Protein AF-A0A7W7M1C3-F1 (afdb_monomer_lite)

Foldseek 3Di:
DDDDDPDDDDDVVVVVVVVVVVVPQDFDLPQKFWLDDDDDDPDDDDCPPDQQPVSVVVVVVVVVVPDDPDPPDDDPPDQPDQLNDSQVVSWDWDDDPNPDIIIIGTVSVVLSNVQSSVVVVVVVVVVVVVVVVVVVPDDDDDDDDDDDDDPPPPPDDPDPPPPQAEDPLPQQPPFPVVQLPDPCSQVVQQSHQAQQPSPHGFRDFDAALQQRGTQGGHHPVVVVLLDFQDSGPFKGWLDPSCCCCCPVRVQSNLSRQCSHVVCLQLVHGQLSNLLSCCQVPVLVVLFDWDDDPVGTDTFAIWMWGWPDDSNCLQAIWIFIWHRPGPVRDTDGSDTHGSVRSSVVSLVVCCVPHVVSSVSRDHNCPPPRPPDDPNPPVCPDDDSPPRD

Structure (mmCIF, N/CA/C/O backbone):
data_AF-A0A7W7M1C3-F1
#
_entry.id   AF-A0A7W7M1C3-F1
#
loop_
_atom_site.group_PDB
_atom_site.id
_atom_site.type_symbol
_atom_site.label_atom_id
_atom_site.label_alt_id
_atom_site.label_comp_id
_atom_site.label_asym_id
_atom_site.label_entity_id
_atom_site.label_seq_id
_atom_site.pdbx_PDB_ins_code
_atom_site.Cartn_x
_atom_site.Cartn_y
_atom_site.Cartn_z
_atom_site.occupancy
_atom_site.B_iso_or_equiv
_atom_site.auth_seq_id
_atom_site.auth_comp_id
_atom_site.auth_asym_id
_atom_site.auth_atom_id
_atom_site.pdbx_PDB_model_num
ATOM 1 N N . MET A 1 1 ? 32.587 3.618 -15.561 1.00 42.72 1 MET A N 1
ATOM 2 C CA . MET A 1 1 ? 32.790 4.680 -16.557 1.00 42.72 1 MET A CA 1
ATOM 3 C C . MET A 1 1 ? 33.560 5.840 -15.931 1.00 42.72 1 MET A C 1
ATOM 5 O O . MET A 1 1 ? 33.068 6.447 -14.989 1.00 42.72 1 MET A O 1
ATOM 9 N N . ARG A 1 2 ? 34.802 6.051 -16.373 1.00 36.19 2 ARG A N 1
ATOM 10 C CA . ARG A 1 2 ? 35.629 7.256 -16.191 1.00 36.19 2 ARG A CA 1
ATOM 11 C C . ARG A 1 2 ? 36.661 7.204 -17.313 1.00 36.19 2 ARG A C 1
ATOM 13 O O . ARG A 1 2 ? 37.335 6.188 -17.442 1.00 36.19 2 ARG A O 1
ATOM 20 N N . THR A 1 3 ? 36.801 8.279 -18.069 1.00 39.28 3 THR A N 1
ATOM 21 C CA . THR A 1 3 ? 38.060 8.594 -18.740 1.00 39.28 3 THR A CA 1
ATOM 22 C C . THR A 1 3 ? 38.686 9.767 -18.005 1.00 39.28 3 THR A C 1
ATOM 24 O O . THR A 1 3 ? 38.004 10.679 -17.529 1.00 39.28 3 THR A O 1
ATOM 27 N N . SER A 1 4 ? 39.995 9.669 -17.823 1.00 44.72 4 SER A N 1
ATOM 28 C CA . SER A 1 4 ? 40.881 10.702 -17.302 1.00 44.72 4 SER A CA 1
ATOM 29 C C . SER A 1 4 ? 40.555 12.035 -17.989 1.00 44.72 4 SER A C 1
ATOM 31 O O . SER A 1 4 ? 40.725 12.145 -19.196 1.00 44.72 4 SER A O 1
ATOM 33 N N . GLY A 1 5 ? 39.997 13.004 -17.254 1.00 41.28 5 GLY A N 1
ATOM 34 C CA . GLY A 1 5 ? 39.569 14.293 -17.826 1.00 41.28 5 GLY A CA 1
ATOM 35 C C . GLY A 1 5 ? 38.251 14.874 -17.302 1.00 41.28 5 GLY A C 1
ATOM 36 O O . GLY A 1 5 ? 37.859 15.949 -17.729 1.00 41.28 5 GLY A O 1
ATOM 37 N N . GLY A 1 6 ? 37.542 14.207 -16.386 1.00 51.09 6 GLY A N 1
ATOM 38 C CA . GLY A 1 6 ? 36.402 14.810 -15.667 1.00 51.09 6 GLY A CA 1
ATOM 39 C C . GLY A 1 6 ? 35.113 15.008 -16.481 1.00 51.09 6 GLY A C 1
ATOM 40 O O . GLY A 1 6 ? 34.089 15.360 -15.900 1.00 51.09 6 GLY A O 1
ATOM 41 N N . GLN A 1 7 ? 35.122 14.727 -17.784 1.00 49.97 7 GLN A N 1
ATOM 42 C CA . GLN A 1 7 ? 33.939 14.795 -18.636 1.00 49.97 7 GLN A CA 1
ATOM 43 C C . GLN A 1 7 ? 33.266 13.419 -18.714 1.00 49.97 7 GLN A C 1
ATOM 45 O O . GLN A 1 7 ? 33.896 12.414 -19.050 1.00 49.97 7 GLN A O 1
ATOM 50 N N . TRP A 1 8 ? 31.983 13.361 -18.361 1.00 58.88 8 TRP A N 1
ATOM 51 C CA . TRP A 1 8 ? 31.173 12.156 -18.513 1.00 58.88 8 TRP A CA 1
ATOM 52 C C . TRP A 1 8 ? 30.886 11.942 -20.001 1.00 58.88 8 TRP A C 1
ATOM 54 O O . TRP A 1 8 ? 30.171 12.732 -20.609 1.00 58.88 8 TRP A O 1
ATOM 64 N N . SER A 1 9 ? 31.446 10.889 -20.588 1.00 69.44 9 SER A N 1
ATOM 65 C CA . SER A 1 9 ? 31.006 10.356 -21.879 1.00 69.44 9 SER A CA 1
ATOM 66 C C . SER A 1 9 ? 30.065 9.177 -21.630 1.00 69.44 9 SER A C 1
ATOM 68 O O . SER A 1 9 ? 30.178 8.527 -20.597 1.00 69.44 9 SER A O 1
ATOM 70 N N . VAL A 1 10 ? 29.125 8.920 -22.542 1.00 76.12 10 VAL A N 1
ATOM 71 C CA . VAL A 1 10 ? 28.305 7.694 -22.605 1.00 76.12 10 VAL A CA 1
ATOM 72 C C . VAL A 1 10 ? 28.541 7.109 -23.997 1.00 76.12 10 VAL A C 1
ATOM 74 O O . VAL A 1 10 ? 28.514 7.882 -24.957 1.00 76.12 10 VAL A O 1
ATOM 77 N N . PRO A 1 11 ? 28.829 5.805 -24.162 1.00 85.06 11 PRO A N 1
ATOM 78 C CA . PRO A 1 11 ? 29.095 5.245 -25.478 1.00 85.06 11 PRO A CA 1
ATOM 79 C C . PRO A 1 11 ? 27.813 5.295 -26.309 1.00 85.06 11 PRO A C 1
ATOM 81 O O . PRO A 1 11 ? 26.738 4.953 -25.819 1.00 85.06 11 PRO A O 1
ATOM 84 N N . GLU A 1 12 ? 27.919 5.670 -27.581 1.00 85.50 12 GLU A N 1
ATOM 85 C CA . GLU A 1 12 ? 26.755 5.804 -28.468 1.00 85.50 12 GLU A CA 1
ATOM 86 C C . GLU A 1 12 ? 25.931 4.505 -28.546 1.00 85.50 12 GLU A C 1
ATOM 88 O O . GLU A 1 12 ? 24.703 4.525 -28.519 1.00 85.50 12 GLU A O 1
ATOM 93 N N . ALA A 1 13 ? 26.608 3.353 -28.531 1.00 85.56 13 ALA A N 1
ATOM 94 C CA . ALA A 1 13 ? 25.969 2.040 -28.505 1.00 85.56 13 ALA A CA 1
ATOM 95 C C . ALA A 1 13 ? 25.066 1.816 -27.273 1.00 85.56 13 ALA A C 1
ATOM 97 O O . ALA A 1 13 ? 24.054 1.124 -27.378 1.00 85.56 13 ALA A O 1
ATOM 98 N N . GLU A 1 14 ? 25.400 2.394 -26.112 1.00 84.06 14 GLU A N 1
ATOM 99 C CA . GLU A 1 14 ? 24.550 2.317 -24.914 1.00 84.06 14 GLU A CA 1
ATOM 100 C C . GLU A 1 14 ? 23.310 3.206 -25.056 1.00 84.06 14 GLU A C 1
ATOM 102 O O . GLU A 1 14 ? 22.221 2.797 -24.657 1.00 84.06 14 GLU A O 1
ATOM 107 N N . VAL A 1 15 ? 23.448 4.377 -25.688 1.00 83.62 15 VAL A N 1
ATOM 108 C CA . VAL A 1 15 ? 22.319 5.275 -25.980 1.00 83.62 15 VAL A CA 1
ATOM 109 C C . VAL A 1 15 ? 21.341 4.617 -26.955 1.00 83.62 15 VAL A C 1
ATOM 111 O O . VAL A 1 15 ? 20.140 4.590 -26.689 1.00 83.62 15 VAL A O 1
ATOM 114 N N . HIS A 1 16 ? 21.840 4.020 -28.043 1.00 84.94 16 HIS A N 1
ATOM 115 C CA . HIS A 1 16 ? 21.006 3.294 -29.012 1.00 84.94 16 HIS A CA 1
ATOM 116 C C . HIS A 1 16 ? 20.295 2.097 -28.381 1.00 84.94 16 HIS A C 1
ATOM 118 O O . HIS A 1 16 ? 19.111 1.876 -28.635 1.00 84.94 16 HIS A O 1
ATOM 124 N N . ARG A 1 17 ? 20.986 1.348 -27.513 1.00 84.69 17 ARG A N 1
ATOM 125 C CA . ARG A 1 17 ? 20.370 0.247 -26.762 1.00 84.69 17 ARG A CA 1
ATOM 126 C C . ARG A 1 17 ? 19.245 0.751 -25.860 1.00 84.69 17 ARG A C 1
ATOM 128 O O . ARG A 1 17 ? 18.145 0.211 -25.923 1.00 84.69 17 ARG A O 1
ATOM 135 N N . ALA A 1 18 ? 19.491 1.799 -25.076 1.00 82.50 18 ALA A N 1
ATOM 136 C CA . ALA A 1 18 ? 18.482 2.381 -24.194 1.00 82.50 18 ALA A CA 1
ATOM 137 C C . ALA A 1 18 ? 17.268 2.911 -24.979 1.00 82.50 18 ALA A C 1
ATOM 139 O O . ALA A 1 18 ? 16.128 2.723 -24.558 1.00 82.50 18 ALA A O 1
ATOM 140 N N . ALA A 1 19 ? 17.491 3.520 -26.148 1.00 84.44 19 ALA A N 1
ATOM 141 C CA . ALA A 1 19 ? 16.414 3.960 -27.032 1.00 84.44 19 ALA A CA 1
ATOM 142 C C . ALA A 1 19 ? 15.586 2.779 -27.570 1.00 84.44 19 ALA A C 1
ATOM 144 O O . ALA A 1 19 ? 14.358 2.848 -27.599 1.00 84.44 19 ALA A O 1
ATOM 145 N N . ALA A 1 20 ? 16.233 1.675 -27.957 1.00 84.88 20 ALA A N 1
ATOM 146 C CA . ALA A 1 20 ? 15.543 0.460 -28.387 1.00 84.88 20 ALA A CA 1
ATOM 147 C C . ALA A 1 20 ? 14.717 -0.170 -27.250 1.00 84.88 20 ALA A C 1
ATOM 149 O O . ALA A 1 20 ? 13.566 -0.549 -27.466 1.00 84.88 20 ALA A O 1
ATOM 150 N N . GLU A 1 21 ? 15.267 -0.229 -26.034 1.00 83.75 21 GLU A N 1
ATOM 151 C CA . GLU A 1 21 ? 14.559 -0.711 -24.841 1.00 83.75 21 GLU A CA 1
ATOM 152 C C . GLU A 1 21 ? 13.348 0.168 -24.504 1.00 83.75 21 GLU A C 1
ATOM 154 O O . GLU A 1 21 ? 12.263 -0.353 -24.245 1.00 83.75 21 GLU A O 1
ATOM 159 N N . LEU A 1 22 ? 13.499 1.495 -24.584 1.00 83.06 22 LEU A N 1
ATOM 160 C CA . LEU A 1 22 ? 12.404 2.448 -24.397 1.00 83.06 22 LEU A CA 1
ATOM 161 C C . LEU A 1 22 ? 11.292 2.240 -25.438 1.00 83.06 22 LEU A C 1
ATOM 163 O O . LEU A 1 22 ? 10.117 2.187 -25.079 1.00 83.06 22 LEU A O 1
ATOM 167 N N . ASN A 1 23 ? 11.653 2.063 -26.711 1.00 84.38 23 ASN A N 1
ATOM 168 C CA . ASN A 1 23 ? 10.697 1.825 -27.797 1.00 84.38 23 ASN A CA 1
ATOM 169 C C . ASN A 1 23 ? 9.970 0.475 -27.681 1.00 84.38 23 ASN A C 1
ATOM 171 O O . ASN A 1 23 ? 8.862 0.324 -28.194 1.00 84.38 23 ASN A O 1
ATOM 175 N N . ALA A 1 24 ? 10.562 -0.505 -26.996 1.00 85.44 24 ALA A N 1
ATOM 176 C CA . ALA A 1 24 ? 9.938 -1.803 -26.754 1.00 85.44 24 ALA A CA 1
ATOM 177 C C . ALA A 1 24 ? 8.872 -1.770 -25.641 1.00 85.44 24 ALA A C 1
ATOM 179 O O . ALA A 1 24 ? 8.109 -2.733 -25.488 1.00 85.44 24 ALA A O 1
ATOM 180 N N . VAL A 1 25 ? 8.787 -0.685 -24.858 1.00 82.62 25 VAL A N 1
ATOM 181 C CA . VAL A 1 25 ? 7.816 -0.559 -23.765 1.00 82.62 25 VAL A CA 1
ATOM 182 C C . VAL A 1 25 ? 6.393 -0.526 -24.323 1.00 82.62 25 VAL A C 1
ATOM 184 O O . VAL A 1 25 ? 5.941 0.453 -24.915 1.00 82.62 25 VAL A O 1
ATOM 187 N N . ARG A 1 26 ? 5.635 -1.599 -24.074 1.00 85.25 26 ARG A N 1
ATOM 188 C CA . ARG A 1 26 ? 4.202 -1.638 -24.385 1.00 85.25 26 ARG A CA 1
ATOM 189 C C . ARG A 1 26 ? 3.418 -0.802 -23.380 1.00 85.25 26 ARG A C 1
ATOM 191 O O . ARG A 1 26 ? 3.545 -0.977 -22.169 1.00 85.25 26 ARG A O 1
ATOM 198 N N . MET A 1 27 ? 2.559 0.066 -23.901 1.00 87.62 27 MET A N 1
ATOM 199 C CA . MET A 1 27 ? 1.715 0.954 -23.113 1.00 87.62 27 MET A CA 1
ATOM 200 C C . MET A 1 27 ? 0.241 0.695 -23.423 1.00 87.62 27 MET A C 1
ATOM 202 O O . MET A 1 27 ? -0.211 0.918 -24.544 1.00 87.62 27 MET A O 1
ATOM 206 N N . ASP A 1 28 ? -0.517 0.290 -22.407 1.00 87.19 28 ASP A N 1
ATOM 207 C CA . ASP A 1 28 ? -1.975 0.363 -22.440 1.00 87.19 28 ASP A CA 1
ATOM 208 C C . ASP A 1 28 ? -2.410 1.794 -22.090 1.00 87.19 28 ASP A C 1
ATOM 210 O O . ASP A 1 28 ? -2.145 2.288 -20.992 1.00 87.19 28 ASP A O 1
ATOM 214 N N . ARG A 1 29 ? -3.067 2.476 -23.035 1.00 85.75 29 ARG A N 1
ATOM 215 C CA . ARG A 1 29 ? -3.553 3.853 -22.850 1.00 85.75 29 ARG A CA 1
ATOM 216 C C . ARG A 1 29 ? -4.731 3.947 -21.878 1.00 85.75 29 ARG A C 1
ATOM 218 O O . ARG A 1 29 ? -5.040 5.045 -21.424 1.00 85.75 29 ARG A O 1
ATOM 225 N N . GLN A 1 30 ? -5.396 2.833 -21.578 1.00 86.19 30 GLN A N 1
ATOM 226 C CA . GLN A 1 30 ? -6.556 2.792 -20.691 1.00 86.19 30 GLN A CA 1
ATOM 227 C C . GLN A 1 30 ? -6.180 2.491 -19.235 1.00 86.19 30 GLN A C 1
ATOM 229 O O . GLN A 1 30 ? -6.918 2.894 -18.331 1.00 86.19 30 GLN A O 1
ATOM 234 N N . ASP A 1 31 ? -5.022 1.867 -18.980 1.00 86.94 31 ASP A N 1
ATOM 235 C CA . ASP A 1 31 ? -4.481 1.668 -17.627 1.00 86.94 31 ASP A CA 1
ATOM 236 C C . ASP A 1 31 ? -3.894 2.976 -17.079 1.00 86.94 31 ASP A C 1
ATOM 238 O O . ASP A 1 31 ? -2.681 3.187 -17.001 1.00 86.94 31 ASP A O 1
ATOM 242 N N . LEU A 1 32 ? -4.793 3.894 -16.741 1.00 86.88 32 LEU A N 1
ATOM 243 C CA . LEU A 1 32 ? -4.472 5.233 -16.281 1.00 86.88 32 LEU A CA 1
ATOM 244 C C . LEU A 1 32 ? -4.264 5.276 -14.768 1.00 86.88 32 LEU A C 1
ATOM 246 O O . LEU A 1 32 ? -5.027 4.720 -13.975 1.00 86.88 32 LEU A O 1
ATOM 250 N N . VAL A 1 33 ? -3.255 6.038 -14.363 1.00 85.25 33 VAL A N 1
ATOM 251 C CA . VAL A 1 33 ? -2.926 6.328 -12.971 1.00 85.25 33 VAL A CA 1
ATOM 252 C C . VAL A 1 33 ? -3.037 7.824 -12.741 1.00 85.25 33 VAL A C 1
ATOM 254 O O . VAL A 1 33 ? -2.506 8.619 -13.516 1.00 85.25 33 VAL A O 1
ATOM 257 N N . ARG A 1 34 ? -3.723 8.221 -11.666 1.00 85.12 34 ARG A N 1
ATOM 258 C CA . ARG A 1 34 ? -3.844 9.632 -11.300 1.00 85.12 34 ARG A CA 1
ATOM 259 C C . ARG A 1 34 ? -2.493 10.150 -10.819 1.00 85.12 34 ARG A C 1
ATOM 261 O O . ARG A 1 34 ? -1.944 9.639 -9.846 1.00 85.12 34 ARG A O 1
ATOM 268 N N . ILE A 1 35 ? -2.010 11.203 -11.467 1.00 83.81 35 ILE A N 1
ATOM 269 C CA . ILE A 1 35 ? -0.753 11.890 -11.152 1.00 83.81 35 ILE A CA 1
ATOM 270 C C . ILE A 1 35 ? -0.969 13.318 -10.636 1.00 83.81 35 ILE A C 1
ATOM 272 O O . ILE A 1 35 ? -0.006 14.032 -10.391 1.00 83.81 35 ILE A O 1
ATOM 276 N N . GLY A 1 36 ? -2.222 13.753 -10.477 1.00 77.81 36 GLY A N 1
ATOM 277 C CA . GLY A 1 36 ? -2.548 14.981 -9.764 1.00 77.81 36 GLY A CA 1
ATOM 278 C C . GLY A 1 36 ? -3.984 15.480 -9.991 1.00 77.81 36 GLY A C 1
ATOM 279 O O . GLY A 1 36 ? -4.793 14.781 -10.609 1.00 77.81 36 GLY A O 1
ATOM 280 N N . PRO A 1 37 ? -4.337 16.653 -9.442 1.00 70.12 37 PRO A N 1
ATOM 281 C CA . PRO A 1 37 ? -3.584 17.357 -8.413 1.00 70.12 37 PRO A CA 1
ATOM 282 C C . PRO A 1 37 ? -3.527 16.502 -7.144 1.00 70.12 37 PRO A C 1
ATOM 284 O O . PRO A 1 37 ? -4.518 15.866 -6.768 1.00 70.12 37 PRO A O 1
ATOM 287 N N . PHE A 1 38 ? -2.352 16.468 -6.520 1.00 59.22 38 PHE A N 1
ATOM 288 C CA . PHE A 1 38 ? -2.211 16.113 -5.110 1.00 59.22 38 PHE A CA 1
ATOM 289 C C . PHE A 1 38 ? -2.537 17.374 -4.300 1.00 59.22 38 PHE A C 1
ATOM 291 O O . PHE A 1 38 ? -2.359 18.483 -4.810 1.00 59.22 38 PHE A O 1
ATOM 298 N N . ARG A 1 39 ? -3.097 17.235 -3.094 1.00 48.25 39 ARG A N 1
ATOM 299 C CA . ARG A 1 39 ? -3.557 18.387 -2.297 1.00 48.25 39 ARG A CA 1
ATOM 300 C C . ARG A 1 39 ? -2.420 19.419 -2.162 1.00 48.25 39 ARG A C 1
ATOM 302 O O . ARG A 1 39 ? -1.311 19.055 -1.790 1.00 48.25 39 ARG A O 1
ATOM 309 N N . ARG A 1 40 ? -2.686 20.688 -2.510 1.00 34.53 40 ARG A N 1
ATOM 310 C CA . ARG A 1 40 ? -1.775 21.818 -2.256 1.00 34.53 40 ARG A CA 1
ATOM 311 C C . ARG A 1 40 ? -1.848 22.151 -0.767 1.00 34.53 40 ARG A C 1
ATOM 313 O O . ARG A 1 40 ? -2.912 22.510 -0.280 1.00 34.53 40 ARG A O 1
ATOM 320 N N . GLY A 1 41 ? -0.714 22.074 -0.087 1.00 34.09 41 GLY A N 1
ATOM 321 C CA . GLY A 1 41 ? -0.499 22.657 1.230 1.00 34.09 41 GLY A CA 1
ATOM 322 C C . GLY A 1 41 ? 0.925 22.351 1.689 1.00 34.09 41 GLY A C 1
ATOM 323 O O . GLY A 1 41 ? 1.258 21.174 1.804 1.00 34.09 41 GLY A O 1
ATOM 324 N N . PRO A 1 42 ? 1.795 23.350 1.918 1.00 33.31 42 PRO A N 1
ATOM 325 C CA . PRO A 1 42 ? 3.071 23.112 2.572 1.00 33.31 42 PRO A CA 1
ATOM 326 C C . PRO A 1 42 ? 2.784 22.857 4.054 1.00 33.31 42 PRO A C 1
ATOM 328 O O . PRO A 1 42 ? 2.656 23.795 4.834 1.00 33.31 42 PRO A O 1
ATOM 331 N N . ARG A 1 43 ? 2.638 21.595 4.464 1.00 32.66 43 ARG A N 1
ATOM 332 C CA . ARG A 1 43 ? 2.630 21.267 5.893 1.00 32.66 43 ARG A CA 1
ATOM 333 C C . ARG A 1 43 ? 4.065 21.170 6.380 1.00 32.66 43 ARG A C 1
ATOM 335 O O . ARG A 1 43 ? 4.750 20.172 6.178 1.00 32.66 43 ARG A O 1
ATOM 342 N N . GLN A 1 44 ? 4.525 22.244 7.014 1.00 36.25 44 GLN A N 1
ATOM 343 C CA . GLN A 1 44 ? 5.663 22.181 7.921 1.00 36.25 44 GLN A CA 1
ATOM 344 C C . GLN A 1 44 ? 5.342 21.172 9.028 1.00 36.25 44 GLN A C 1
ATOM 346 O O . GLN A 1 44 ? 4.387 21.352 9.775 1.00 36.25 44 GLN A O 1
ATOM 351 N N . GLY A 1 45 ? 6.161 20.125 9.132 1.00 35.50 45 GLY A N 1
ATOM 352 C CA . GLY A 1 45 ? 6.210 19.285 10.327 1.00 35.50 45 GLY A CA 1
ATOM 353 C C . GLY A 1 45 ? 5.529 17.923 10.228 1.00 35.50 45 GLY A C 1
ATOM 354 O O . GLY A 1 45 ? 4.753 17.578 11.106 1.00 35.50 45 GLY A O 1
ATOM 355 N N . CYS A 1 46 ? 5.841 17.129 9.206 1.00 28.53 46 CYS A N 1
ATOM 356 C CA . CYS A 1 46 ? 5.975 15.664 9.260 1.00 28.53 46 CYS A CA 1
ATOM 357 C C . CYS A 1 46 ? 6.429 15.199 7.872 1.00 28.53 46 CYS A C 1
ATOM 359 O O . CYS A 1 46 ? 6.051 15.829 6.891 1.00 28.53 46 CYS A O 1
ATOM 361 N N . ASP A 1 47 ? 7.210 14.120 7.777 1.00 31.70 47 ASP A N 1
ATOM 362 C CA . ASP A 1 47 ? 7.562 13.457 6.510 1.00 31.70 47 ASP A CA 1
ATOM 363 C C . ASP A 1 47 ? 6.299 12.914 5.796 1.00 31.70 47 ASP A C 1
ATOM 365 O O . ASP A 1 47 ? 6.071 11.706 5.713 1.00 31.70 47 ASP A O 1
ATOM 369 N N . GLU A 1 48 ? 5.426 13.785 5.283 1.00 36.84 48 GLU A N 1
ATOM 370 C CA . GLU A 1 48 ? 4.676 13.454 4.079 1.00 36.84 48 GLU A CA 1
ATOM 371 C C . GLU A 1 48 ? 5.737 13.298 2.995 1.00 36.84 48 GLU A C 1
ATOM 373 O O . GLU A 1 48 ? 6.395 14.272 2.632 1.00 36.84 48 GLU A O 1
ATOM 378 N N . GLU A 1 49 ? 5.988 12.051 2.578 1.00 48.72 49 GLU A N 1
ATOM 379 C CA . GLU A 1 49 ? 7.026 11.727 1.601 1.00 48.72 49 GLU A CA 1
ATOM 380 C C . GLU A 1 49 ? 6.946 12.709 0.435 1.00 48.72 49 GLU A C 1
ATOM 382 O O . GLU A 1 49 ? 5.944 12.763 -0.285 1.00 48.72 49 GLU A O 1
ATOM 387 N N . THR A 1 50 ? 8.003 13.513 0.294 1.00 56.28 50 THR A N 1
ATOM 388 C CA . THR A 1 50 ? 8.130 14.522 -0.749 1.00 56.28 50 THR A CA 1
ATOM 389 C C . THR A 1 50 ? 7.709 13.895 -2.077 1.00 56.28 50 THR A C 1
ATOM 391 O O . THR A 1 50 ? 8.326 12.905 -2.487 1.00 56.28 50 THR A O 1
ATOM 394 N N . PRO A 1 51 ? 6.661 14.413 -2.750 1.00 62.12 51 PRO A N 1
ATOM 395 C CA . PRO A 1 51 ? 6.202 13.824 -3.996 1.00 62.12 51 PRO A CA 1
ATOM 396 C C . PRO A 1 51 ? 7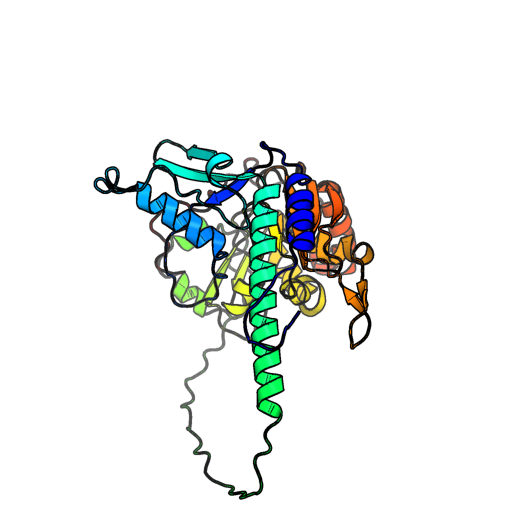.369 13.771 -4.978 1.00 62.12 51 PRO A C 1
ATOM 398 O O . PRO A 1 51 ? 8.162 14.715 -5.023 1.00 62.12 51 PRO A O 1
ATOM 401 N N . LEU A 1 52 ? 7.456 12.676 -5.743 1.00 77.25 52 LEU A N 1
ATOM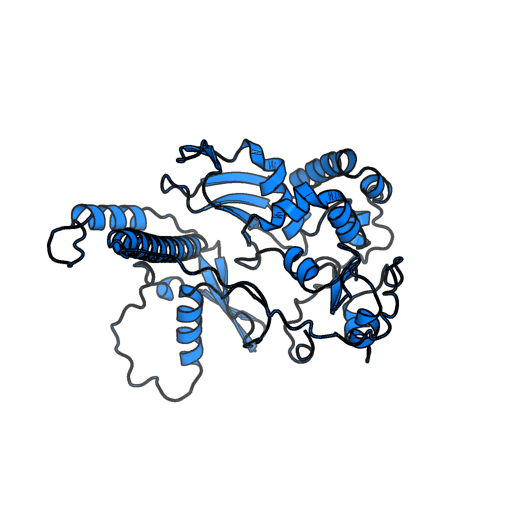 402 C CA . LEU A 1 52 ? 8.526 12.439 -6.717 1.00 77.25 52 LEU A CA 1
ATOM 403 C C . LEU A 1 52 ? 8.800 13.705 -7.541 1.00 77.25 52 LEU A C 1
ATOM 405 O O . LEU A 1 52 ? 7.868 14.394 -7.974 1.00 77.25 52 LEU A O 1
ATOM 409 N N . ARG A 1 53 ? 10.075 14.033 -7.744 1.00 84.75 53 ARG A N 1
ATOM 410 C CA . ARG A 1 53 ? 10.523 15.273 -8.398 1.00 84.75 53 ARG A CA 1
ATOM 411 C C . ARG A 1 53 ? 9.894 15.452 -9.772 1.00 84.75 53 ARG A C 1
ATOM 413 O O . ARG A 1 53 ? 9.492 16.564 -10.119 1.00 84.75 53 ARG A O 1
ATOM 420 N N . TRP A 1 54 ? 9.758 14.375 -10.546 1.00 87.62 54 TRP A N 1
ATOM 421 C CA . TRP A 1 54 ? 9.109 14.445 -11.856 1.00 87.62 54 TRP A CA 1
ATOM 422 C C . TRP A 1 54 ? 7.643 14.902 -11.751 1.00 87.62 54 TRP A C 1
ATOM 424 O O . TRP A 1 54 ? 7.176 15.673 -12.590 1.00 87.62 54 TRP A O 1
ATOM 434 N N . ARG A 1 55 ? 6.925 14.524 -10.684 1.00 85.25 55 ARG A N 1
ATOM 435 C CA . ARG A 1 55 ? 5.539 14.962 -10.441 1.00 85.25 55 ARG A CA 1
ATOM 436 C C . ARG A 1 55 ? 5.463 16.428 -10.074 1.00 85.25 55 ARG A C 1
ATOM 438 O O . ARG A 1 55 ? 4.538 17.106 -10.514 1.00 85.25 55 ARG A O 1
ATOM 445 N N . GLN A 1 56 ? 6.411 16.914 -9.273 1.00 82.81 56 GLN A N 1
ATOM 446 C CA . GLN A 1 56 ? 6.493 18.333 -8.925 1.00 82.81 56 GLN A CA 1
ATOM 447 C C . GLN A 1 56 ? 6.682 19.178 -10.186 1.00 82.81 56 GLN A C 1
ATOM 449 O O . GLN A 1 56 ? 5.973 20.164 -10.364 1.00 82.81 56 GLN A O 1
ATOM 454 N N . ARG A 1 57 ? 7.554 18.734 -11.102 1.00 84.81 57 ARG A N 1
ATOM 455 C CA . ARG A 1 57 ? 7.762 19.382 -12.406 1.00 84.81 57 ARG A CA 1
ATOM 456 C C . ARG A 1 57 ? 6.485 19.404 -13.246 1.00 84.81 57 ARG A C 1
ATOM 458 O O . ARG A 1 57 ? 6.067 20.478 -13.661 1.00 84.81 57 ARG A O 1
ATOM 465 N N . ILE A 1 58 ? 5.823 18.257 -13.438 1.00 86.50 58 ILE A N 1
ATOM 466 C CA . ILE A 1 58 ? 4.555 18.202 -14.192 1.00 86.50 58 ILE A CA 1
ATOM 467 C C . ILE A 1 58 ? 3.483 19.082 -13.535 1.00 86.50 58 ILE A C 1
ATOM 469 O O . ILE A 1 58 ? 2.779 19.819 -14.217 1.00 86.50 58 ILE A O 1
ATOM 473 N N . THR A 1 59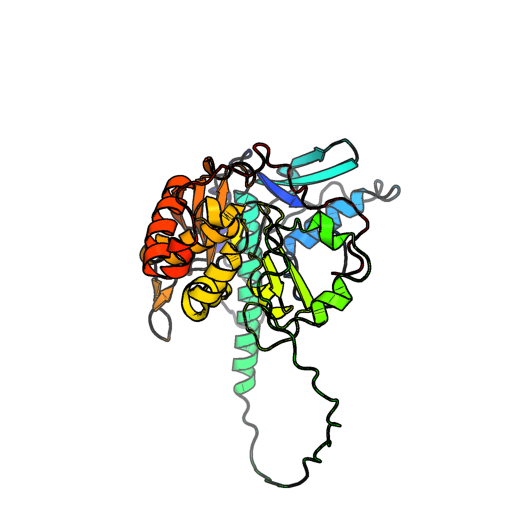 ? 3.365 19.033 -12.208 1.00 81.00 59 THR A N 1
ATOM 474 C CA . THR A 1 59 ? 2.376 19.818 -11.460 1.00 81.00 59 THR A CA 1
ATOM 475 C C . THR A 1 59 ? 2.627 21.318 -11.604 1.00 81.00 59 THR A C 1
ATOM 477 O O . THR A 1 59 ? 1.672 22.054 -11.840 1.00 81.00 59 THR A O 1
ATOM 480 N N . GLY A 1 60 ? 3.881 21.770 -11.498 1.00 78.56 60 GLY A N 1
ATOM 481 C CA . GLY A 1 60 ? 4.258 23.166 -11.732 1.00 78.56 60 GLY A CA 1
ATOM 482 C C . GLY A 1 60 ? 3.891 23.619 -13.146 1.00 78.56 60 GLY A C 1
ATOM 483 O O . GLY A 1 60 ? 3.159 24.591 -13.309 1.00 78.56 60 GLY A O 1
ATOM 484 N N . GLU A 1 61 ? 4.273 22.837 -14.157 1.00 82.19 61 GLU A N 1
ATOM 485 C CA . GLU A 1 61 ? 3.963 23.104 -15.571 1.00 82.19 61 GLU A CA 1
ATOM 486 C C . GLU A 1 61 ? 2.453 23.190 -15.860 1.00 82.19 61 GLU A C 1
ATOM 488 O O . GLU A 1 61 ? 2.008 24.024 -16.650 1.00 82.19 61 GLU A O 1
ATOM 493 N N . LEU A 1 62 ? 1.640 22.340 -15.224 1.00 79.69 62 LEU A N 1
ATOM 494 C CA . LEU A 1 62 ? 0.183 22.351 -15.390 1.00 79.69 62 LEU A CA 1
ATOM 495 C C . LEU A 1 62 ? -0.497 23.483 -14.605 1.00 79.69 62 LEU A C 1
ATOM 497 O O . LEU A 1 62 ? -1.528 23.987 -15.046 1.00 79.69 62 LEU A O 1
ATOM 501 N N . GLN A 1 63 ? 0.067 23.906 -13.470 1.00 72.50 63 GLN A N 1
ATOM 502 C CA . GLN A 1 63 ? -0.442 25.031 -12.675 1.00 72.50 63 GLN A CA 1
ATOM 503 C C . GLN A 1 63 ? -0.143 26.388 -13.324 1.00 72.50 63 GLN A C 1
ATOM 505 O O . GLN A 1 63 ? -0.975 27.290 -13.253 1.00 72.50 63 GLN A O 1
ATOM 510 N N . GLU A 1 64 ? 0.992 26.525 -14.010 1.00 66.75 64 GLU A N 1
ATOM 511 C CA . GLU A 1 64 ? 1.348 27.739 -14.758 1.00 66.75 64 GLU A CA 1
ATOM 512 C C . GLU A 1 64 ? 0.375 28.054 -15.912 1.00 66.75 64 GLU A C 1
ATOM 514 O O . GLU A 1 64 ? 0.271 29.205 -16.329 1.00 66.75 64 GLU A O 1
ATOM 519 N N . ARG A 1 65 ? -0.402 27.071 -16.391 1.00 62.22 65 ARG A N 1
ATOM 520 C CA . ARG A 1 65 ? -1.458 27.268 -17.403 1.00 62.22 65 ARG A CA 1
ATOM 521 C C . ARG A 1 65 ? -2.734 27.949 -16.881 1.00 62.22 65 ARG A C 1
ATOM 523 O O . ARG A 1 65 ? -3.599 28.274 -17.686 1.00 62.22 65 ARG A O 1
ATOM 530 N N . GLY A 1 66 ? -2.884 28.140 -15.567 1.00 52.03 66 GLY A N 1
ATOM 531 C CA . GLY A 1 66 ? -4.092 28.709 -14.950 1.00 52.03 66 GLY A CA 1
ATOM 532 C C . GLY A 1 66 ? -4.126 30.238 -14.799 1.00 52.03 66 GLY A C 1
ATOM 533 O O . GLY A 1 66 ? -5.079 30.741 -14.212 1.00 52.03 66 GLY A O 1
ATOM 534 N N . GLY A 1 67 ? -3.106 30.974 -15.265 1.00 40.41 67 GLY A N 1
ATOM 535 C CA . GLY A 1 67 ? -3.016 32.440 -15.148 1.00 40.41 67 GLY A CA 1
ATOM 536 C C . GLY A 1 67 ? -3.271 33.175 -16.479 1.00 40.41 67 GLY A C 1
ATOM 537 O O . GLY A 1 67 ? -2.838 32.662 -17.512 1.00 40.41 67 GLY A O 1
ATOM 538 N N . PRO A 1 68 ? -3.908 34.368 -16.500 1.00 39.31 68 PRO A N 1
ATOM 539 C CA . PRO A 1 68 ? -4.344 35.010 -17.750 1.00 39.31 68 PRO A CA 1
ATOM 540 C C . PRO A 1 68 ? -3.260 35.566 -18.695 1.00 39.31 68 PRO A C 1
ATOM 542 O O . PRO A 1 68 ? -3.617 36.016 -19.774 1.00 39.31 68 PRO A O 1
ATOM 545 N N . GLU A 1 69 ? -1.962 35.569 -18.371 1.00 42.12 69 GLU A N 1
ATOM 546 C CA . GLU A 1 69 ? -1.044 36.526 -19.033 1.00 42.12 69 GLU A CA 1
ATOM 547 C C . GLU A 1 69 ? 0.334 36.008 -19.476 1.00 42.12 69 GLU A C 1
ATOM 549 O O . GLU A 1 69 ? 1.296 36.767 -19.539 1.00 42.12 69 GLU A O 1
ATOM 554 N N . ARG A 1 70 ? 0.483 34.727 -19.848 1.00 46.91 70 ARG A N 1
ATOM 555 C CA . ARG A 1 70 ? 1.742 34.258 -20.487 1.00 46.91 70 ARG A CA 1
ATOM 556 C C . ARG A 1 70 ? 1.567 33.333 -21.691 1.00 46.91 70 ARG A C 1
ATOM 558 O O . ARG A 1 70 ? 2.483 32.597 -22.049 1.00 46.91 70 ARG A O 1
ATOM 565 N N . ALA A 1 71 ? 0.414 33.397 -22.355 1.00 40.25 71 ALA A N 1
ATOM 566 C CA . ALA A 1 71 ? 0.152 32.624 -23.572 1.00 40.25 71 ALA A CA 1
ATOM 567 C C . ALA A 1 71 ? 0.872 33.158 -24.832 1.00 40.25 71 ALA A C 1
ATOM 569 O O . ALA A 1 71 ? 0.873 32.475 -25.850 1.00 40.25 71 ALA A O 1
ATOM 570 N N . ALA A 1 72 ? 1.515 34.332 -24.781 1.00 40.50 72 ALA A N 1
ATOM 571 C CA . ALA A 1 72 ? 2.083 34.979 -25.970 1.00 40.50 72 ALA A CA 1
ATOM 572 C C . ALA A 1 72 ? 3.604 34.797 -26.172 1.00 40.50 72 ALA A C 1
ATOM 574 O O . ALA A 1 72 ? 4.146 35.344 -27.127 1.00 40.50 72 ALA A O 1
ATOM 575 N N . GLN A 1 73 ? 4.322 34.057 -25.311 1.00 46.03 73 GLN A N 1
ATOM 576 C CA . GLN A 1 73 ? 5.794 34.011 -25.407 1.00 46.03 73 GLN A CA 1
ATOM 577 C C . GLN A 1 73 ? 6.455 32.718 -24.897 1.00 46.03 73 GLN A C 1
ATOM 579 O O . GLN A 1 73 ? 7.520 32.754 -24.285 1.00 46.03 73 GLN A O 1
ATOM 584 N N . ARG A 1 74 ? 5.849 31.548 -25.129 1.00 49.75 74 ARG A N 1
ATOM 585 C CA . ARG A 1 74 ? 6.554 30.269 -24.928 1.00 49.75 74 ARG A CA 1
ATOM 586 C C . ARG A 1 74 ? 6.660 29.528 -26.250 1.00 49.75 74 ARG A C 1
ATOM 588 O O . ARG A 1 74 ? 5.650 29.134 -26.823 1.00 49.75 74 ARG A O 1
ATOM 595 N N . GLU A 1 75 ? 7.901 29.411 -26.712 1.00 44.41 75 GLU A N 1
ATOM 596 C CA . GLU A 1 75 ? 8.335 28.789 -27.959 1.00 44.41 75 GLU A CA 1
ATOM 597 C C . GLU A 1 75 ? 7.526 27.538 -28.315 1.00 44.41 75 GLU A C 1
ATOM 599 O O . GLU A 1 75 ? 7.521 26.528 -27.604 1.00 44.41 75 GLU A O 1
ATOM 604 N N . VAL A 1 76 ? 6.890 27.605 -29.481 1.00 45.22 76 VAL A N 1
ATOM 605 C CA . VAL A 1 76 ? 6.505 26.442 -30.272 1.00 45.22 76 VAL A CA 1
ATOM 606 C C . VAL A 1 76 ? 7.794 25.672 -30.570 1.00 45.22 76 VAL A C 1
ATOM 608 O O . VAL A 1 76 ? 8.520 26.032 -31.487 1.00 45.22 76 VAL A O 1
ATOM 611 N N . GLY A 1 77 ? 8.136 24.660 -29.766 1.00 50.81 77 GLY A N 1
ATOM 612 C CA . GLY A 1 77 ? 9.247 23.771 -30.122 1.00 50.81 77 GLY A CA 1
ATOM 613 C C . GLY A 1 77 ? 10.071 23.140 -29.009 1.00 50.81 77 GLY A C 1
ATOM 614 O O . GLY A 1 77 ? 10.907 22.306 -29.342 1.00 50.81 77 GLY A O 1
ATOM 615 N N . ARG A 1 78 ? 9.879 23.452 -27.716 1.00 53.09 78 ARG A N 1
ATOM 616 C CA . ARG A 1 78 ? 10.616 22.729 -26.662 1.00 53.09 78 ARG A CA 1
ATOM 617 C C . ARG A 1 78 ? 9.816 21.515 -26.182 1.00 53.09 78 ARG A C 1
ATOM 619 O O . ARG A 1 78 ? 8.838 21.691 -25.453 1.00 53.09 78 ARG A O 1
ATOM 626 N N . PRO A 1 79 ? 10.181 20.284 -26.573 1.00 59.78 79 PRO A N 1
ATOM 627 C CA . PRO A 1 79 ? 9.480 19.110 -26.092 1.00 59.78 79 PRO A CA 1
ATOM 628 C C . PRO A 1 79 ? 9.746 18.932 -24.594 1.00 59.78 79 PRO A C 1
ATOM 630 O O . PRO A 1 79 ? 10.883 19.018 -24.120 1.00 59.78 79 PRO A O 1
ATOM 633 N N . TYR A 1 80 ? 8.674 18.720 -23.835 1.00 69.06 80 TYR A N 1
ATOM 634 C CA . TYR A 1 80 ? 8.720 18.608 -22.380 1.00 69.06 80 TYR A CA 1
ATOM 635 C C . TYR A 1 80 ? 9.101 17.179 -22.014 1.00 69.06 80 TYR A C 1
ATOM 637 O O . TYR A 1 80 ? 8.283 16.409 -21.525 1.00 69.06 80 TYR A O 1
ATOM 645 N N . HIS A 1 81 ? 10.346 16.810 -22.299 1.00 84.19 81 HIS A N 1
ATOM 646 C CA . HIS A 1 81 ? 10.822 15.461 -22.047 1.00 84.19 81 HIS A CA 1
ATOM 647 C C . HIS A 1 81 ? 11.135 15.246 -20.567 1.00 84.19 81 HIS A C 1
ATOM 649 O O . HIS A 1 81 ? 11.881 16.007 -19.949 1.00 84.19 81 HIS A O 1
ATOM 655 N N . LEU A 1 82 ? 10.612 14.156 -20.015 1.00 86.62 82 LEU A N 1
ATOM 656 C CA . LEU A 1 82 ? 11.073 13.579 -18.756 1.00 86.62 82 LEU A CA 1
ATOM 657 C C . LEU A 1 82 ? 11.499 12.144 -19.043 1.00 86.62 82 LEU A C 1
ATOM 659 O O . LEU A 1 82 ? 10.729 11.387 -19.626 1.00 86.62 82 LEU A O 1
ATOM 663 N N . ALA A 1 83 ? 12.739 11.797 -18.687 1.00 84.62 83 ALA A N 1
ATOM 664 C CA . ALA A 1 83 ? 13.336 10.498 -19.010 1.00 84.62 83 ALA A CA 1
ATOM 665 C C . ALA A 1 83 ? 13.240 10.122 -20.507 1.00 84.62 83 ALA A C 1
ATOM 667 O O . ALA A 1 83 ? 12.995 8.972 -20.854 1.00 84.62 83 ALA A O 1
ATOM 668 N N . GLY A 1 84 ? 13.374 11.111 -21.401 1.00 82.62 84 GLY A N 1
ATOM 669 C CA . GLY A 1 84 ? 13.244 10.910 -22.851 1.00 82.62 84 GLY A CA 1
ATOM 670 C C . GLY A 1 84 ? 11.805 10.757 -23.361 1.00 82.62 84 GLY A C 1
ATOM 671 O O . GLY A 1 84 ? 11.614 10.580 -24.558 1.00 82.62 84 GLY A O 1
ATOM 672 N N . ILE A 1 85 ? 10.789 10.867 -22.498 1.00 85.50 85 ILE A N 1
ATOM 673 C CA . ILE A 1 85 ? 9.373 10.763 -22.877 1.00 85.50 85 ILE A CA 1
ATOM 674 C C . ILE A 1 85 ? 8.733 12.144 -22.949 1.00 85.50 85 ILE A C 1
ATOM 676 O O . ILE A 1 85 ? 8.748 12.891 -21.966 1.00 85.50 85 ILE A O 1
ATOM 680 N N . ASP A 1 86 ? 8.093 12.452 -24.078 1.00 87.75 86 ASP A N 1
ATOM 681 C CA . ASP A 1 86 ? 7.169 13.582 -24.184 1.00 87.75 86 ASP A CA 1
ATOM 682 C C . ASP A 1 86 ? 5.839 13.228 -23.499 1.00 87.75 86 ASP A C 1
ATOM 684 O O . ASP A 1 86 ? 4.870 12.767 -24.109 1.00 87.75 86 ASP A O 1
ATOM 688 N N . TRP A 1 87 ? 5.808 13.403 -22.177 1.00 87.75 87 TRP A N 1
ATOM 689 C CA . TRP A 1 87 ? 4.674 13.016 -21.332 1.00 87.75 87 TRP A CA 1
ATOM 690 C C . TRP A 1 87 ? 3.387 13.777 -21.671 1.00 87.75 87 TRP A C 1
ATOM 692 O O . TRP A 1 87 ? 2.299 13.312 -21.329 1.00 87.75 87 TRP A O 1
ATOM 702 N N . ARG A 1 88 ? 3.476 14.930 -22.348 1.00 86.06 88 ARG A N 1
ATOM 703 C CA . ARG A 1 88 ? 2.302 15.734 -22.711 1.00 86.06 88 ARG A CA 1
ATOM 704 C C . ARG A 1 88 ? 1.437 15.052 -23.761 1.00 86.06 88 ARG A C 1
ATOM 706 O O . ARG A 1 88 ? 0.221 15.196 -23.706 1.00 86.06 88 ARG A O 1
ATOM 713 N N . GLN A 1 89 ? 2.034 14.277 -24.665 1.00 86.25 89 GLN A N 1
ATOM 714 C CA . GLN A 1 89 ? 1.295 13.572 -25.722 1.00 86.25 89 GLN A CA 1
ATOM 715 C C . GLN A 1 89 ? 0.408 12.441 -25.189 1.00 86.25 89 GLN A C 1
ATOM 717 O O . GLN A 1 89 ? -0.498 11.974 -25.877 1.00 86.25 89 GLN A O 1
ATOM 722 N N . VAL A 1 90 ? 0.671 11.987 -23.965 1.00 89.44 90 VAL A N 1
ATOM 723 C CA . VAL A 1 90 ? -0.020 10.859 -23.327 1.00 89.44 90 VAL A CA 1
ATOM 724 C C . VAL A 1 90 ? -0.758 11.267 -22.049 1.00 89.44 90 VAL A C 1
ATOM 726 O O . VAL A 1 90 ? -1.320 10.413 -21.363 1.00 89.44 90 VAL A O 1
ATOM 729 N N . LEU A 1 91 ? -0.773 12.563 -21.724 1.00 90.50 91 LEU A N 1
ATOM 730 C CA . LEU A 1 91 ? -1.500 13.108 -20.585 1.00 90.50 91 LEU A CA 1
ATOM 731 C C . LEU A 1 91 ? -3.007 13.058 -20.839 1.00 90.50 91 LEU A C 1
ATOM 733 O O . LEU A 1 91 ? -3.499 13.559 -21.847 1.00 90.50 91 LEU A O 1
ATOM 737 N N . VAL A 1 92 ? -3.749 12.522 -19.874 1.00 89.00 92 VAL A N 1
ATOM 738 C CA . VAL A 1 92 ? -5.212 12.525 -19.884 1.00 89.00 92 VAL A CA 1
ATOM 739 C C . VAL A 1 92 ? -5.720 13.460 -18.790 1.00 89.00 92 VAL A C 1
ATOM 741 O O . VAL A 1 92 ? -5.486 13.240 -17.599 1.00 89.00 92 VAL A O 1
ATOM 744 N N . GLU A 1 93 ? -6.437 14.506 -19.190 1.00 87.88 93 GLU A N 1
ATOM 745 C CA . GLU A 1 93 ? -7.144 15.412 -18.284 1.00 87.88 93 GLU A CA 1
ATOM 746 C C . GLU A 1 93 ? -8.591 14.935 -18.105 1.00 87.88 93 GLU A C 1
ATOM 748 O O . GLU A 1 93 ? -9.282 14.614 -19.070 1.00 87.88 93 GLU A O 1
ATOM 753 N N . ARG A 1 94 ? -9.052 14.859 -16.854 1.00 84.50 94 ARG A N 1
ATOM 754 C CA . ARG A 1 94 ? -10.441 14.545 -16.507 1.00 84.50 94 ARG A CA 1
ATOM 755 C C . ARG A 1 94 ? -10.987 15.612 -15.578 1.00 84.50 94 ARG A C 1
ATOM 757 O O . ARG A 1 94 ? -10.433 15.823 -14.498 1.00 84.50 94 ARG A O 1
ATOM 764 N N . THR A 1 95 ? -12.096 16.222 -15.962 1.00 76.56 95 THR A N 1
ATOM 765 C CA . THR A 1 95 ? -12.795 17.219 -15.150 1.00 76.56 95 THR A CA 1
ATOM 766 C C . THR A 1 95 ? -13.963 16.544 -14.448 1.00 76.56 95 THR A C 1
ATOM 768 O O . THR A 1 95 ? -14.823 15.966 -15.109 1.00 76.56 95 THR A O 1
ATOM 771 N N . ARG A 1 96 ? -13.994 16.591 -13.115 1.00 60.09 96 ARG A N 1
ATOM 772 C CA . ARG A 1 96 ? -15.156 16.140 -12.340 1.00 60.09 96 ARG A CA 1
ATOM 773 C C . ARG A 1 96 ? -15.975 17.361 -11.930 1.00 60.09 96 ARG A C 1
ATOM 775 O O . ARG A 1 96 ? -15.409 18.317 -11.404 1.00 60.09 96 ARG A O 1
ATOM 782 N N . ASP A 1 97 ? -17.273 17.327 -12.228 1.00 56.16 97 ASP A N 1
ATOM 783 C CA . ASP A 1 97 ? -18.281 18.320 -11.825 1.00 56.16 97 ASP A CA 1
ATOM 784 C C . ASP A 1 97 ? -17.920 19.787 -12.165 1.00 56.16 97 ASP A C 1
ATOM 786 O O . ASP A 1 97 ? -18.311 20.721 -11.472 1.00 56.16 97 ASP A O 1
ATOM 790 N N . GLY A 1 98 ? -17.131 20.001 -13.227 1.00 56.56 98 GLY A N 1
ATOM 791 C CA . GLY A 1 98 ? -16.754 21.326 -13.744 1.00 56.56 98 GLY A CA 1
ATOM 792 C C . GLY A 1 98 ? -15.710 22.107 -12.932 1.00 56.56 98 GLY A C 1
ATOM 793 O O . GLY A 1 98 ? -15.167 23.082 -13.443 1.00 56.56 98 GLY A O 1
ATOM 794 N N . THR A 1 99 ? -15.373 21.679 -11.713 1.00 60.75 99 THR A N 1
ATOM 795 C CA . THR A 1 99 ? -14.555 22.477 -10.775 1.00 60.75 99 THR A CA 1
ATOM 796 C C . THR A 1 99 ? -13.167 21.899 -10.509 1.00 60.75 99 THR A C 1
ATOM 798 O O . THR A 1 99 ? -12.227 22.661 -10.279 1.00 60.75 99 THR A O 1
ATOM 801 N N . GLN A 1 100 ? -12.984 20.574 -10.593 1.00 68.19 100 GLN A N 1
ATOM 802 C CA . GLN A 1 100 ? -11.690 19.943 -10.318 1.00 68.19 100 GLN A CA 1
ATOM 803 C C . GLN A 1 100 ? -11.144 19.188 -11.533 1.00 68.19 100 GLN A C 1
ATOM 805 O O . GLN A 1 100 ? -11.648 18.133 -11.930 1.00 68.19 100 GLN A O 1
ATOM 810 N N . ARG A 1 101 ? -10.050 19.714 -12.092 1.00 77.88 101 ARG A N 1
ATOM 811 C CA . ARG A 1 101 ? -9.234 19.025 -13.097 1.00 77.88 101 ARG A CA 1
ATOM 812 C C . ARG A 1 101 ? -8.375 17.979 -12.403 1.00 77.88 101 ARG A C 1
ATOM 814 O O . ARG A 1 101 ? -7.737 18.274 -11.397 1.00 77.88 101 ARG A O 1
ATOM 821 N N . THR A 1 102 ? -8.356 16.765 -12.932 1.00 81.94 102 THR A N 1
ATOM 822 C CA . THR A 1 102 ? -7.471 15.679 -12.506 1.00 81.94 102 THR A CA 1
ATOM 823 C C . THR A 1 102 ? -6.627 15.219 -13.682 1.00 81.94 102 THR A C 1
ATOM 825 O O . THR A 1 102 ? -7.113 15.143 -14.809 1.00 81.94 102 THR A O 1
ATOM 828 N N . TRP A 1 103 ? -5.362 14.915 -13.419 1.00 87.06 103 TRP A N 1
ATOM 829 C CA . TRP A 1 103 ? -4.383 14.552 -14.438 1.00 87.06 103 TRP A CA 1
ATOM 830 C C . TRP A 1 103 ? -3.974 13.099 -14.277 1.00 87.06 103 TRP A C 1
ATOM 832 O O . TRP A 1 103 ? -3.742 12.625 -13.159 1.00 87.06 103 TRP A O 1
ATOM 842 N N . TRP A 1 104 ? -3.888 12.404 -15.401 1.00 89.56 104 TRP A N 1
ATOM 843 C CA . TRP A 1 104 ? -3.662 10.972 -15.466 1.00 89.56 104 TRP A CA 1
ATOM 844 C C . TRP A 1 104 ? -2.611 10.653 -16.524 1.00 89.56 104 TRP A C 1
ATOM 846 O O . TRP A 1 104 ? -2.561 11.297 -17.570 1.00 89.56 104 TRP A O 1
ATOM 856 N N . LEU A 1 105 ? -1.790 9.642 -16.253 1.00 90.62 105 LEU A N 1
ATOM 857 C CA . LEU A 1 105 ? -0.834 9.085 -17.209 1.00 90.62 105 LEU A CA 1
ATOM 858 C C . LEU A 1 105 ? -0.994 7.562 -17.282 1.00 90.62 105 LEU A C 1
ATOM 860 O O . LEU A 1 105 ? -1.364 6.947 -16.277 1.00 90.62 105 LEU A O 1
ATOM 864 N N . PRO A 1 106 ? -0.681 6.934 -18.428 1.00 91.00 106 PRO A N 1
ATOM 865 C CA . PRO A 1 106 ? -0.590 5.483 -18.528 1.00 91.00 106 PRO A CA 1
ATOM 866 C C . PRO A 1 106 ? 0.407 4.909 -17.515 1.00 91.00 106 PRO A C 1
ATOM 868 O O . PRO A 1 106 ? 1.515 5.429 -17.355 1.00 91.00 106 PRO A O 1
ATOM 871 N N . ARG A 1 107 ? 0.050 3.805 -16.849 1.00 87.31 107 ARG A N 1
ATOM 872 C CA . ARG A 1 107 ? 0.869 3.185 -15.792 1.00 87.31 107 ARG A CA 1
ATOM 873 C C . ARG A 1 107 ? 2.278 2.847 -16.266 1.00 87.31 107 ARG A C 1
ATOM 875 O O . ARG A 1 107 ? 3.221 2.995 -15.496 1.00 87.31 107 ARG A O 1
ATOM 882 N N . ALA A 1 108 ? 2.432 2.417 -17.517 1.00 87.38 108 ALA A N 1
ATOM 883 C CA . ALA A 1 108 ? 3.738 2.120 -18.103 1.00 87.38 108 ALA A CA 1
ATOM 884 C C . ALA A 1 108 ? 4.664 3.353 -18.111 1.00 87.38 108 ALA A C 1
ATOM 886 O O . ALA A 1 108 ? 5.802 3.260 -17.661 1.00 87.38 108 ALA A O 1
ATOM 887 N N . VAL A 1 109 ? 4.148 4.517 -18.525 1.00 88.81 109 VAL A N 1
ATOM 888 C CA . VAL A 1 109 ? 4.887 5.795 -18.528 1.00 88.81 109 VAL A CA 1
ATOM 889 C C . VAL A 1 109 ? 5.262 6.190 -17.107 1.00 88.81 109 VAL A C 1
ATOM 891 O O . VAL A 1 109 ? 6.405 6.528 -16.824 1.00 88.81 109 VAL A O 1
ATOM 894 N N . VAL A 1 110 ? 4.307 6.079 -16.189 1.00 87.75 110 VAL A N 1
ATOM 895 C CA . VAL A 1 110 ? 4.512 6.376 -14.772 1.00 87.75 110 VAL A CA 1
ATOM 896 C C . VAL A 1 110 ? 5.615 5.504 -14.158 1.00 87.75 110 VAL A C 1
ATOM 898 O O . VAL A 1 110 ? 6.494 6.025 -13.480 1.00 87.75 110 VAL A O 1
ATOM 901 N N . ARG A 1 111 ? 5.625 4.192 -14.434 1.00 85.69 111 ARG A N 1
ATOM 902 C CA . ARG A 1 111 ? 6.689 3.285 -13.965 1.00 85.69 111 ARG A CA 1
ATOM 903 C C . ARG A 1 111 ? 8.055 3.661 -14.523 1.00 85.69 111 ARG A C 1
ATOM 905 O O . ARG A 1 111 ? 9.045 3.523 -13.812 1.00 85.69 111 ARG A O 1
ATOM 912 N N . LEU A 1 112 ? 8.107 4.139 -15.763 1.00 87.38 112 LEU A N 1
ATOM 913 C CA . LEU A 1 112 ? 9.353 4.579 -16.371 1.00 87.38 112 LEU A CA 1
ATOM 914 C C . LEU A 1 112 ? 9.885 5.862 -15.725 1.00 87.38 112 LEU A C 1
ATOM 916 O O . LEU A 1 112 ? 11.070 5.937 -15.416 1.00 87.38 112 LEU A O 1
ATOM 920 N N . LEU A 1 113 ? 9.013 6.831 -15.445 1.00 88.81 113 LEU A N 1
ATOM 921 C CA . LEU A 1 113 ? 9.386 8.046 -14.714 1.00 88.81 113 LEU A CA 1
ATOM 922 C C . LEU A 1 113 ? 9.843 7.730 -13.279 1.00 88.81 113 LEU A C 1
ATOM 924 O O . LEU A 1 113 ? 10.843 8.282 -12.820 1.00 88.81 113 LEU A O 1
ATOM 928 N N . ASP A 1 114 ? 9.166 6.797 -12.600 1.00 86.44 114 ASP A N 1
ATOM 929 C CA . ASP A 1 114 ? 9.575 6.298 -11.280 1.00 86.44 114 ASP A CA 1
ATOM 930 C C . ASP A 1 114 ? 10.967 5.636 -11.335 1.00 86.44 114 ASP A C 1
ATOM 932 O O . ASP A 1 114 ? 11.802 5.876 -10.462 1.00 86.44 114 ASP A O 1
ATOM 936 N N . ALA A 1 115 ? 11.240 4.828 -12.367 1.00 84.25 115 ALA A N 1
ATOM 937 C CA . ALA A 1 115 ? 12.536 4.180 -12.581 1.00 84.25 115 ALA A CA 1
ATOM 938 C C . ALA A 1 115 ? 13.656 5.165 -12.916 1.00 84.25 115 ALA A C 1
ATOM 940 O O . ALA A 1 115 ? 14.750 5.039 -12.367 1.00 84.25 115 ALA A O 1
ATOM 941 N N . ALA A 1 116 ? 13.380 6.168 -13.747 1.00 86.06 116 ALA A N 1
ATOM 942 C CA . ALA A 1 116 ? 14.343 7.209 -14.074 1.00 86.06 116 ALA A CA 1
ATOM 943 C C . ALA A 1 116 ? 14.741 8.015 -12.831 1.00 86.06 116 ALA A C 1
ATOM 945 O O . ALA A 1 116 ? 15.927 8.156 -12.544 1.00 86.06 116 ALA A O 1
ATOM 946 N N . GLU A 1 117 ? 13.771 8.463 -12.029 1.00 86.69 117 GLU A N 1
ATOM 947 C CA . GLU A 1 117 ? 14.064 9.193 -10.789 1.00 86.69 117 GLU A CA 1
ATOM 948 C C . GLU A 1 117 ? 14.804 8.320 -9.762 1.00 86.69 117 GLU A C 1
ATOM 950 O O . GLU A 1 117 ? 15.701 8.796 -9.055 1.00 86.69 117 GLU A O 1
ATOM 955 N N . HIS A 1 118 ? 14.473 7.026 -9.690 1.00 82.62 118 HIS A N 1
ATOM 956 C CA . HIS A 1 118 ? 15.205 6.084 -8.849 1.00 82.62 118 HIS A CA 1
ATOM 957 C C . HIS A 1 118 ? 16.667 5.937 -9.293 1.00 82.62 118 HIS A C 1
ATOM 959 O O . HIS A 1 118 ? 17.566 6.021 -8.453 1.00 82.62 118 HIS A O 1
ATOM 965 N N . ALA A 1 119 ? 16.914 5.764 -10.594 1.00 82.31 119 ALA A N 1
ATOM 966 C CA . ALA A 1 119 ? 18.258 5.666 -11.158 1.00 82.31 119 ALA A CA 1
ATOM 967 C C . ALA A 1 119 ? 19.067 6.952 -10.920 1.00 82.31 119 ALA A C 1
ATOM 969 O O . ALA A 1 119 ? 20.193 6.882 -10.429 1.00 82.31 119 ALA A O 1
ATOM 970 N N . GLU A 1 120 ? 18.469 8.125 -11.155 1.00 83.38 120 GLU A N 1
ATOM 971 C CA . GLU A 1 120 ? 19.086 9.424 -10.858 1.00 83.38 120 GLU A CA 1
ATOM 972 C C . GLU A 1 120 ? 19.480 9.536 -9.377 1.00 83.38 120 GLU A C 1
ATOM 974 O O . GLU A 1 120 ? 20.596 9.943 -9.045 1.00 83.38 120 GLU A O 1
ATOM 979 N N . THR A 1 121 ? 18.586 9.128 -8.472 1.00 82.06 121 THR A N 1
ATOM 980 C CA . THR A 1 121 ? 18.843 9.149 -7.025 1.00 82.06 121 THR A CA 1
ATOM 981 C C . THR A 1 121 ? 20.000 8.224 -6.654 1.00 82.06 121 THR A C 1
ATOM 983 O O . THR A 1 121 ? 20.892 8.631 -5.905 1.00 82.06 121 THR A O 1
ATOM 986 N N . GLN A 1 122 ? 20.027 7.003 -7.197 1.00 78.56 122 GLN A N 1
ATOM 987 C CA . GLN A 1 122 ? 21.123 6.061 -6.970 1.00 78.56 122 GLN A CA 1
ATOM 988 C C . GLN A 1 1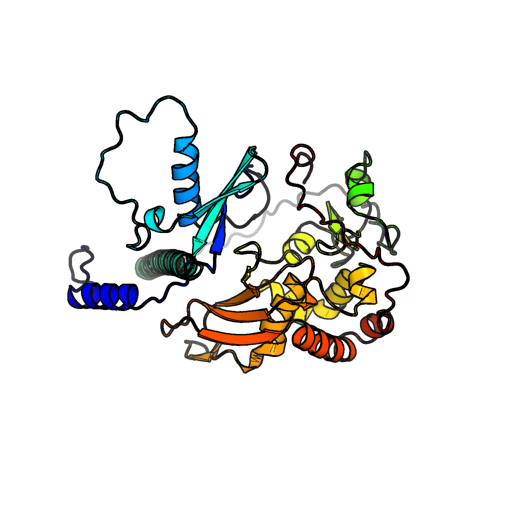22 ? 22.456 6.590 -7.505 1.00 78.56 122 GLN A C 1
ATOM 990 O O . GLN A 1 122 ? 23.477 6.449 -6.833 1.00 78.56 122 GLN A O 1
ATOM 995 N N . TRP A 1 123 ? 22.470 7.226 -8.678 1.00 79.81 123 TRP A N 1
ATOM 996 C CA . TRP A 1 123 ? 23.687 7.815 -9.239 1.00 79.81 123 TRP A CA 1
ATOM 997 C C . TRP A 1 123 ? 24.226 8.948 -8.374 1.00 79.81 123 TRP A C 1
ATOM 999 O O . TRP A 1 123 ? 25.423 8.973 -8.086 1.00 79.81 123 TRP A O 1
ATOM 1009 N N . VAL A 1 124 ? 23.354 9.838 -7.896 1.00 80.31 124 VAL A N 1
ATOM 1010 C CA . VAL A 1 124 ? 23.745 10.915 -6.975 1.00 80.31 124 VAL A CA 1
ATOM 1011 C C . VAL A 1 124 ? 24.309 10.341 -5.674 1.00 80.31 124 VAL A C 1
ATOM 1013 O O . VAL A 1 124 ? 25.340 10.813 -5.195 1.00 80.31 124 VAL A O 1
ATOM 1016 N N . GLN A 1 125 ? 23.681 9.306 -5.110 1.00 78.44 125 GLN A N 1
ATOM 1017 C CA . GLN A 1 125 ? 24.181 8.638 -3.905 1.00 78.44 125 GLN A CA 1
ATOM 1018 C C . GLN A 1 125 ? 25.536 7.963 -4.146 1.00 78.44 125 GLN A C 1
ATOM 1020 O O . GLN A 1 125 ? 26.470 8.184 -3.383 1.00 78.44 125 GLN A O 1
ATOM 1025 N N . ALA A 1 126 ? 25.679 7.201 -5.232 1.00 77.75 126 ALA A N 1
ATOM 1026 C CA . ALA A 1 126 ? 26.928 6.530 -5.576 1.00 77.75 126 ALA A CA 1
ATOM 1027 C C . ALA A 1 126 ? 28.071 7.526 -5.829 1.00 77.75 126 ALA A C 1
ATOM 1029 O O . ALA A 1 126 ? 29.209 7.265 -5.435 1.00 77.75 126 ALA A O 1
ATOM 1030 N N . ALA A 1 127 ? 27.784 8.671 -6.455 1.00 78.12 127 ALA A N 1
ATOM 1031 C CA . ALA A 1 127 ? 28.751 9.749 -6.632 1.00 78.12 127 ALA A CA 1
ATOM 1032 C C . ALA A 1 127 ? 29.206 10.328 -5.281 1.00 78.12 127 ALA A C 1
ATOM 1034 O O . ALA A 1 127 ? 30.410 10.456 -5.060 1.00 78.12 127 ALA A O 1
ATOM 1035 N N . ARG A 1 128 ? 28.270 10.585 -4.355 1.00 78.38 128 ARG A N 1
ATOM 1036 C CA . ARG A 1 128 ? 28.575 11.068 -2.995 1.00 78.38 128 ARG A CA 1
ATOM 1037 C C . ARG A 1 128 ? 29.413 10.072 -2.199 1.00 78.38 128 ARG A C 1
ATOM 1039 O O . ARG A 1 128 ? 30.466 10.442 -1.698 1.00 78.38 128 ARG A O 1
ATOM 1046 N N . THR A 1 129 ? 29.021 8.799 -2.160 1.00 75.19 129 THR A N 1
ATOM 1047 C CA . THR A 1 129 ? 29.773 7.761 -1.435 1.00 75.19 129 THR A CA 1
ATOM 1048 C C . THR A 1 129 ? 31.185 7.577 -1.994 1.00 75.19 129 THR A C 1
ATOM 1050 O O . THR A 1 129 ? 32.124 7.354 -1.233 1.00 75.19 129 THR A O 1
ATOM 1053 N N . ARG A 1 130 ? 31.377 7.696 -3.317 1.00 71.94 130 ARG A N 1
ATOM 1054 C CA . ARG A 1 130 ? 32.717 7.667 -3.932 1.00 71.94 130 ARG A CA 1
ATOM 1055 C C . ARG A 1 130 ? 33.548 8.896 -3.577 1.00 71.94 130 ARG A C 1
ATOM 1057 O O . ARG A 1 130 ? 34.747 8.751 -3.382 1.00 71.94 130 ARG A O 1
ATOM 1064 N N . GLN A 1 131 ? 32.932 10.072 -3.489 1.00 68.88 131 GLN A N 1
ATOM 1065 C CA . GLN A 1 131 ? 33.610 11.300 -3.076 1.00 68.88 131 GLN A CA 1
ATOM 1066 C C . GLN A 1 131 ? 34.032 11.236 -1.601 1.00 68.88 131 GLN A C 1
ATOM 1068 O O . GLN A 1 131 ? 35.169 11.562 -1.287 1.00 68.88 131 GLN A O 1
ATOM 1073 N N . GLU A 1 132 ? 33.166 10.735 -0.720 1.00 68.06 132 GLU A N 1
ATOM 1074 C CA . GLU A 1 132 ? 33.486 10.482 0.692 1.00 68.06 132 GLU A CA 1
ATOM 1075 C C . GLU A 1 132 ? 34.587 9.422 0.839 1.00 68.06 132 GLU A C 1
ATOM 1077 O O . GLU A 1 132 ? 35.539 9.622 1.583 1.00 68.06 132 GLU A O 1
ATOM 1082 N N . SER A 1 133 ? 34.523 8.330 0.068 1.00 57.62 133 SER A N 1
ATOM 1083 C CA . SER A 1 133 ? 35.561 7.286 0.083 1.00 57.62 133 SER A CA 1
ATOM 1084 C C . SER A 1 133 ? 36.903 7.771 -0.480 1.00 57.62 133 SER A C 1
ATOM 1086 O O . SER A 1 133 ? 37.943 7.293 -0.044 1.00 57.62 133 SER A O 1
ATOM 1088 N N . ALA A 1 134 ? 36.896 8.716 -1.428 1.00 58.06 134 ALA A N 1
ATOM 1089 C CA . ALA A 1 134 ? 38.107 9.348 -1.954 1.00 58.06 134 ALA A CA 1
ATOM 1090 C C . ALA A 1 134 ? 38.689 10.395 -0.986 1.00 58.06 134 ALA A C 1
ATOM 1092 O O . ALA A 1 134 ? 39.908 10.535 -0.909 1.00 58.06 134 ALA A O 1
ATOM 1093 N N . ALA A 1 135 ? 37.842 11.087 -0.217 1.00 54.00 135 ALA A N 1
ATOM 1094 C CA . ALA A 1 135 ? 38.260 12.040 0.814 1.00 54.00 135 ALA A CA 1
ATOM 1095 C C . ALA A 1 135 ? 38.842 11.362 2.072 1.00 54.00 135 ALA A C 1
ATOM 1097 O O . ALA A 1 135 ? 39.611 11.979 2.798 1.00 54.00 135 ALA A O 1
ATOM 1098 N N . VAL A 1 136 ? 38.529 10.084 2.316 1.00 51.84 136 VAL A N 1
ATOM 1099 C CA . VAL A 1 136 ? 39.095 9.277 3.420 1.00 51.84 136 VAL A CA 1
ATOM 1100 C C . VAL A 1 136 ? 40.543 8.817 3.141 1.00 51.84 136 VAL A C 1
ATOM 1102 O O . VAL A 1 136 ? 41.182 8.228 4.009 1.00 51.84 136 VAL A O 1
ATOM 1105 N N . THR A 1 137 ? 41.099 9.118 1.962 1.00 42.31 137 THR A N 1
ATOM 1106 C CA . THR A 1 137 ? 42.482 8.752 1.594 1.00 42.31 137 THR A CA 1
ATOM 1107 C C . THR A 1 137 ? 43.555 9.770 2.005 1.00 42.31 137 THR A C 1
ATOM 1109 O O . THR A 1 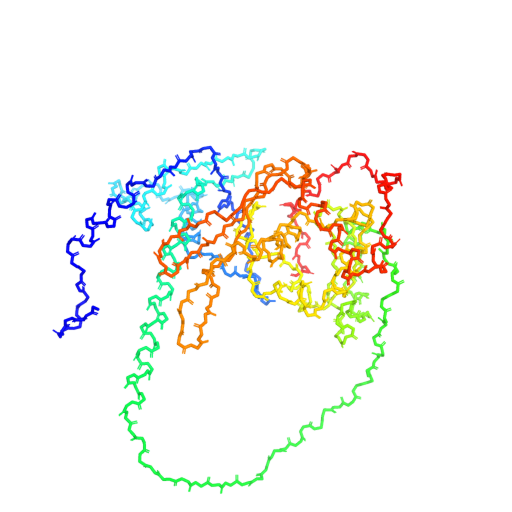137 ? 44.729 9.491 1.778 1.00 42.31 137 THR A O 1
ATOM 1112 N N . ASP A 1 138 ? 43.198 10.896 2.638 1.00 35.16 138 ASP A N 1
ATOM 1113 C CA . ASP A 1 138 ? 44.176 11.798 3.269 1.00 35.16 138 ASP A CA 1
ATOM 1114 C C . ASP A 1 138 ? 44.286 11.508 4.778 1.00 35.16 138 ASP A C 1
ATOM 1116 O O . ASP A 1 138 ? 43.280 11.581 5.493 1.00 35.16 138 ASP A O 1
ATOM 1120 N N . PRO A 1 139 ? 45.479 11.170 5.304 1.00 34.38 139 PRO A N 1
ATOM 1121 C CA . PRO A 1 139 ? 45.655 10.908 6.725 1.00 34.38 139 PRO A CA 1
ATOM 1122 C C . PRO A 1 139 ? 45.735 12.225 7.517 1.00 34.38 139 PRO A C 1
ATOM 1124 O O . PRO A 1 139 ? 46.604 13.052 7.236 1.00 34.38 139 PRO A O 1
ATOM 1127 N N . PRO A 1 140 ? 44.934 12.425 8.580 1.00 36.16 140 PRO A N 1
ATOM 1128 C CA . PRO A 1 140 ? 45.255 13.414 9.596 1.00 36.16 140 PRO A CA 1
ATOM 1129 C C . PRO A 1 140 ? 46.330 12.831 10.521 1.00 36.16 140 PRO A C 1
ATOM 1131 O O . PRO A 1 140 ? 46.090 11.897 11.292 1.00 36.16 140 PRO A O 1
ATOM 1134 N N . SER A 1 141 ? 47.531 13.389 10.443 1.00 32.97 141 SER A N 1
ATOM 1135 C CA . SER A 1 141 ? 48.664 13.066 11.309 1.00 32.97 141 SER A CA 1
ATOM 1136 C C . SER A 1 141 ? 48.449 13.569 12.750 1.00 32.97 141 SER A C 1
ATOM 1138 O O . SER A 1 141 ? 48.714 14.730 13.029 1.00 32.97 141 SER A O 1
ATOM 1140 N N . HIS A 1 142 ? 48.044 12.655 13.648 1.00 35.56 142 HIS A N 1
ATOM 1141 C CA . HIS A 1 142 ? 48.356 12.555 15.101 1.00 35.56 142 HIS A CA 1
ATOM 1142 C C . HIS A 1 142 ? 48.020 13.744 16.070 1.00 35.56 142 HIS A C 1
ATOM 1144 O O . HIS A 1 142 ? 47.571 14.797 15.645 1.00 35.56 142 HIS A O 1
ATOM 1150 N N . PRO A 1 143 ? 48.168 13.604 17.415 1.00 41.62 143 PRO A N 1
ATOM 1151 C CA . PRO A 1 143 ? 47.322 12.793 18.297 1.00 41.62 143 PRO A CA 1
ATOM 1152 C C . PRO A 1 143 ? 46.801 13.530 19.570 1.00 41.62 143 PRO A C 1
ATOM 1154 O O . PRO A 1 143 ? 47.458 14.391 20.139 1.00 41.62 143 PRO A O 1
ATOM 1157 N N . ARG A 1 144 ? 45.652 13.050 20.075 1.00 31.34 144 ARG A N 1
ATOM 1158 C CA . ARG A 1 144 ? 45.230 12.885 21.492 1.00 31.34 144 ARG A CA 1
ATOM 1159 C C . ARG A 1 144 ? 45.383 14.061 22.486 1.00 31.34 144 ARG A C 1
ATOM 1161 O O . ARG A 1 144 ? 46.449 14.263 23.050 1.00 31.34 144 ARG A O 1
ATOM 1168 N N . GLN A 1 145 ? 44.245 14.604 22.937 1.00 29.45 145 GLN A N 1
ATOM 1169 C CA . GLN A 1 145 ? 44.045 14.935 24.357 1.00 29.45 145 GLN A CA 1
ATOM 1170 C C . GLN A 1 145 ? 42.623 14.595 24.827 1.00 29.45 145 GLN A C 1
ATOM 1172 O O . GLN A 1 145 ? 41.626 15.168 24.401 1.00 29.45 145 GLN A O 1
ATOM 1177 N N . THR A 1 146 ? 42.567 13.624 25.731 1.00 32.50 146 THR A N 1
ATOM 1178 C CA . THR A 1 146 ? 41.501 13.389 26.704 1.00 32.50 146 THR A CA 1
ATOM 1179 C C . THR A 1 146 ? 41.417 14.569 27.668 1.00 32.50 146 THR A C 1
ATOM 1181 O O . THR A 1 146 ? 42.390 14.830 28.371 1.00 32.50 146 THR A O 1
ATOM 1184 N N . GLN A 1 147 ? 40.248 15.200 27.783 1.00 30.66 147 GLN A N 1
ATOM 1185 C CA . GLN A 1 147 ? 39.838 15.880 29.012 1.00 30.66 147 GLN A CA 1
ATOM 1186 C C . GLN A 1 147 ? 38.408 15.469 29.368 1.00 30.66 147 GLN A C 1
ATOM 1188 O O . GLN A 1 147 ? 37.468 15.617 28.590 1.00 30.66 147 GLN A O 1
ATOM 1193 N N . ASN A 1 148 ? 38.306 14.878 30.555 1.00 33.34 148 ASN A N 1
ATOM 1194 C CA . ASN A 1 148 ? 37.077 14.607 31.281 1.00 33.34 148 ASN A CA 1
ATOM 1195 C C . ASN A 1 148 ? 36.520 15.898 31.900 1.00 33.34 148 ASN A C 1
ATOM 1197 O O . ASN A 1 148 ? 37.266 16.834 32.164 1.00 33.34 148 ASN A O 1
ATOM 1201 N N . ALA A 1 149 ? 35.243 15.798 32.282 1.00 33.03 149 ALA A N 1
ATOM 1202 C CA . ALA A 1 149 ? 34.499 16.611 33.247 1.00 33.03 149 ALA A CA 1
ATOM 1203 C C . ALA A 1 149 ? 33.802 17.875 32.715 1.00 33.03 149 ALA A C 1
ATOM 1205 O O . ALA A 1 149 ? 34.425 18.814 32.237 1.00 33.03 149 ALA A O 1
ATOM 1206 N N . GLY A 1 150 ? 32.473 17.911 32.897 1.00 31.41 150 GLY A N 1
ATOM 1207 C CA . GLY A 1 150 ? 31.705 19.156 32.817 1.00 31.41 150 GLY A CA 1
ATOM 1208 C C . GLY A 1 150 ? 30.302 19.089 32.214 1.00 31.41 150 GLY A C 1
ATOM 1209 O O . GLY A 1 150 ? 29.762 20.135 31.871 1.00 31.41 150 GLY A O 1
ATOM 1210 N N . GLY A 1 151 ? 29.687 17.912 32.064 1.00 30.56 151 GLY A N 1
ATOM 1211 C CA . GLY A 1 151 ? 28.288 17.794 31.638 1.00 30.56 151 GLY A CA 1
ATOM 1212 C C . GLY A 1 151 ? 27.329 18.274 32.727 1.00 30.56 151 GLY A C 1
ATOM 1213 O O . GLY A 1 151 ? 26.830 17.476 33.515 1.00 30.56 151 GLY A O 1
ATOM 1214 N N . ARG A 1 152 ? 27.110 19.590 32.778 1.00 34.31 152 ARG A N 1
ATOM 1215 C CA . ARG A 1 152 ? 26.118 20.287 33.601 1.00 34.31 152 ARG A CA 1
ATOM 1216 C C . ARG A 1 152 ? 24.765 19.584 33.469 1.00 34.31 152 ARG A C 1
ATOM 1218 O O . ARG A 1 152 ? 24.102 19.698 32.442 1.00 34.31 152 ARG A O 1
ATOM 1225 N N . GLN A 1 153 ? 24.379 18.854 34.516 1.00 33.38 153 GLN A N 1
ATOM 1226 C CA . GLN A 1 153 ? 23.027 18.345 34.705 1.00 33.38 153 GLN A CA 1
ATOM 1227 C C . GLN A 1 153 ? 22.066 19.532 34.657 1.00 33.38 153 GLN A C 1
ATOM 1229 O O . GLN A 1 153 ? 21.969 20.316 35.599 1.00 33.38 153 GLN A O 1
ATOM 1234 N N . THR A 1 154 ? 21.361 19.678 33.541 1.00 30.53 154 THR A N 1
ATOM 1235 C CA . THR A 1 154 ? 20.128 20.447 33.498 1.00 30.53 154 THR A CA 1
ATOM 1236 C C . THR A 1 154 ? 19.088 19.646 34.267 1.00 30.53 154 THR A C 1
ATOM 1238 O O . THR A 1 154 ? 18.512 18.672 33.785 1.00 30.53 154 THR A O 1
ATOM 1241 N N . THR A 1 155 ? 18.909 20.040 35.523 1.00 33.47 155 THR A N 1
ATOM 1242 C CA . THR A 1 155 ? 17.785 19.681 36.378 1.00 33.47 155 THR A CA 1
ATOM 1243 C C . THR A 1 155 ? 16.491 20.055 35.666 1.00 33.47 155 THR A C 1
ATOM 1245 O O . THR A 1 155 ? 16.017 21.185 35.744 1.00 33.47 155 THR A O 1
ATOM 1248 N N . ASN A 1 156 ? 15.928 19.100 34.927 1.00 31.86 156 ASN A N 1
ATOM 1249 C CA . ASN A 1 156 ? 14.594 19.249 34.369 1.00 31.86 156 ASN A CA 1
ATOM 1250 C C . ASN A 1 156 ? 13.598 19.259 35.539 1.00 31.86 156 ASN A C 1
ATOM 1252 O O . ASN A 1 156 ? 13.614 18.321 36.347 1.00 31.86 156 ASN A O 1
ATOM 1256 N N . PRO A 1 157 ? 12.750 20.291 35.678 1.00 40.03 157 PRO A N 1
ATOM 1257 C CA . PRO A 1 157 ? 11.745 20.304 36.722 1.00 40.03 157 PRO A CA 1
ATOM 1258 C C . PRO A 1 157 ? 10.773 19.150 36.466 1.00 40.03 157 PRO A C 1
ATOM 1260 O O . PRO A 1 157 ? 10.193 19.035 35.387 1.00 40.03 157 PRO A O 1
ATOM 1263 N N . LYS A 1 158 ? 10.616 18.276 37.467 1.00 38.06 158 LYS A N 1
ATOM 1264 C CA . LYS A 1 158 ? 9.532 17.292 37.542 1.00 38.06 158 LYS A CA 1
ATOM 1265 C C . LYS A 1 158 ? 8.201 18.042 37.489 1.00 38.06 158 LYS A C 1
ATOM 1267 O O . LYS A 1 158 ? 7.652 18.420 38.520 1.00 38.06 158 LYS A O 1
ATOM 1272 N N . SER A 1 159 ? 7.673 18.252 36.291 1.00 37.22 159 SER A N 1
ATOM 1273 C CA . SER A 1 159 ? 6.241 18.453 36.118 1.00 37.22 159 SER A CA 1
ATOM 1274 C C . SER A 1 159 ? 5.550 17.142 36.504 1.00 37.22 159 SER A C 1
ATOM 1276 O O . SER A 1 159 ? 6.063 16.072 36.161 1.00 37.22 159 SER A O 1
ATOM 1278 N N . PRO A 1 160 ? 4.425 17.179 37.234 1.00 43.22 160 PRO A N 1
ATOM 1279 C CA . PRO A 1 160 ? 3.699 15.968 37.570 1.00 43.22 160 PRO A CA 1
ATOM 1280 C C . PRO A 1 160 ? 3.248 15.324 36.258 1.00 43.22 160 PRO A C 1
ATOM 1282 O O . PRO A 1 160 ? 2.401 15.868 35.552 1.00 43.22 160 PRO A O 1
ATOM 1285 N N . THR A 1 161 ? 3.853 14.194 35.892 1.00 49.12 161 THR A N 1
ATOM 1286 C CA . THR A 1 161 ? 3.373 13.350 34.799 1.00 49.12 161 THR A CA 1
ATOM 1287 C C . THR A 1 161 ? 1.998 12.855 35.204 1.00 49.12 161 THR A C 1
ATOM 1289 O O . THR A 1 161 ? 1.881 11.852 35.906 1.00 49.12 161 THR A O 1
ATOM 1292 N N . ALA A 1 162 ? 0.961 13.593 34.806 1.00 59.16 162 ALA A N 1
ATOM 1293 C CA . ALA A 1 162 ? -0.393 13.079 34.774 1.00 59.16 162 ALA A CA 1
ATOM 1294 C C . ALA A 1 162 ? -0.322 11.720 34.072 1.00 59.16 162 ALA A C 1
ATOM 1296 O O . ALA A 1 162 ? 0.196 11.613 32.957 1.00 59.16 162 ALA A O 1
ATOM 1297 N N . SER A 1 163 ? -0.725 10.667 34.776 1.00 74.88 163 SER A N 1
ATOM 1298 C CA . SER A 1 163 ? -0.720 9.318 34.233 1.00 74.88 163 SER A CA 1
ATOM 1299 C C . SER A 1 163 ? -1.621 9.301 33.002 1.00 74.88 163 SER A C 1
ATOM 1301 O O . SER A 1 163 ? -2.821 9.554 33.091 1.00 74.88 163 SER A O 1
ATOM 1303 N N . LEU A 1 164 ? -1.030 9.046 31.833 1.00 86.69 164 LEU A N 1
ATOM 1304 C CA . LEU A 1 164 ? -1.783 8.953 30.587 1.00 86.69 164 LEU A CA 1
ATOM 1305 C C . LEU A 1 164 ? -2.806 7.824 30.704 1.00 86.69 164 LEU A C 1
ATOM 1307 O O . LEU A 1 164 ? -2.467 6.698 31.080 1.00 86.69 164 LEU A O 1
ATOM 1311 N N . ARG A 1 165 ? -4.062 8.117 30.369 1.00 92.44 165 ARG A N 1
ATOM 1312 C CA . ARG A 1 165 ? -5.160 7.159 30.489 1.00 92.44 165 ARG A CA 1
ATOM 1313 C C . ARG A 1 165 ? -5.026 6.072 29.414 1.00 92.44 165 ARG A C 1
ATOM 1315 O O . ARG A 1 165 ? -4.972 6.403 28.227 1.00 92.44 165 ARG A O 1
ATOM 1322 N N . PRO A 1 166 ? -5.026 4.774 29.756 1.00 92.75 166 PRO A N 1
ATOM 1323 C CA . PRO A 1 166 ? -5.098 3.722 28.748 1.00 92.75 166 PRO A CA 1
ATOM 1324 C C . PRO A 1 166 ? -6.436 3.768 27.994 1.00 92.75 166 PRO A C 1
ATOM 1326 O O . PRO A 1 166 ? -7.483 4.032 28.582 1.00 92.75 166 PRO A O 1
ATOM 1329 N N . TYR A 1 167 ? -6.411 3.499 26.689 1.00 92.81 167 TYR A N 1
ATOM 1330 C CA . TYR A 1 167 ? -7.623 3.425 25.872 1.00 92.81 167 TYR A CA 1
ATOM 1331 C C . TYR A 1 167 ? -8.288 2.042 25.991 1.00 92.81 167 TYR A C 1
ATOM 1333 O O . TYR A 1 167 ? -7.707 1.026 25.594 1.00 92.81 167 TYR A O 1
ATOM 1341 N N . HIS A 1 168 ? -9.526 2.015 26.483 1.00 89.75 168 HIS A N 1
ATOM 1342 C CA . HIS A 1 168 ? -10.339 0.824 26.744 1.00 89.75 168 HIS A CA 1
ATOM 1343 C C . HIS A 1 168 ? -11.568 0.723 25.825 1.00 89.75 168 HIS A C 1
ATOM 1345 O O . HIS A 1 168 ? -12.576 0.136 26.209 1.00 89.75 168 HIS A O 1
ATOM 1351 N N . LYS A 1 169 ? -11.451 1.211 24.579 1.00 89.62 169 LYS A N 1
ATOM 1352 C CA . LYS A 1 169 ? -12.496 1.152 23.533 1.00 89.62 169 LYS A CA 1
ATOM 1353 C C . LYS A 1 169 ? -13.641 2.156 23.716 1.00 89.62 169 LYS A C 1
ATOM 1355 O O . LYS A 1 169 ? -14.713 1.984 23.150 1.00 89.62 169 LYS A O 1
ATOM 1360 N N . GLU A 1 170 ? -13.401 3.265 24.410 1.00 92.44 170 GLU A N 1
ATOM 1361 C CA . GLU A 1 170 ? -14.401 4.315 24.674 1.00 92.44 170 GLU A CA 1
ATOM 1362 C C . GLU A 1 170 ? -14.996 4.960 23.409 1.00 92.44 170 GLU A C 1
ATOM 1364 O O . GLU A 1 170 ? -16.017 5.638 23.477 1.00 92.44 170 GLU A O 1
ATOM 1369 N N . LEU A 1 171 ? -14.352 4.771 22.254 1.00 89.75 171 LEU A N 1
ATOM 1370 C CA . LEU A 1 171 ? -14.771 5.323 20.959 1.00 89.75 171 LEU A CA 1
ATOM 1371 C C . LEU A 1 171 ? -15.190 4.230 19.961 1.00 89.75 171 LEU A C 1
ATOM 1373 O O . LEU A 1 171 ? -15.301 4.501 18.766 1.00 89.75 171 LEU A O 1
ATOM 1377 N N . GLU A 1 172 ? -15.387 2.993 20.421 1.00 87.31 172 GLU A N 1
ATOM 1378 C CA . GLU A 1 172 ? -15.784 1.881 19.557 1.00 87.31 172 GLU A CA 1
ATOM 1379 C C . GLU A 1 172 ? -17.127 2.160 18.864 1.00 87.31 172 GLU A C 1
ATOM 1381 O O . GLU A 1 172 ? -18.066 2.685 19.458 1.00 87.31 172 GLU A O 1
ATOM 1386 N N . GLY A 1 173 ? -17.203 1.841 17.568 1.00 85.00 173 GLY A N 1
ATOM 1387 C CA . GLY A 1 173 ? -18.407 2.043 16.755 1.00 85.00 173 GLY A CA 1
ATOM 1388 C C . GLY A 1 173 ? -18.686 3.494 16.347 1.00 85.00 173 GLY A C 1
ATOM 1389 O O . GLY A 1 173 ? -19.586 3.728 15.543 1.00 85.00 173 GLY A O 1
ATOM 1390 N N . GLN A 1 174 ? -17.908 4.469 16.824 1.00 89.06 174 GLN A N 1
ATOM 1391 C CA . GLN A 1 174 ? -18.085 5.872 16.448 1.00 89.06 174 GLN A CA 1
ATOM 1392 C C . GLN A 1 174 ? -17.499 6.156 15.061 1.00 89.06 174 GLN A C 1
ATOM 1394 O O . GLN A 1 174 ? -16.388 5.728 14.733 1.00 89.06 174 GLN A O 1
ATOM 1399 N N . LEU A 1 175 ? -18.229 6.918 14.245 1.00 87.31 175 LEU A N 1
ATOM 1400 C CA . LEU A 1 175 ? -17.717 7.426 12.973 1.00 87.31 175 LEU A CA 1
ATOM 1401 C C . LEU A 1 175 ? -16.760 8.589 13.217 1.00 87.31 175 LEU A C 1
ATOM 1403 O O . LEU A 1 175 ? -17.062 9.513 13.974 1.00 87.31 175 LEU A O 1
ATOM 1407 N N . TYR A 1 176 ? -15.630 8.574 12.517 1.00 86.88 176 TYR A N 1
ATOM 1408 C CA . TYR A 1 176 ? -14.629 9.630 12.606 1.00 86.88 176 TYR A CA 1
ATOM 1409 C C . TYR A 1 176 ? -15.207 11.000 12.249 1.00 86.88 176 TYR A C 1
ATOM 1411 O O . TYR A 1 176 ? -15.006 11.951 12.995 1.00 86.88 176 TYR A O 1
ATOM 1419 N N . SER A 1 177 ? -16.014 11.086 11.188 1.00 82.06 177 SER A N 1
ATOM 1420 C CA . SER A 1 177 ? -16.654 12.333 10.741 1.00 82.06 177 SER A CA 1
ATOM 1421 C C . SER A 1 177 ? -17.581 12.970 11.782 1.00 82.06 177 SER A C 1
ATOM 1423 O O . SER A 1 177 ? -17.755 14.186 11.798 1.00 82.06 177 SER A O 1
ATOM 1425 N N . ALA A 1 178 ? -18.176 12.167 12.669 1.00 82.81 178 ALA A N 1
ATOM 1426 C CA . ALA A 1 178 ? -19.020 12.667 13.750 1.00 82.81 178 ALA A CA 1
ATOM 1427 C C . ALA A 1 178 ? -18.198 13.205 14.933 1.00 82.81 178 ALA A C 1
ATOM 1429 O O . ALA A 1 178 ? -18.692 14.025 15.704 1.00 82.81 178 ALA A O 1
ATOM 1430 N N . LEU A 1 179 ? -16.961 12.729 15.099 1.00 81.88 179 LEU A N 1
ATOM 1431 C CA . LEU A 1 179 ? -16.059 13.137 16.175 1.00 81.88 179 LEU A CA 1
ATOM 1432 C C . LEU A 1 179 ? -15.132 14.277 15.752 1.00 81.88 179 LEU A C 1
ATOM 1434 O O . LEU A 1 179 ? -14.895 15.175 16.554 1.00 81.88 179 LEU A O 1
ATOM 1438 N N . SER A 1 180 ? -14.662 14.292 14.504 1.00 78.19 180 SER A N 1
ATOM 1439 C CA . SER A 1 180 ? -13.778 15.342 13.986 1.00 78.19 180 SER A CA 1
ATOM 1440 C C . SER A 1 180 ? -14.423 16.728 14.053 1.00 78.19 180 SER A C 1
ATOM 1442 O O . SER A 1 180 ? -13.749 17.697 14.374 1.00 78.19 180 SER A O 1
ATOM 1444 N N . ARG A 1 181 ? -15.745 16.807 13.857 1.00 78.50 181 ARG A N 1
ATOM 1445 C CA . ARG A 1 181 ? -16.527 18.053 13.925 1.00 78.50 181 ARG A CA 1
ATOM 1446 C C . ARG A 1 181 ? -16.817 18.541 15.347 1.00 78.50 181 ARG A C 1
ATOM 1448 O O . ARG A 1 181 ? -17.388 19.613 15.517 1.00 78.50 181 ARG A O 1
ATOM 1455 N N . LYS A 1 182 ? -16.491 17.760 16.386 1.00 77.62 182 LYS A N 1
ATOM 1456 C CA . LYS A 1 182 ? -16.766 18.145 17.778 1.00 77.62 182 LYS A CA 1
ATOM 1457 C C . LYS A 1 182 ? -15.646 19.043 18.315 1.00 77.62 182 LYS A C 1
ATOM 1459 O O . LYS A 1 182 ? -14.495 18.593 18.361 1.00 77.62 182 LYS A O 1
ATOM 1464 N N . PRO A 1 183 ? -15.964 20.252 18.813 1.00 76.25 183 PRO A N 1
ATOM 1465 C CA . PRO A 1 183 ? -14.977 21.120 19.442 1.00 76.25 183 PRO A CA 1
ATOM 1466 C C . PRO A 1 183 ? -14.254 20.438 20.614 1.00 76.25 183 PRO A C 1
ATOM 1468 O O . PRO A 1 183 ? -14.854 19.739 21.441 1.00 76.25 183 PRO A O 1
ATOM 1471 N N . GLY A 1 184 ? -12.938 20.646 20.691 1.00 75.31 184 GLY A N 1
ATOM 1472 C CA . GLY A 1 184 ? -12.093 20.132 21.772 1.00 75.31 184 GLY A CA 1
ATOM 1473 C C . GLY A 1 184 ? -11.737 18.644 21.683 1.00 75.31 184 GLY A C 1
ATOM 1474 O O . GLY A 1 184 ? -11.188 18.105 22.642 1.00 75.31 184 GLY A O 1
ATOM 1475 N N . THR A 1 185 ? -12.022 17.965 20.566 1.00 75.12 185 THR A N 1
ATOM 1476 C CA . THR A 1 185 ? -11.638 16.554 20.369 1.00 75.12 185 THR A CA 1
ATOM 1477 C C . THR A 1 185 ? -10.121 16.361 20.423 1.00 75.12 185 THR A C 1
ATOM 1479 O O . THR A 1 185 ? -9.659 15.444 21.091 1.00 75.12 185 THR A O 1
ATOM 1482 N N . SER A 1 186 ? -9.336 17.260 19.820 1.00 67.50 186 SER A N 1
ATOM 1483 C CA . SER A 1 186 ? -7.864 17.223 19.868 1.00 67.50 186 SER A CA 1
ATOM 1484 C C . SER A 1 186 ? -7.314 17.286 21.298 1.00 67.50 186 SER A C 1
ATOM 1486 O O . SER A 1 186 ? -6.444 16.499 21.661 1.00 67.50 186 SER A O 1
ATOM 1488 N N . ARG A 1 187 ? -7.874 18.161 22.146 1.00 71.25 187 ARG A N 1
ATOM 1489 C CA . ARG A 1 187 ? -7.481 18.282 23.559 1.00 71.25 187 ARG A CA 1
ATOM 1490 C C . ARG A 1 187 ? -7.777 17.006 24.350 1.00 71.25 187 ARG A C 1
ATOM 1492 O O . ARG A 1 187 ? -6.938 16.584 25.133 1.00 71.25 187 ARG A O 1
ATOM 1499 N N . ARG A 1 188 ? -8.925 16.367 24.098 1.00 80.56 188 ARG A N 1
ATOM 1500 C CA . ARG A 1 188 ? -9.287 15.083 24.728 1.00 80.56 188 ARG A CA 1
ATOM 1501 C C . ARG A 1 188 ? -8.411 13.928 24.245 1.00 80.56 188 ARG A C 1
ATOM 1503 O O . ARG A 1 188 ? -8.154 13.005 25.006 1.00 80.56 188 ARG A O 1
ATOM 1510 N N . VAL A 1 189 ? -7.924 13.981 23.000 1.00 85.81 189 VAL A N 1
ATOM 1511 C CA . VAL A 1 189 ? -7.026 12.949 22.457 1.00 85.81 189 VAL A CA 1
ATOM 1512 C C . VAL A 1 189 ? -5.716 12.870 23.243 1.00 85.81 189 VAL A C 1
ATOM 1514 O O . VAL A 1 189 ? -5.256 11.765 23.523 1.00 85.81 189 VAL A O 1
ATOM 1517 N N . ALA A 1 190 ? -5.168 14.016 23.655 1.00 85.62 190 ALA A N 1
ATOM 1518 C CA . ALA A 1 190 ? -3.906 14.100 24.393 1.00 85.62 190 ALA A CA 1
ATOM 1519 C C . ALA A 1 190 ? -3.935 13.458 25.794 1.00 85.62 190 ALA A C 1
ATOM 1521 O O . ALA A 1 190 ? -2.878 13.197 26.366 1.00 85.62 190 ALA A O 1
ATOM 1522 N N . GLU A 1 191 ? -5.120 13.179 26.343 1.00 90.12 191 GLU A N 1
ATOM 1523 C CA . GLU A 1 191 ? -5.284 12.532 27.652 1.00 90.12 191 GLU A CA 1
ATOM 1524 C C . GLU A 1 191 ? -5.036 11.015 27.595 1.00 90.12 191 GLU A C 1
ATOM 1526 O O . GLU A 1 191 ? -4.747 10.390 28.621 1.00 90.12 191 GLU A O 1
ATOM 1531 N N . TRP A 1 192 ? -5.129 10.408 26.406 1.00 94.25 192 TRP A N 1
ATOM 1532 C CA . TRP A 1 192 ? -4.912 8.975 26.227 1.00 94.25 192 TRP A CA 1
ATOM 1533 C C . TRP A 1 192 ? -3.450 8.631 25.939 1.00 94.25 192 TRP A C 1
ATOM 1535 O O . TRP A 1 192 ? -2.743 9.329 25.212 1.00 94.25 192 TRP A O 1
ATOM 1545 N N . ALA A 1 193 ? -3.014 7.473 26.429 1.00 95.06 193 ALA A N 1
ATOM 1546 C CA . ALA A 1 193 ? -1.825 6.803 25.918 1.00 95.06 193 ALA A CA 1
ATOM 1547 C C . ALA A 1 193 ? -2.105 6.210 24.525 1.00 95.06 193 ALA A C 1
ATOM 1549 O O . ALA A 1 193 ? -3.204 5.722 24.247 1.00 95.06 193 ALA A O 1
ATOM 1550 N N . CYS A 1 194 ? -1.092 6.192 23.658 1.00 94.44 194 CYS A N 1
ATOM 1551 C CA . CYS A 1 194 ? -1.163 5.569 22.339 1.00 94.44 194 CYS A CA 1
ATOM 1552 C C . CYS A 1 194 ? -1.632 4.111 22.445 1.00 94.44 194 CYS A C 1
ATOM 1554 O O . CYS A 1 194 ? -0.990 3.284 23.092 1.00 94.44 194 CYS A O 1
ATOM 1556 N N . ALA A 1 195 ? -2.713 3.759 21.749 1.00 94.75 195 ALA A N 1
ATOM 1557 C CA . ALA A 1 195 ? -3.319 2.431 21.855 1.00 94.75 195 ALA A CA 1
ATOM 1558 C C . ALA A 1 195 ? -2.487 1.286 21.240 1.00 94.75 195 ALA A C 1
ATOM 1560 O O . ALA A 1 195 ? -2.851 0.116 21.410 1.00 94.75 195 ALA A O 1
ATOM 1561 N N . VAL A 1 196 ? -1.404 1.614 20.522 1.00 93.06 196 VAL A N 1
ATOM 1562 C CA . VAL A 1 196 ? -0.449 0.656 19.942 1.00 93.06 196 VAL A CA 1
ATOM 1563 C C . VAL A 1 196 ? 0.784 0.521 20.836 1.00 93.06 196 VAL A C 1
ATOM 1565 O O . VAL A 1 196 ? 0.958 -0.523 21.455 1.00 93.06 196 VAL A O 1
ATOM 1568 N N . CYS A 1 197 ? 1.618 1.562 20.957 1.00 92.25 197 CYS A N 1
ATOM 1569 C CA . CYS A 1 197 ? 2.867 1.461 21.723 1.00 92.25 197 CYS A CA 1
ATOM 1570 C C . CYS A 1 197 ? 2.690 1.604 23.241 1.00 92.25 197 CYS A C 1
ATOM 1572 O O . CYS A 1 197 ? 3.603 1.260 23.983 1.00 92.25 197 CYS A O 1
ATOM 1574 N N . ARG A 1 198 ? 1.553 2.144 23.708 1.00 92.25 198 ARG A N 1
ATOM 1575 C CA . ARG A 1 198 ? 1.206 2.382 25.125 1.00 92.25 198 ARG A CA 1
ATOM 1576 C C . ARG A 1 198 ? 2.189 3.251 25.924 1.00 92.25 198 ARG A C 1
ATOM 1578 O O . ARG A 1 198 ? 2.007 3.403 27.124 1.00 92.25 198 ARG A O 1
ATOM 1585 N N . ALA A 1 199 ? 3.193 3.835 25.270 1.00 90.38 199 ALA A N 1
ATOM 1586 C CA . ALA A 1 199 ? 4.272 4.581 25.918 1.00 90.38 199 ALA A CA 1
ATOM 1587 C C . ALA A 1 199 ? 4.183 6.100 25.705 1.00 90.38 199 ALA A C 1
ATOM 1589 O O . ALA A 1 199 ? 4.566 6.871 26.577 1.00 90.38 199 ALA A O 1
ATOM 1590 N N . ALA A 1 200 ? 3.690 6.537 24.545 1.00 91.88 200 ALA A N 1
ATOM 1591 C CA . ALA A 1 200 ? 3.599 7.951 24.189 1.00 91.88 200 ALA A CA 1
ATOM 1592 C C . ALA A 1 200 ? 2.163 8.479 24.348 1.00 91.88 200 ALA A C 1
ATOM 1594 O O . ALA A 1 200 ? 1.223 7.704 24.137 1.00 91.88 200 ALA A O 1
ATOM 1595 N N . PRO A 1 201 ? 1.972 9.779 24.642 1.00 92.75 201 PRO A N 1
ATOM 1596 C CA . PRO A 1 201 ? 0.658 10.406 24.556 1.00 92.75 201 PRO A CA 1
ATOM 1597 C C . PRO A 1 201 ? 0.120 10.321 23.127 1.00 92.75 201 PRO A C 1
ATOM 1599 O O . PRO A 1 201 ? 0.874 10.388 22.148 1.00 92.75 201 PRO A O 1
ATOM 1602 N N . ALA A 1 202 ? -1.190 10.141 23.003 1.00 93.19 202 ALA A N 1
ATOM 1603 C CA . ALA A 1 202 ? -1.851 10.204 21.718 1.00 93.19 202 ALA A CA 1
ATOM 1604 C C . ALA A 1 202 ? -1.921 11.656 21.232 1.00 93.19 202 ALA A C 1
ATOM 1606 O O . ALA A 1 202 ? -2.117 12.589 22.001 1.00 93.19 202 ALA A O 1
ATOM 1607 N N . THR A 1 203 ? -1.746 11.845 19.933 1.00 91.12 203 THR A N 1
ATOM 1608 C CA . THR A 1 203 ? -1.807 13.158 19.277 1.00 91.12 203 THR A CA 1
ATOM 1609 C C . THR A 1 203 ? -2.860 13.185 18.182 1.00 91.12 203 THR A C 1
ATOM 1611 O O . THR A 1 203 ? -3.265 14.253 17.740 1.00 91.12 203 THR A O 1
ATOM 1614 N N . VAL A 1 204 ? -3.317 12.011 17.742 1.00 89.62 204 VAL A N 1
ATOM 1615 C CA . VAL A 1 204 ? -4.253 11.855 16.633 1.00 89.62 204 VAL A CA 1
ATOM 1616 C C . VAL A 1 204 ? -5.271 10.766 16.933 1.00 89.62 204 VAL A C 1
ATOM 1618 O O . VAL A 1 204 ? -5.004 9.822 17.679 1.00 89.62 204 VAL A O 1
ATOM 1621 N N . LEU A 1 205 ? -6.444 10.891 16.317 1.00 91.75 205 LEU A N 1
ATOM 1622 C CA . LEU A 1 205 ? -7.472 9.861 16.338 1.00 91.75 205 LEU A CA 1
ATOM 1623 C C . LEU A 1 205 ? -7.437 9.085 15.022 1.00 91.75 205 LEU A C 1
ATOM 1625 O O . LEU A 1 205 ? -7.845 9.604 13.983 1.00 91.75 205 LEU A O 1
ATOM 1629 N N . ASP A 1 206 ? -6.940 7.851 15.067 1.00 92.94 206 ASP A N 1
ATOM 1630 C CA . ASP A 1 206 ? -6.884 6.995 13.885 1.00 92.94 206 ASP A CA 1
ATOM 1631 C C . ASP A 1 206 ? -8.264 6.410 13.554 1.00 92.94 206 ASP A C 1
ATOM 1633 O O . ASP A 1 206 ? -9.075 6.113 14.440 1.00 92.94 206 ASP A O 1
ATOM 1637 N N . HIS A 1 207 ? -8.527 6.217 12.264 1.00 91.62 207 HIS A N 1
ATOM 1638 C CA . HIS A 1 207 ? -9.793 5.708 11.754 1.00 91.62 207 HIS A CA 1
ATOM 1639 C C . HIS A 1 207 ? -9.589 4.819 10.531 1.00 91.62 207 HIS A C 1
ATOM 1641 O O . HIS A 1 207 ? -8.578 4.873 9.840 1.00 91.62 207 HIS A O 1
ATOM 1647 N N . CYS A 1 208 ? -10.536 3.925 10.272 1.00 88.62 208 CYS A N 1
ATOM 1648 C CA . CYS A 1 208 ? -10.505 3.067 9.096 1.00 88.62 208 CYS A CA 1
ATOM 1649 C C . CYS A 1 208 ? -10.883 3.876 7.852 1.00 88.62 208 CYS A C 1
ATOM 1651 O O . CYS A 1 208 ? -11.997 4.382 7.768 1.00 88.62 208 CYS A O 1
ATOM 1653 N N . HIS A 1 209 ? -10.003 3.935 6.856 1.00 83.69 209 HIS A N 1
ATOM 1654 C CA . HIS A 1 209 ? -10.284 4.660 5.611 1.00 83.69 209 HIS A CA 1
ATOM 1655 C C . HIS A 1 209 ? -11.266 3.924 4.678 1.00 83.69 209 HIS A C 1
ATOM 1657 O O . HIS A 1 209 ? -11.730 4.505 3.706 1.00 83.69 209 HIS A O 1
ATOM 1663 N N . GLU A 1 210 ? -11.592 2.655 4.956 1.00 83.06 210 GLU A N 1
ATOM 1664 C CA . GLU A 1 210 ? -12.611 1.899 4.206 1.00 83.06 210 GLU A CA 1
ATOM 1665 C C . GLU A 1 210 ? -14.012 2.046 4.819 1.00 83.06 210 GLU A C 1
ATOM 1667 O O . GLU A 1 210 ? -14.990 2.204 4.096 1.00 83.06 210 GLU A O 1
ATOM 1672 N N . HIS A 1 211 ? -14.121 2.021 6.151 1.00 84.19 211 HIS A N 1
ATOM 1673 C CA . HIS A 1 211 ? -15.414 2.008 6.848 1.00 84.19 211 HIS A CA 1
ATOM 1674 C C . HIS A 1 211 ? -15.728 3.302 7.618 1.00 84.19 211 HIS A C 1
ATOM 1676 O O . HIS A 1 211 ? -16.826 3.448 8.142 1.00 84.19 211 HIS A O 1
ATOM 1682 N N . GLY A 1 212 ? -14.770 4.221 7.761 1.00 85.62 212 GLY A N 1
ATOM 1683 C CA . GLY A 1 212 ? -14.938 5.504 8.456 1.00 85.62 212 GLY A CA 1
ATOM 1684 C C . GLY A 1 212 ? -14.981 5.436 9.989 1.00 85.62 212 GLY A C 1
ATOM 1685 O O . GLY A 1 212 ? -14.992 6.481 10.639 1.00 85.62 212 GLY A O 1
ATOM 1686 N N . TYR A 1 213 ? -14.995 4.243 10.591 1.00 89.44 213 TYR A N 1
ATOM 1687 C CA . TYR A 1 213 ? -15.003 4.088 12.050 1.00 89.44 213 TYR A CA 1
ATOM 1688 C C . TYR A 1 213 ? -13.662 4.446 12.679 1.00 89.44 213 TYR A C 1
ATOM 1690 O O . TYR A 1 213 ? -12.604 4.049 12.181 1.00 89.44 213 TYR A O 1
ATOM 1698 N N . VAL A 1 214 ? -13.720 5.123 13.821 1.00 91.81 214 VAL A N 1
ATOM 1699 C CA . VAL A 1 214 ? -12.564 5.335 14.689 1.00 91.81 214 VAL A CA 1
ATOM 1700 C C . VAL A 1 214 ? -12.019 3.997 15.165 1.00 91.81 214 VAL A C 1
ATOM 1702 O O . VAL A 1 214 ? -12.768 3.090 15.527 1.00 91.81 214 VAL A O 1
ATOM 1705 N N . ARG A 1 215 ? -10.691 3.878 15.148 1.00 94.06 215 ARG A N 1
ATOM 1706 C CA . ARG A 1 215 ? -9.978 2.717 15.676 1.00 94.06 215 ARG A CA 1
ATOM 1707 C C . ARG A 1 215 ? -9.500 2.993 17.089 1.00 94.06 215 ARG A C 1
ATOM 1709 O O . ARG A 1 215 ? -9.920 2.294 18.004 1.00 94.06 215 ARG A O 1
ATOM 1716 N N . ALA A 1 216 ? -8.635 3.990 17.270 1.00 95.19 216 ALA A N 1
ATOM 1717 C CA . ALA A 1 216 ? -8.136 4.391 18.583 1.00 95.19 216 ALA A CA 1
ATOM 1718 C C . ALA A 1 216 ? -7.314 5.696 18.524 1.00 95.19 216 ALA A C 1
ATOM 1720 O O . ALA A 1 216 ? -6.841 6.074 17.450 1.00 95.19 216 ALA A O 1
ATOM 1721 N N . PRO A 1 217 ? -7.067 6.345 19.676 1.00 95.12 217 PRO A N 1
ATOM 1722 C CA . PRO A 1 217 ? -6.040 7.374 19.818 1.00 95.12 217 PRO A CA 1
ATOM 1723 C C . PRO A 1 217 ? -4.632 6.794 19.613 1.00 95.12 217 PRO A C 1
ATOM 1725 O O . PRO A 1 217 ? -4.268 5.793 20.241 1.00 95.12 217 PRO A O 1
ATOM 1728 N N . LEU A 1 218 ? -3.822 7.427 18.763 1.00 94.19 218 LEU A N 1
ATOM 1729 C CA . LEU A 1 218 ? -2.436 7.042 18.483 1.00 94.19 218 LEU A CA 1
ATOM 1730 C C . LEU A 1 218 ? -1.483 8.219 18.696 1.00 94.19 218 LEU A C 1
ATOM 1732 O O . LEU A 1 218 ? -1.862 9.378 18.544 1.00 94.19 218 LEU A O 1
ATOM 1736 N N . CYS A 1 219 ? -0.220 7.923 19.000 1.00 91.62 219 CYS A N 1
ATOM 1737 C CA . CYS A 1 219 ? 0.847 8.908 18.841 1.00 91.62 219 CYS A CA 1
ATOM 1738 C C . CYS A 1 219 ? 1.185 9.088 17.354 1.00 91.62 219 CYS A C 1
ATOM 1740 O O . CYS A 1 219 ? 0.973 8.177 16.544 1.00 91.62 219 CYS A O 1
ATOM 1742 N N . GLN A 1 220 ? 1.780 10.230 17.006 1.00 89.06 220 GLN A N 1
ATOM 1743 C CA . GLN A 1 220 ? 2.129 10.555 15.623 1.00 89.06 220 GLN A CA 1
ATOM 1744 C C . GLN A 1 220 ? 3.005 9.487 14.957 1.00 89.06 220 GLN A C 1
ATOM 1746 O O . GLN A 1 220 ? 2.748 9.105 13.822 1.00 89.06 220 GLN A O 1
ATOM 1751 N N . SER A 1 221 ? 3.996 8.943 15.671 1.00 89.62 221 SER A N 1
ATOM 1752 C CA . SER A 1 221 ? 4.892 7.913 15.125 1.00 89.62 221 SER A CA 1
ATOM 1753 C C . SER A 1 221 ? 4.143 6.633 14.735 1.00 89.62 221 SER A C 1
ATOM 1755 O O . SER A 1 221 ? 4.313 6.143 13.620 1.00 89.62 221 SER A O 1
ATOM 1757 N N . CYS A 1 222 ? 3.270 6.117 15.610 1.00 90.12 222 CYS A N 1
ATOM 1758 C CA . CYS A 1 222 ? 2.440 4.958 15.281 1.00 90.12 222 CYS A CA 1
ATOM 1759 C C . CYS A 1 222 ? 1.478 5.282 14.134 1.00 90.12 222 CYS A C 1
ATOM 1761 O O . CYS A 1 222 ? 1.342 4.483 13.218 1.00 90.12 222 CYS A O 1
ATOM 1763 N N . ASN A 1 223 ? 0.854 6.458 14.132 1.00 90.12 223 ASN A N 1
ATOM 1764 C CA . ASN A 1 223 ? -0.046 6.847 13.050 1.00 90.12 223 ASN A CA 1
ATOM 1765 C C . ASN A 1 223 ? 0.666 6.907 11.688 1.00 90.12 223 ASN A C 1
ATOM 1767 O O . ASN A 1 223 ? 0.170 6.377 10.703 1.00 90.12 223 ASN A O 1
ATOM 1771 N N . THR A 1 224 ? 1.869 7.477 11.629 1.00 85.31 224 THR A N 1
ATOM 1772 C CA . THR A 1 224 ? 2.686 7.489 10.406 1.00 85.31 224 THR A CA 1
ATOM 1773 C C . THR A 1 224 ? 3.111 6.082 9.983 1.00 85.31 224 THR A C 1
ATOM 1775 O O . THR A 1 224 ? 3.163 5.789 8.789 1.00 85.31 224 THR A O 1
ATOM 1778 N N . GLN A 1 225 ? 3.390 5.197 10.945 1.00 88.19 225 GLN A N 1
ATOM 1779 C CA . GLN A 1 225 ? 3.718 3.796 10.680 1.00 88.19 225 GLN A CA 1
ATOM 1780 C C . GLN A 1 225 ? 2.539 3.032 10.061 1.00 88.19 225 GLN A C 1
ATOM 1782 O O . GLN A 1 225 ? 2.754 2.197 9.185 1.00 88.19 225 GLN A O 1
ATOM 1787 N N . GLU A 1 226 ? 1.319 3.303 10.530 1.00 87.44 226 GLU A N 1
ATOM 1788 C CA . GLU A 1 226 ? 0.079 2.672 10.067 1.00 87.44 226 GLU A CA 1
ATOM 1789 C C . GLU A 1 226 ? -0.224 2.996 8.604 1.00 87.44 226 GLU A C 1
ATOM 1791 O O . GLU A 1 226 ? -0.681 2.119 7.860 1.00 87.44 226 GLU A O 1
ATOM 1796 N N . ARG A 1 227 ? 0.043 4.246 8.205 1.00 85.75 227 ARG A N 1
ATOM 1797 C CA . ARG A 1 227 ? -0.321 4.773 6.892 1.00 85.75 227 ARG A CA 1
ATOM 1798 C C . ARG A 1 227 ? 0.336 3.954 5.777 1.00 85.75 227 ARG A C 1
ATOM 1800 O O . ARG A 1 227 ? 1.570 3.846 5.748 1.00 85.75 227 ARG A O 1
ATOM 1807 N N . PRO A 1 228 ? -0.454 3.419 4.826 1.00 84.81 228 PRO A N 1
ATOM 1808 C CA . PRO A 1 228 ? 0.106 2.799 3.639 1.00 84.81 228 PRO A CA 1
ATOM 1809 C C . PRO A 1 228 ? 0.976 3.790 2.862 1.00 84.81 228 PRO A C 1
ATOM 1811 O O . PRO A 1 228 ? 0.609 4.954 2.693 1.00 84.81 228 PRO A O 1
ATOM 1814 N N . ASP A 1 229 ? 2.118 3.315 2.373 1.00 83.12 229 ASP A N 1
ATOM 1815 C CA . ASP A 1 229 ? 3.042 4.084 1.532 1.00 83.12 229 ASP A CA 1
ATOM 1816 C C . ASP A 1 229 ? 2.475 4.148 0.107 1.00 83.12 229 ASP A C 1
ATOM 1818 O O . ASP A 1 229 ? 2.826 3.367 -0.780 1.00 83.12 229 ASP A O 1
ATOM 1822 N N . HIS A 1 230 ? 1.478 5.013 -0.071 1.00 80.31 230 HIS A N 1
ATOM 1823 C CA . HIS A 1 230 ? 0.815 5.228 -1.348 1.00 80.31 230 HIS A CA 1
ATOM 1824 C C . HIS A 1 230 ? 1.745 5.940 -2.329 1.00 80.31 230 HIS A C 1
ATOM 1826 O O . HIS A 1 230 ? 2.064 7.114 -2.154 1.00 80.31 230 HIS A O 1
ATOM 1832 N N . LEU A 1 231 ? 2.065 5.277 -3.444 1.00 74.19 231 LEU A N 1
ATOM 1833 C CA . LEU A 1 231 ? 2.587 5.986 -4.616 1.00 74.19 231 LEU A CA 1
ATOM 1834 C C . LEU A 1 231 ? 1.441 6.624 -5.383 1.00 74.19 231 LEU A C 1
ATOM 1836 O O . LEU A 1 231 ? 1.576 7.748 -5.870 1.00 74.19 231 LEU A O 1
ATOM 1840 N N . TYR A 1 232 ? 0.328 5.899 -5.504 1.00 77.56 232 TYR A N 1
ATOM 1841 C CA . TYR A 1 232 ? -0.866 6.334 -6.217 1.00 77.56 232 TYR A CA 1
ATOM 1842 C C . TYR A 1 232 ? -2.126 5.875 -5.480 1.00 77.56 232 TYR A C 1
ATOM 1844 O O . TYR A 1 232 ? -2.082 5.102 -4.522 1.00 77.56 232 TYR A O 1
ATOM 1852 N N . SER A 1 233 ? -3.287 6.330 -5.954 1.00 75.19 233 SER A N 1
ATOM 1853 C CA . SER A 1 233 ? -4.580 5.989 -5.348 1.00 75.19 233 SER A CA 1
ATOM 1854 C C . SER A 1 233 ? -4.864 4.486 -5.305 1.00 75.19 233 SER A C 1
ATOM 1856 O O . SER A 1 233 ? -5.618 4.037 -4.450 1.00 75.19 233 SER A O 1
ATOM 1858 N N . ASN A 1 234 ? -4.291 3.718 -6.234 1.00 83.94 234 ASN A N 1
ATOM 1859 C CA . ASN A 1 234 ? -4.499 2.278 -6.349 1.00 83.94 234 ASN A CA 1
ATOM 1860 C C . ASN A 1 234 ? -3.206 1.466 -6.210 1.00 83.94 234 ASN A C 1
ATOM 1862 O O . ASN A 1 234 ? -3.102 0.379 -6.779 1.00 83.94 234 ASN A O 1
ATOM 1866 N N . ASP A 1 235 ? -2.193 2.036 -5.557 1.00 86.50 235 ASP A N 1
ATOM 1867 C CA . ASP A 1 235 ? -0.858 1.462 -5.539 1.00 86.50 235 ASP A CA 1
ATOM 1868 C C . ASP A 1 235 ? -0.036 1.893 -4.329 1.00 86.50 235 ASP A C 1
ATOM 1870 O O . ASP A 1 235 ? -0.006 3.073 -3.964 1.00 86.50 235 ASP A O 1
ATOM 1874 N N . ILE A 1 236 ? 0.668 0.927 -3.749 1.00 88.19 236 ILE A N 1
ATOM 1875 C CA . ILE A 1 236 ? 1.489 1.113 -2.558 1.00 88.19 236 ILE A CA 1
ATOM 1876 C C . ILE A 1 236 ? 2.870 0.479 -2.717 1.00 88.19 236 ILE A C 1
ATOM 1878 O O . ILE A 1 236 ? 3.027 -0.591 -3.315 1.00 88.19 236 ILE A O 1
ATOM 1882 N N . ARG A 1 237 ? 3.874 1.110 -2.111 1.00 90.00 237 ARG A N 1
ATOM 1883 C CA . ARG A 1 237 ? 5.196 0.526 -1.891 1.00 90.00 237 ARG A CA 1
ATOM 1884 C C . ARG A 1 237 ? 5.131 -0.296 -0.621 1.00 90.00 237 ARG A C 1
ATOM 1886 O O . ARG A 1 237 ? 4.621 0.138 0.405 1.00 90.00 237 ARG A O 1
ATOM 1893 N N . VAL A 1 238 ? 5.689 -1.494 -0.672 1.00 90.62 238 VAL A N 1
ATOM 1894 C CA . VAL A 1 238 ? 5.798 -2.379 0.486 1.00 90.62 238 VAL A CA 1
ATOM 1895 C C . VAL A 1 238 ? 7.232 -2.305 0.993 1.00 90.62 238 VAL A C 1
ATOM 1897 O O . VAL A 1 238 ? 8.087 -3.139 0.688 1.00 90.62 238 VAL A O 1
ATOM 1900 N N . ALA A 1 239 ? 7.499 -1.224 1.724 1.00 82.44 239 ALA A N 1
ATOM 1901 C CA . ALA A 1 239 ? 8.797 -0.923 2.311 1.00 82.44 239 ALA A CA 1
ATOM 1902 C C . ALA A 1 239 ? 8.984 -1.579 3.692 1.00 82.44 239 ALA A C 1
ATOM 1904 O O . ALA A 1 239 ? 8.082 -2.209 4.249 1.00 82.44 239 ALA A O 1
ATOM 1905 N N . ASN A 1 240 ? 10.158 -1.362 4.292 1.00 78.00 240 ASN A N 1
ATOM 1906 C CA . ASN A 1 240 ? 10.538 -1.913 5.599 1.00 78.00 240 ASN A CA 1
ATOM 1907 C C . ASN A 1 240 ? 9.579 -1.533 6.743 1.00 78.00 240 ASN A C 1
ATOM 1909 O O . ASN A 1 240 ? 9.571 -2.202 7.774 1.00 78.00 240 ASN A O 1
ATOM 1913 N N . ARG A 1 241 ? 8.736 -0.503 6.569 1.00 80.75 241 ARG A N 1
ATOM 1914 C CA . ARG A 1 241 ? 7.687 -0.153 7.538 1.00 80.75 241 ARG A CA 1
ATOM 1915 C C . ARG A 1 241 ? 6.715 -1.317 7.798 1.00 80.75 241 ARG A C 1
ATOM 1917 O O . ARG A 1 241 ? 6.274 -1.512 8.928 1.00 80.75 241 ARG A O 1
ATOM 1924 N N . TYR A 1 242 ? 6.465 -2.163 6.800 1.00 87.88 242 TYR A N 1
ATOM 1925 C CA . TYR A 1 242 ? 5.595 -3.330 6.952 1.00 87.88 242 TYR A CA 1
ATOM 1926 C C . TYR A 1 242 ? 6.214 -4.461 7.781 1.00 87.88 242 TYR A C 1
ATOM 1928 O O . TYR A 1 242 ? 5.476 -5.295 8.298 1.00 87.88 242 TYR A O 1
ATOM 1936 N N . THR A 1 243 ? 7.533 -4.450 8.011 1.00 87.56 243 THR A N 1
ATOM 1937 C CA . THR A 1 243 ? 8.177 -5.381 8.949 1.00 87.56 243 THR A CA 1
ATOM 1938 C C . THR A 1 243 ? 7.639 -5.194 10.363 1.00 87.56 243 THR A C 1
ATOM 1940 O O . THR A 1 243 ? 7.334 -6.173 11.034 1.00 87.56 243 THR A O 1
ATOM 1943 N N . ARG A 1 244 ? 7.444 -3.952 10.825 1.00 87.69 244 ARG A N 1
ATOM 1944 C CA . ARG A 1 244 ? 6.826 -3.739 12.144 1.00 87.69 244 ARG A CA 1
ATOM 1945 C C . ARG A 1 244 ? 5.376 -4.203 12.180 1.00 87.69 244 ARG A C 1
ATOM 1947 O O . ARG A 1 244 ? 4.957 -4.845 13.134 1.00 87.69 244 ARG A O 1
ATOM 1954 N N . LEU A 1 245 ? 4.642 -3.917 11.110 1.00 92.38 245 LEU A N 1
ATOM 1955 C CA . LEU A 1 245 ? 3.211 -4.180 11.014 1.00 92.38 245 LEU A CA 1
ATOM 1956 C C . LEU A 1 245 ? 2.856 -5.674 10.928 1.00 92.38 245 LEU A C 1
ATOM 1958 O O . LEU A 1 245 ? 1.846 -6.089 11.487 1.00 92.38 245 LEU A O 1
ATOM 1962 N N . PHE A 1 246 ? 3.666 -6.470 10.224 1.00 93.00 246 PHE A N 1
ATOM 1963 C CA . PHE A 1 246 ? 3.375 -7.881 9.935 1.00 93.00 246 PHE A CA 1
ATOM 1964 C C . PHE A 1 246 ? 4.412 -8.868 10.478 1.00 93.00 246 PHE A C 1
ATOM 1966 O O . PHE A 1 246 ? 4.252 -10.070 10.274 1.00 93.00 246 PHE A O 1
ATOM 1973 N N . HIS A 1 247 ? 5.463 -8.397 11.159 1.00 89.31 247 HIS A N 1
ATOM 1974 C CA . HIS A 1 247 ? 6.459 -9.274 11.776 1.00 89.31 247 HIS A CA 1
ATOM 1975 C C . HIS A 1 247 ? 6.697 -8.995 13.266 1.00 89.31 247 HIS A C 1
ATOM 1977 O O . HIS A 1 247 ? 6.517 -9.903 14.070 1.00 89.31 247 HIS A O 1
ATOM 1983 N N . THR A 1 248 ? 7.139 -7.794 13.662 1.00 89.62 248 THR A N 1
ATOM 1984 C CA . THR A 1 248 ? 7.561 -7.566 15.065 1.00 89.62 248 THR A CA 1
ATOM 1985 C C . THR A 1 248 ? 6.407 -7.231 16.004 1.00 89.62 248 THR A C 1
ATOM 1987 O O . THR A 1 248 ? 6.354 -7.770 17.102 1.00 89.62 248 THR A O 1
ATOM 1990 N N . ASP A 1 249 ? 5.462 -6.394 15.568 1.00 91.31 249 ASP A N 1
ATOM 1991 C CA . ASP A 1 249 ? 4.372 -5.876 16.410 1.00 91.31 249 ASP A CA 1
ATOM 1992 C C . ASP A 1 249 ? 2.997 -6.366 15.919 1.00 91.31 249 ASP A C 1
ATOM 1994 O O . ASP A 1 249 ? 1.962 -5.736 16.152 1.00 91.31 249 ASP A O 1
ATOM 1998 N N . THR A 1 250 ? 2.983 -7.493 15.205 1.00 93.06 250 THR A N 1
ATOM 1999 C CA . THR A 1 250 ? 1.842 -7.982 14.424 1.00 93.06 250 THR A CA 1
ATOM 2000 C C . THR A 1 250 ? 0.556 -8.078 15.234 1.00 93.06 250 THR A C 1
ATOM 2002 O O . THR A 1 250 ? -0.479 -7.572 14.810 1.00 93.06 250 THR A O 1
ATOM 2005 N N . ALA A 1 251 ? 0.604 -8.662 16.433 1.00 91.62 251 ALA A N 1
ATOM 2006 C CA . ALA A 1 251 ? -0.582 -8.814 17.274 1.00 91.62 251 ALA A CA 1
ATOM 2007 C C . ALA A 1 251 ? -1.192 -7.460 17.689 1.00 91.62 251 ALA A C 1
ATOM 2009 O O . ALA A 1 251 ? -2.414 -7.301 17.675 1.00 91.62 251 ALA A O 1
ATOM 2010 N N . ALA A 1 252 ? -0.355 -6.465 18.010 1.00 92.19 252 ALA A N 1
ATOM 2011 C CA . ALA A 1 252 ? -0.816 -5.130 18.388 1.00 92.19 252 ALA A CA 1
ATOM 2012 C C . ALA A 1 252 ? -1.490 -4.415 17.206 1.00 92.19 252 ALA A C 1
ATOM 2014 O O . ALA A 1 252 ? -2.550 -3.805 17.376 1.00 92.19 252 ALA A O 1
ATOM 2015 N N . TRP A 1 253 ? -0.918 -4.541 16.006 1.00 95.06 253 TRP A N 1
ATOM 2016 C CA . TRP A 1 253 ? -1.477 -3.967 14.782 1.00 95.06 253 TRP A CA 1
ATOM 2017 C C . TRP A 1 253 ? -2.754 -4.662 14.321 1.00 95.06 253 TRP A C 1
ATOM 2019 O O . TRP A 1 253 ? -3.722 -3.981 13.989 1.00 95.06 253 TRP A O 1
ATOM 2029 N N . LEU A 1 254 ? -2.817 -5.994 14.380 1.00 95.19 254 LEU A N 1
ATOM 2030 C CA . LEU A 1 254 ? -4.034 -6.747 14.067 1.00 95.19 254 LEU A CA 1
ATOM 2031 C C . LEU A 1 254 ? -5.168 -6.398 15.025 1.00 95.19 254 LEU A C 1
ATOM 2033 O O . LEU A 1 254 ? -6.269 -6.082 14.576 1.00 95.19 254 LEU A O 1
ATOM 2037 N N . HIS A 1 255 ? -4.892 -6.347 16.331 1.00 93.19 255 HIS A N 1
ATOM 2038 C CA . HIS A 1 255 ? -5.879 -5.873 17.296 1.00 93.19 255 HIS A CA 1
ATOM 2039 C C . HIS A 1 255 ? -6.324 -4.442 16.963 1.00 93.19 255 HIS A C 1
ATOM 2041 O O . HIS A 1 255 ? -7.507 -4.129 17.062 1.00 93.19 255 HIS A O 1
ATOM 2047 N N . HIS A 1 256 ? -5.402 -3.564 16.563 1.00 94.88 256 HIS A N 1
ATOM 2048 C CA . HIS A 1 256 ? -5.711 -2.182 16.201 1.00 94.88 256 HIS A CA 1
ATOM 2049 C C . HIS A 1 256 ? -6.596 -2.049 14.960 1.00 94.88 256 HIS A C 1
ATOM 2051 O O . HIS A 1 256 ? -7.625 -1.375 15.024 1.00 94.88 256 HIS A O 1
ATOM 2057 N N . TRP A 1 257 ? -6.265 -2.722 13.858 1.00 94.81 257 TRP A N 1
ATOM 2058 C CA . TRP A 1 257 ? -7.086 -2.715 12.644 1.00 94.81 257 TRP A CA 1
ATOM 2059 C C . TRP A 1 257 ? -8.483 -3.297 12.885 1.00 94.81 257 TRP A C 1
ATOM 2061 O O . TRP A 1 257 ? -9.472 -2.728 12.417 1.00 94.81 257 TRP A O 1
ATOM 2071 N N . HIS A 1 258 ? -8.584 -4.365 13.681 1.00 93.56 258 HIS A N 1
ATOM 2072 C CA . HIS A 1 258 ? -9.853 -5.011 14.031 1.00 93.56 258 HIS A CA 1
ATOM 2073 C C . HIS A 1 258 ? -10.648 -4.291 15.137 1.00 93.56 258 HIS A C 1
ATOM 2075 O O . HIS A 1 258 ? -11.726 -4.754 15.514 1.00 93.56 258 HIS A O 1
ATOM 2081 N N . ARG A 1 259 ? -10.201 -3.119 15.621 1.00 92.75 259 ARG A N 1
ATOM 2082 C CA . ARG A 1 259 ? -11.091 -2.200 16.362 1.00 92.75 259 ARG A CA 1
ATOM 2083 C C . ARG A 1 259 ? -12.183 -1.623 15.462 1.00 92.75 259 ARG A C 1
ATOM 2085 O O . ARG A 1 259 ? -13.240 -1.250 15.956 1.00 92.75 259 ARG A O 1
ATOM 2092 N N . CYS A 1 260 ? -11.953 -1.578 14.148 1.00 91.94 260 CYS A N 1
ATOM 2093 C CA . CYS A 1 260 ? -12.985 -1.217 13.187 1.00 91.94 260 CYS A CA 1
ATOM 2094 C C . CYS A 1 260 ? -14.044 -2.335 13.094 1.00 91.94 260 CYS A C 1
ATOM 2096 O O . CYS A 1 260 ? -13.695 -3.450 12.691 1.00 91.94 260 CYS A O 1
ATOM 2098 N N . PRO A 1 261 ? -15.334 -2.049 13.364 1.00 88.44 261 PRO A N 1
ATOM 2099 C CA . PRO A 1 261 ? -16.395 -3.050 13.275 1.00 88.44 261 PRO A CA 1
ATOM 2100 C C . PRO A 1 261 ? -16.510 -3.696 11.890 1.00 88.44 261 PRO A C 1
ATOM 2102 O O . PRO A 1 261 ? -16.704 -4.902 11.805 1.00 88.44 261 PRO A O 1
ATOM 2105 N N . GLY A 1 262 ? -16.328 -2.928 10.809 1.00 87.06 262 GLY A N 1
ATOM 2106 C CA . GLY A 1 262 ? -16.392 -3.447 9.438 1.00 87.06 262 GLY A CA 1
ATOM 2107 C C . GLY A 1 262 ? -15.260 -4.420 9.098 1.00 87.06 262 GLY A C 1
ATOM 2108 O O . GLY A 1 262 ? -15.513 -5.505 8.576 1.00 87.06 262 GLY A O 1
ATOM 2109 N N . CYS A 1 263 ? -14.017 -4.077 9.454 1.00 89.75 263 CYS A N 1
ATOM 2110 C CA . CYS A 1 263 ? -12.865 -4.972 9.285 1.00 89.75 263 CYS A CA 1
ATOM 2111 C C . CYS A 1 263 ? -13.022 -6.246 10.126 1.00 89.75 263 CYS A C 1
ATOM 2113 O O . CYS A 1 263 ? -12.773 -7.351 9.645 1.00 89.75 263 CYS A O 1
ATOM 2115 N N . ARG A 1 264 ? -13.501 -6.093 11.368 1.00 90.62 264 ARG A N 1
ATOM 2116 C CA . ARG A 1 264 ? -13.764 -7.205 12.283 1.00 90.62 264 ARG A CA 1
ATOM 2117 C C . ARG A 1 264 ? -14.854 -8.139 11.772 1.00 90.62 264 ARG A C 1
ATOM 2119 O O . ARG A 1 264 ? -14.649 -9.341 11.796 1.00 90.62 264 ARG A O 1
ATOM 2126 N N . ALA A 1 265 ? -15.970 -7.605 11.289 1.00 85.56 265 ALA A N 1
ATOM 2127 C CA . ALA A 1 265 ? -17.086 -8.392 10.765 1.00 85.56 265 ALA A CA 1
ATOM 2128 C C . ALA A 1 265 ? -16.727 -9.202 9.510 1.00 85.56 265 ALA A C 1
ATOM 2130 O O . ALA A 1 265 ? -17.316 -10.246 9.261 1.00 85.56 265 ALA A O 1
ATOM 2131 N N . ARG A 1 266 ? -15.774 -8.711 8.711 1.00 84.12 266 ARG A N 1
ATOM 2132 C CA . ARG A 1 266 ? -15.302 -9.371 7.483 1.00 84.12 266 ARG A CA 1
ATOM 2133 C C . ARG A 1 266 ? -14.058 -10.231 7.690 1.00 84.12 266 ARG A C 1
ATOM 2135 O O . ARG A 1 266 ? -13.567 -10.821 6.725 1.00 84.12 266 ARG A O 1
ATOM 2142 N N . THR A 1 267 ? -13.512 -10.231 8.905 1.00 89.94 267 THR A N 1
ATOM 2143 C CA . THR A 1 267 ? -12.255 -10.903 9.253 1.00 89.94 267 THR A CA 1
ATOM 2144 C C . THR A 1 267 ? -11.139 -10.546 8.257 1.00 89.94 267 THR A C 1
ATOM 2146 O O . THR A 1 267 ? -10.430 -11.405 7.746 1.00 89.94 267 THR A O 1
ATOM 2149 N N . THR A 1 268 ? -11.021 -9.257 7.917 1.00 91.69 268 THR A N 1
ATOM 2150 C CA . THR A 1 268 ? -10.072 -8.754 6.908 1.00 91.69 268 THR A CA 1
ATOM 2151 C C . THR A 1 268 ? -9.519 -7.385 7.291 1.00 91.69 268 THR A C 1
ATOM 2153 O O . THR A 1 268 ? -10.067 -6.686 8.141 1.00 91.69 268 THR A O 1
ATOM 2156 N N . LEU A 1 269 ? -8.451 -6.974 6.611 1.00 92.56 269 LEU A N 1
ATOM 2157 C CA . LEU A 1 269 ? -7.897 -5.625 6.683 1.00 92.56 269 LEU A CA 1
ATOM 2158 C C . LEU A 1 269 ? -8.501 -4.707 5.609 1.00 92.56 269 LEU A C 1
ATOM 2160 O O . LEU A 1 269 ? -9.007 -5.212 4.598 1.00 92.56 269 LEU A O 1
ATOM 2164 N N . PRO A 1 270 ? -8.383 -3.374 5.779 1.00 90.25 270 PRO A N 1
ATOM 2165 C CA . PRO A 1 270 ? -8.608 -2.434 4.689 1.00 90.25 270 PRO A CA 1
ATOM 2166 C C . PRO A 1 270 ? -7.775 -2.799 3.457 1.00 90.25 270 PRO A C 1
ATOM 2168 O O . PRO A 1 270 ? -6.640 -3.267 3.595 1.00 90.25 270 PRO A O 1
ATOM 2171 N N . LEU A 1 271 ? -8.311 -2.554 2.257 1.00 90.88 271 LEU A N 1
ATOM 2172 C CA . LEU A 1 271 ? -7.688 -2.991 0.996 1.00 90.88 271 LEU A CA 1
ATOM 2173 C C . LEU A 1 271 ? -6.171 -2.706 0.882 1.00 90.88 271 LEU A C 1
ATOM 2175 O O . LEU A 1 271 ? -5.445 -3.642 0.544 1.00 90.88 271 LEU A O 1
ATOM 2179 N N . PRO A 1 272 ? -5.642 -1.501 1.189 1.00 91.25 272 PRO A N 1
ATOM 2180 C CA . PRO A 1 272 ? -4.200 -1.253 1.095 1.00 91.25 272 PRO A CA 1
ATOM 2181 C C . PRO A 1 272 ? -3.371 -2.115 2.060 1.00 91.25 272 PRO A C 1
ATOM 2183 O O . PRO A 1 272 ? -2.298 -2.595 1.705 1.00 91.25 272 PRO A O 1
ATOM 2186 N N . HIS A 1 273 ? -3.863 -2.364 3.274 1.00 93.75 273 HIS A N 1
ATOM 2187 C CA . HIS A 1 273 ? -3.168 -3.214 4.243 1.00 93.75 273 HIS A CA 1
ATOM 2188 C C . HIS A 1 273 ? -3.234 -4.689 3.849 1.00 93.75 273 HIS A C 1
ATOM 2190 O O . HIS A 1 273 ? -2.223 -5.378 3.962 1.00 93.75 273 HIS A O 1
ATOM 2196 N N . LEU A 1 274 ? -4.366 -5.163 3.315 1.00 95.31 274 LEU A N 1
ATOM 2197 C CA . LEU A 1 274 ? -4.463 -6.518 2.760 1.00 95.31 274 LEU A CA 1
ATOM 2198 C C . LEU A 1 274 ? -3.536 -6.691 1.547 1.00 95.31 274 LEU A C 1
ATOM 2200 O O . LEU A 1 274 ? -2.865 -7.715 1.419 1.00 95.31 274 LEU A O 1
ATOM 2204 N N . ALA A 1 275 ? -3.455 -5.683 0.676 1.00 95.44 275 ALA A N 1
ATOM 2205 C CA . ALA A 1 275 ? -2.538 -5.663 -0.457 1.00 95.44 275 ALA A CA 1
ATOM 2206 C C . ALA A 1 275 ? -1.076 -5.745 0.009 1.00 95.44 275 ALA A C 1
ATOM 2208 O O . ALA A 1 275 ? -0.322 -6.595 -0.467 1.00 95.44 275 ALA A O 1
ATOM 2209 N N . ALA A 1 276 ? -0.694 -4.932 0.996 1.00 95.44 276 ALA A N 1
ATOM 2210 C CA . ALA A 1 276 ? 0.647 -4.961 1.566 1.00 95.44 276 ALA A CA 1
ATOM 2211 C C . ALA A 1 276 ? 0.972 -6.309 2.215 1.00 95.44 276 ALA A C 1
ATOM 2213 O O . ALA A 1 276 ? 2.043 -6.861 1.971 1.00 95.44 276 ALA A O 1
ATOM 2214 N N . TRP A 1 277 ? 0.037 -6.858 2.996 1.00 96.69 277 TRP A N 1
ATOM 2215 C CA . TRP A 1 277 ? 0.167 -8.184 3.594 1.00 96.69 277 TRP A CA 1
ATOM 2216 C C . TRP A 1 277 ? 0.348 -9.261 2.519 1.00 96.69 277 TRP A C 1
ATOM 2218 O O . TRP A 1 277 ? 1.236 -10.103 2.636 1.00 96.69 277 TRP A O 1
ATOM 2228 N N . THR A 1 278 ? -0.420 -9.192 1.428 1.00 97.19 278 THR A N 1
ATOM 2229 C CA . THR A 1 278 ? -0.331 -10.148 0.315 1.00 97.19 278 THR A CA 1
ATOM 2230 C C . THR A 1 278 ? 1.076 -10.163 -0.275 1.00 97.19 278 THR A C 1
ATOM 2232 O O . THR A 1 278 ? 1.668 -11.226 -0.435 1.00 97.19 278 THR A O 1
ATOM 2235 N N . ALA A 1 279 ? 1.667 -8.999 -0.542 1.00 95.38 279 ALA A N 1
ATOM 2236 C CA . ALA A 1 279 ? 3.037 -8.946 -1.048 1.00 95.38 279 ALA A CA 1
ATOM 2237 C C . ALA A 1 279 ? 4.097 -9.325 -0.013 1.00 95.38 279 ALA A C 1
ATOM 2239 O O . ALA A 1 279 ? 5.067 -9.999 -0.357 1.00 95.38 279 ALA A O 1
ATOM 2240 N N . PHE A 1 280 ? 3.942 -8.868 1.230 1.00 93.69 280 PHE A N 1
ATOM 2241 C CA . PHE A 1 280 ? 4.960 -9.019 2.265 1.00 93.69 280 PHE A CA 1
ATOM 2242 C C . PHE A 1 280 ? 5.010 -10.436 2.848 1.00 93.69 280 PHE A C 1
ATOM 2244 O O . PHE A 1 280 ? 6.094 -10.946 3.129 1.00 93.69 280 PHE A O 1
ATOM 2251 N N . ILE A 1 281 ? 3.845 -11.065 3.017 1.00 94.62 281 ILE A N 1
ATOM 2252 C CA . ILE A 1 281 ? 3.678 -12.387 3.625 1.00 94.62 281 ILE A CA 1
ATOM 2253 C C . ILE A 1 281 ? 3.337 -13.424 2.555 1.00 94.62 281 ILE A C 1
ATOM 2255 O O . ILE A 1 281 ? 4.156 -14.301 2.281 1.00 94.62 281 ILE A O 1
ATOM 2259 N N . ALA A 1 282 ? 2.170 -13.316 1.910 1.00 93.94 282 ALA A N 1
ATOM 2260 C CA . ALA A 1 282 ? 1.648 -14.391 1.057 1.00 93.94 282 ALA A CA 1
ATOM 2261 C C . ALA A 1 282 ? 2.509 -14.658 -0.192 1.00 93.94 282 ALA A C 1
ATOM 2263 O O . ALA A 1 282 ? 2.629 -15.797 -0.636 1.00 93.94 282 ALA A O 1
ATOM 2264 N N . CYS A 1 283 ? 3.140 -13.623 -0.745 1.00 93.06 283 CYS A N 1
ATOM 2265 C CA . CYS A 1 283 ? 4.018 -13.720 -1.912 1.00 93.06 283 CYS A CA 1
ATOM 2266 C C . CYS A 1 283 ? 5.511 -13.687 -1.552 1.00 93.06 283 CYS A C 1
ATOM 2268 O O . CYS A 1 283 ? 6.346 -13.552 -2.448 1.00 93.06 283 CYS A O 1
ATOM 2270 N N . ARG A 1 284 ? 5.877 -13.819 -0.269 1.00 90.25 284 ARG A N 1
ATOM 2271 C CA . ARG A 1 284 ? 7.275 -13.713 0.182 1.00 90.25 284 ARG A CA 1
ATOM 2272 C C . ARG A 1 284 ? 8.203 -14.689 -0.542 1.00 90.25 284 ARG A C 1
ATOM 2274 O O . ARG A 1 284 ? 9.299 -14.298 -0.935 1.00 90.25 284 ARG A O 1
ATOM 2281 N N . SER A 1 285 ? 7.764 -15.933 -0.733 1.00 91.25 285 SER A N 1
ATOM 2282 C CA . SER A 1 285 ? 8.531 -16.991 -1.410 1.00 91.25 285 SER A CA 1
ATOM 2283 C C . SER A 1 285 ? 8.716 -16.747 -2.910 1.00 91.25 285 SER A C 1
ATOM 2285 O O . SER A 1 285 ? 9.655 -17.269 -3.501 1.00 91.25 285 SER A O 1
ATOM 2287 N N . LEU A 1 286 ? 7.857 -15.927 -3.524 1.00 91.62 286 LEU A N 1
ATOM 2288 C CA . LEU A 1 286 ? 7.933 -15.596 -4.948 1.00 91.62 286 LEU A CA 1
ATOM 2289 C C . LEU A 1 286 ? 8.993 -14.533 -5.242 1.00 91.62 286 LEU A C 1
ATOM 2291 O O . LEU A 1 286 ? 9.362 -14.343 -6.400 1.00 91.62 286 LEU A O 1
ATOM 2295 N N . ARG A 1 287 ? 9.471 -13.813 -4.219 1.00 90.25 287 ARG A N 1
ATOM 2296 C CA . ARG A 1 287 ? 10.449 -12.738 -4.386 1.00 90.25 287 ARG A CA 1
ATOM 2297 C C . ARG A 1 287 ? 11.860 -13.322 -4.540 1.00 90.25 287 ARG A C 1
ATOM 2299 O O . ARG A 1 287 ? 12.378 -13.892 -3.578 1.00 90.25 287 ARG A O 1
ATOM 2306 N N . PRO A 1 288 ? 12.530 -13.129 -5.695 1.00 87.75 288 PRO A N 1
ATOM 2307 C CA . PRO A 1 288 ? 13.897 -13.601 -5.886 1.00 87.75 288 PRO A CA 1
ATOM 2308 C C . PRO A 1 288 ? 14.878 -12.922 -4.928 1.00 87.75 288 PRO A C 1
ATOM 2310 O O . PRO A 1 288 ? 14.585 -11.883 -4.330 1.00 87.75 288 PRO A O 1
ATOM 2313 N N . THR A 1 289 ? 16.083 -13.478 -4.825 1.00 89.81 289 THR A N 1
ATOM 2314 C CA . THR A 1 289 ? 17.181 -12.872 -4.066 1.00 89.81 289 THR A CA 1
ATOM 2315 C C . THR A 1 289 ? 18.446 -12.773 -4.911 1.00 89.81 289 THR A C 1
ATOM 2317 O O . THR A 1 289 ? 18.786 -13.710 -5.638 1.00 89.81 289 THR A O 1
ATOM 2320 N N . HIS A 1 290 ? 19.165 -11.660 -4.778 1.00 86.25 290 HIS A N 1
ATOM 2321 C CA . HIS A 1 290 ? 20.401 -11.378 -5.509 1.00 86.25 290 HIS A CA 1
ATOM 2322 C C . HIS A 1 290 ? 21.624 -11.519 -4.601 1.00 86.25 290 HIS A C 1
ATOM 2324 O O . HIS A 1 290 ? 21.514 -11.265 -3.393 1.00 86.25 290 HIS A O 1
ATOM 2330 N N . PRO A 1 291 ? 22.788 -11.886 -5.164 1.00 87.69 291 PRO A N 1
ATOM 2331 C CA . PRO A 1 291 ? 24.060 -11.797 -4.461 1.00 87.69 291 PRO A CA 1
ATOM 2332 C C . PRO A 1 291 ? 24.316 -10.374 -3.952 1.00 87.69 291 PRO A C 1
ATOM 2334 O O . PRO A 1 291 ? 24.038 -9.390 -4.635 1.00 87.69 291 PRO A O 1
ATOM 2337 N N . ALA A 1 292 ? 24.853 -10.265 -2.743 1.00 84.19 292 ALA A N 1
ATOM 2338 C CA . ALA A 1 292 ? 25.277 -9.019 -2.127 1.00 84.19 292 ALA A CA 1
ATOM 2339 C C . ALA A 1 292 ? 26.554 -9.256 -1.298 1.00 84.19 292 ALA A C 1
ATOM 2341 O O . ALA A 1 292 ? 26.809 -10.388 -0.890 1.00 84.19 292 ALA A O 1
ATOM 2342 N N . PRO A 1 293 ? 27.326 -8.205 -0.955 1.00 82.00 293 PRO A N 1
ATOM 2343 C CA . PRO A 1 293 ? 28.583 -8.360 -0.208 1.00 82.00 293 PRO A CA 1
ATOM 2344 C C . PRO A 1 293 ? 28.460 -9.096 1.137 1.00 82.00 293 PRO A C 1
ATOM 2346 O O . PRO A 1 293 ? 29.443 -9.609 1.653 1.00 82.00 293 PRO A O 1
ATOM 2349 N N . ARG A 1 294 ? 27.256 -9.141 1.723 1.00 83.56 294 ARG A N 1
ATOM 2350 C CA . ARG A 1 294 ? 26.950 -9.845 2.979 1.00 83.56 294 ARG A CA 1
ATOM 2351 C C . ARG A 1 294 ? 25.800 -10.842 2.793 1.00 83.56 294 ARG A C 1
ATOM 2353 O O . ARG A 1 294 ? 24.782 -10.748 3.473 1.00 83.56 294 ARG A O 1
ATOM 2360 N N . GLY A 1 295 ? 25.932 -11.752 1.827 1.00 88.12 295 GLY A N 1
ATOM 2361 C CA . GLY A 1 295 ? 24.975 -12.838 1.585 1.00 88.12 295 GLY A CA 1
ATOM 2362 C C . GLY A 1 295 ? 23.993 -12.551 0.449 1.00 88.12 295 GLY A C 1
ATOM 2363 O O . GLY A 1 295 ? 24.372 -12.016 -0.589 1.00 88.12 295 GLY A O 1
ATOM 2364 N N . ARG A 1 296 ? 22.721 -12.927 0.616 1.00 87.88 296 ARG A N 1
ATOM 2365 C CA . ARG A 1 296 ? 21.671 -12.694 -0.389 1.00 87.88 296 ARG A CA 1
ATOM 2366 C C . ARG A 1 296 ? 20.705 -11.618 0.088 1.00 87.88 296 ARG A C 1
ATOM 2368 O O . ARG A 1 296 ? 20.291 -11.625 1.244 1.00 87.88 296 ARG A O 1
ATOM 2375 N N . LYS A 1 297 ? 20.322 -10.703 -0.803 1.00 86.25 297 LYS A N 1
ATOM 2376 C CA . LYS A 1 297 ? 19.326 -9.659 -0.523 1.00 86.25 297 LYS A CA 1
ATOM 2377 C C . LYS A 1 297 ? 18.065 -9.874 -1.361 1.00 86.25 297 LYS A C 1
ATOM 2379 O O . LYS A 1 297 ? 18.187 -10.290 -2.514 1.00 86.25 297 LYS A O 1
ATOM 2384 N N . PRO A 1 298 ? 16.864 -9.592 -0.827 1.00 87.88 298 PRO A N 1
ATOM 2385 C CA . PRO A 1 298 ? 15.634 -9.620 -1.613 1.00 87.88 298 PRO A CA 1
ATOM 2386 C C . PRO A 1 298 ? 15.708 -8.707 -2.845 1.00 87.88 298 PRO A C 1
ATOM 2388 O O . PRO A 1 298 ? 16.273 -7.618 -2.783 1.00 87.88 298 PRO A O 1
ATOM 2391 N N . CYS A 1 299 ? 15.117 -9.151 -3.952 1.00 88.12 299 CYS A N 1
ATOM 2392 C CA . CYS A 1 299 ? 15.047 -8.416 -5.213 1.00 88.12 299 CYS A CA 1
ATOM 2393 C C . CYS A 1 299 ? 14.280 -7.100 -5.061 1.00 88.12 299 CYS A C 1
ATOM 2395 O O . CYS A 1 299 ? 13.154 -7.110 -4.556 1.00 88.12 299 CYS A O 1
ATOM 2397 N N . GLY A 1 300 ? 14.876 -6.002 -5.533 1.00 87.56 300 GLY A N 1
ATOM 2398 C CA . GLY A 1 300 ? 14.248 -4.689 -5.727 1.00 87.56 300 GLY A CA 1
ATOM 2399 C C . GLY A 1 300 ? 13.401 -4.175 -4.561 1.00 87.56 300 GLY A C 1
ATOM 2400 O O . GLY A 1 300 ? 13.672 -4.481 -3.402 1.00 87.56 300 GLY A O 1
ATOM 2401 N N . VAL A 1 301 ? 12.361 -3.401 -4.862 1.00 87.69 301 VAL A N 1
ATOM 2402 C CA . VAL A 1 301 ? 11.357 -2.904 -3.908 1.00 87.69 301 VAL A CA 1
ATOM 2403 C C . VAL A 1 301 ? 10.009 -3.539 -4.240 1.00 87.69 301 VAL A C 1
ATOM 2405 O O . VAL A 1 301 ? 9.584 -3.521 -5.393 1.00 87.69 301 VAL A O 1
ATOM 2408 N N . LEU A 1 302 ? 9.336 -4.114 -3.239 1.00 91.62 302 LEU A N 1
ATOM 2409 C CA . LEU A 1 302 ? 7.998 -4.671 -3.432 1.00 91.62 302 LEU A CA 1
ATOM 2410 C C . LEU A 1 302 ? 6.978 -3.550 -3.628 1.00 91.62 302 LEU A C 1
ATOM 2412 O O . LEU A 1 302 ? 7.002 -2.535 -2.931 1.00 91.62 302 LEU A O 1
ATOM 2416 N N . ARG A 1 303 ? 6.046 -3.784 -4.542 1.00 92.06 303 ARG A N 1
ATOM 2417 C CA . ARG A 1 303 ? 4.946 -2.887 -4.870 1.00 92.06 303 ARG A CA 1
ATOM 2418 C C . ARG A 1 303 ? 3.681 -3.698 -5.090 1.00 92.06 303 ARG A C 1
ATOM 2420 O O . ARG A 1 303 ? 3.741 -4.807 -5.627 1.00 92.06 303 ARG A O 1
ATOM 2427 N N . VAL A 1 304 ? 2.541 -3.144 -4.695 1.00 94.44 304 VAL A N 1
ATOM 2428 C CA . VAL A 1 304 ? 1.237 -3.740 -4.987 1.00 94.44 304 VAL A CA 1
ATOM 2429 C C . VAL A 1 304 ? 0.311 -2.689 -5.538 1.00 94.44 304 VAL A C 1
ATOM 2431 O O . VAL A 1 304 ? 0.008 -1.711 -4.862 1.00 94.44 304 VAL A O 1
ATOM 2434 N N . SER A 1 305 ? -0.190 -2.961 -6.736 1.00 92.12 305 SER A N 1
ATOM 2435 C CA . SER A 1 305 ? -1.267 -2.192 -7.346 1.00 92.12 305 SER A CA 1
ATOM 2436 C C . SER A 1 305 ? -2.536 -3.026 -7.419 1.00 92.12 305 SER A C 1
ATOM 2438 O O . SER A 1 305 ? -2.478 -4.254 -7.354 1.00 92.12 305 SER A O 1
ATOM 2440 N N . TRP A 1 306 ? -3.688 -2.383 -7.565 1.00 92.00 306 TRP A N 1
ATOM 2441 C CA . TRP A 1 306 ? -4.948 -3.090 -7.765 1.00 92.00 306 TRP A CA 1
ATOM 2442 C C . TRP A 1 306 ? -5.826 -2.438 -8.825 1.00 92.00 306 TRP A C 1
ATOM 2444 O O . TRP A 1 306 ? -5.901 -1.213 -8.938 1.00 92.00 306 TRP A O 1
ATOM 2454 N N . THR A 1 307 ? -6.517 -3.269 -9.601 1.00 88.25 307 THR A N 1
ATOM 2455 C CA . THR A 1 307 ? -7.630 -2.830 -10.453 1.00 88.25 307 THR A CA 1
ATOM 2456 C C . THR A 1 307 ? -8.944 -2.915 -9.675 1.00 88.25 307 THR A C 1
ATOM 2458 O O . THR A 1 307 ? -9.033 -3.618 -8.668 1.00 88.25 307 THR A O 1
ATOM 2461 N N . GLY A 1 308 ? -9.971 -2.179 -10.105 1.00 79.75 308 GLY A N 1
ATOM 2462 C CA . GLY A 1 308 ? -11.245 -2.075 -9.385 1.00 79.75 308 GLY A CA 1
ATOM 2463 C C . GLY A 1 308 ? -11.277 -0.920 -8.380 1.00 79.75 308 GLY A C 1
ATOM 2464 O O . GLY A 1 308 ? -10.512 0.036 -8.489 1.00 79.75 308 GLY A O 1
ATOM 2465 N N . SER A 1 309 ? -12.197 -0.986 -7.418 1.00 73.31 309 SER A N 1
ATOM 2466 C CA . SER A 1 309 ? -12.459 0.101 -6.470 1.00 73.31 309 SER A CA 1
ATOM 2467 C C . SER A 1 309 ? -12.269 -0.359 -5.033 1.00 73.31 309 SER A C 1
ATOM 2469 O O . SER A 1 309 ? -12.761 -1.418 -4.652 1.00 73.31 309 SER A O 1
ATOM 2471 N N . GLN A 1 310 ? -11.652 0.489 -4.207 1.00 70.06 310 GLN A N 1
ATOM 2472 C CA . GLN A 1 310 ? -11.588 0.284 -2.758 1.00 70.06 310 GLN A CA 1
ATOM 2473 C C . GLN A 1 310 ? -12.981 0.244 -2.105 1.00 70.06 310 GLN A C 1
ATOM 2475 O O . GLN A 1 310 ? -13.135 -0.369 -1.056 1.00 70.06 310 GLN A O 1
ATOM 2480 N N . ASN A 1 311 ? -14.002 0.823 -2.748 1.00 69.81 311 ASN A N 1
ATOM 2481 C CA . ASN A 1 311 ? -15.392 0.753 -2.281 1.00 69.81 311 ASN A CA 1
ATOM 2482 C C . ASN A 1 311 ? -16.042 -0.612 -2.567 1.00 69.81 311 ASN A C 1
ATOM 2484 O O . ASN A 1 311 ? -17.008 -0.986 -1.909 1.00 69.81 311 ASN A O 1
ATOM 2488 N N . THR A 1 312 ? -15.507 -1.363 -3.534 1.00 76.25 312 THR A N 1
ATOM 2489 C CA . THR A 1 312 ? -15.986 -2.700 -3.907 1.00 76.25 312 THR A CA 1
ATOM 2490 C C . THR A 1 312 ? -14.802 -3.668 -3.948 1.00 76.25 312 THR A C 1
ATOM 2492 O O . THR A 1 312 ? -14.505 -4.258 -4.988 1.00 76.25 312 THR A O 1
ATOM 2495 N N . PRO A 1 313 ? -14.092 -3.857 -2.821 1.00 80.25 313 PRO A N 1
ATOM 2496 C CA . PRO A 1 313 ? -12.776 -4.491 -2.825 1.00 80.25 313 PRO A CA 1
ATOM 2497 C C . PRO A 1 313 ? -12.830 -5.951 -3.298 1.00 80.25 313 PRO A C 1
ATOM 2499 O O . PRO A 1 313 ? -11.869 -6.459 -3.861 1.00 80.25 313 PRO A O 1
ATOM 2502 N N . ARG A 1 314 ? -13.988 -6.615 -3.178 1.00 82.12 314 ARG A N 1
ATOM 2503 C CA . ARG A 1 314 ? -14.213 -8.000 -3.632 1.00 82.12 314 ARG A CA 1
ATOM 2504 C C . ARG A 1 314 ? -14.000 -8.230 -5.131 1.00 82.12 314 ARG A C 1
ATOM 2506 O O . ARG A 1 314 ? -13.796 -9.381 -5.509 1.00 82.12 314 ARG A O 1
ATOM 2513 N N . SER A 1 315 ? -14.073 -7.190 -5.964 1.00 84.06 315 SER A N 1
ATOM 2514 C CA . SER A 1 315 ? -13.792 -7.283 -7.403 1.00 84.06 315 SER A CA 1
ATOM 2515 C C . SER A 1 315 ? -12.352 -6.904 -7.756 1.00 84.06 315 SER A C 1
ATOM 2517 O O . SER A 1 315 ? -12.005 -6.888 -8.935 1.00 84.06 315 SER A O 1
ATOM 25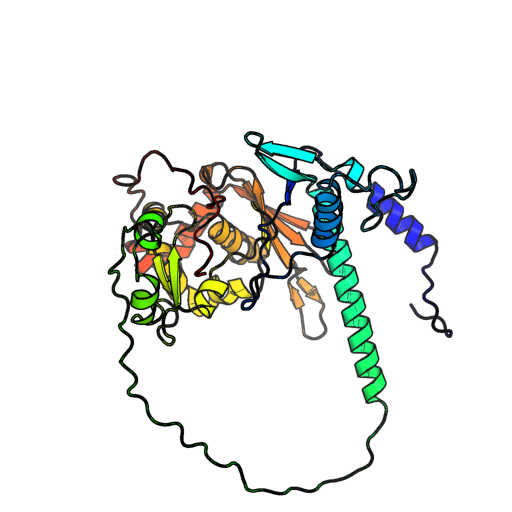19 N N . CYS A 1 316 ? -11.523 -6.547 -6.771 1.00 90.00 316 CYS A N 1
ATOM 2520 C CA . CYS A 1 316 ? -10.156 -6.125 -7.028 1.00 90.00 316 CYS A CA 1
ATOM 2521 C C . CYS A 1 316 ? -9.247 -7.300 -7.387 1.00 90.00 316 CYS A C 1
ATOM 2523 O O . CYS A 1 316 ? -9.313 -8.374 -6.782 1.00 90.00 316 CYS A O 1
ATOM 2525 N N . LEU A 1 317 ? -8.340 -7.050 -8.330 1.00 95.00 317 LEU A N 1
ATOM 2526 C CA . LEU A 1 317 ? -7.205 -7.916 -8.629 1.00 95.00 317 LEU A CA 1
ATOM 2527 C C . LEU A 1 317 ? -5.928 -7.230 -8.146 1.00 95.00 317 LEU A C 1
ATOM 2529 O O . LEU A 1 317 ? -5.571 -6.167 -8.654 1.00 95.00 317 LEU A O 1
ATOM 2533 N N . LEU A 1 318 ? -5.244 -7.837 -7.178 1.00 96.44 318 LEU A N 1
ATOM 2534 C CA . LEU A 1 318 ? -3.973 -7.352 -6.649 1.00 96.44 318 LEU A CA 1
ATOM 2535 C C . LEU A 1 318 ? -2.841 -7.810 -7.571 1.00 96.44 318 LEU A C 1
ATOM 2537 O O . LEU A 1 318 ? -2.678 -9.002 -7.807 1.00 96.44 318 LEU A O 1
ATOM 2541 N N . THR A 1 319 ? -2.036 -6.886 -8.078 1.00 96.12 319 THR A N 1
ATOM 2542 C CA . THR A 1 319 ? -0.823 -7.190 -8.842 1.00 96.12 319 THR A CA 1
ATOM 2543 C C . THR A 1 319 ? 0.387 -6.903 -7.969 1.00 96.12 319 THR A C 1
ATOM 2545 O O . THR A 1 319 ? 0.717 -5.742 -7.720 1.00 96.12 319 THR A O 1
ATOM 2548 N N . VAL A 1 320 ? 1.041 -7.970 -7.511 1.00 95.94 320 VAL A N 1
ATOM 2549 C CA . VAL A 1 320 ? 2.286 -7.904 -6.744 1.00 95.94 320 VAL A CA 1
ATOM 2550 C C . VAL A 1 320 ? 3.447 -7.860 -7.722 1.00 95.94 320 VAL A C 1
ATOM 2552 O O . VAL A 1 320 ? 3.600 -8.749 -8.562 1.00 95.94 320 VAL A O 1
ATOM 2555 N N . ALA A 1 321 ? 4.279 -6.837 -7.602 1.00 92.94 321 ALA A N 1
ATOM 2556 C CA . ALA A 1 321 ? 5.438 -6.642 -8.451 1.00 92.94 321 ALA A CA 1
ATOM 2557 C C . ALA A 1 321 ? 6.671 -6.267 -7.630 1.00 92.94 321 ALA A C 1
ATOM 2559 O O . ALA A 1 321 ? 6.587 -5.853 -6.472 1.00 92.94 321 ALA A O 1
ATOM 2560 N N . VAL A 1 322 ? 7.825 -6.413 -8.265 1.00 90.44 322 VAL A N 1
ATOM 2561 C CA . VAL A 1 322 ? 9.085 -5.855 -7.797 1.00 90.44 322 VAL A CA 1
ATOM 2562 C C . VAL A 1 322 ? 9.542 -4.817 -8.807 1.00 90.44 322 VAL A C 1
ATOM 2564 O O . VAL A 1 322 ? 9.685 -5.121 -9.993 1.00 90.44 322 VAL A O 1
ATOM 2567 N N . ASP A 1 323 ? 9.760 -3.602 -8.317 1.00 86.38 323 ASP A N 1
ATOM 2568 C CA . ASP A 1 323 ? 10.406 -2.524 -9.059 1.00 86.38 323 ASP A CA 1
ATOM 2569 C C . ASP A 1 323 ? 11.904 -2.487 -8.701 1.00 86.38 323 ASP A C 1
ATOM 2571 O O . ASP A 1 323 ? 12.309 -2.954 -7.633 1.00 86.38 323 ASP A O 1
ATOM 2575 N N . PHE A 1 324 ? 12.734 -1.934 -9.589 1.00 81.44 324 PHE A N 1
ATOM 2576 C CA . PHE A 1 324 ? 14.169 -1.707 -9.346 1.00 81.44 324 PHE A CA 1
ATOM 2577 C C . PHE A 1 324 ? 14.960 -2.985 -9.002 1.00 81.44 324 PHE A C 1
ATOM 2579 O O . PHE A 1 324 ? 15.786 -3.008 -8.085 1.00 81.44 324 PHE A O 1
ATOM 2586 N N . CYS A 1 325 ? 14.694 -4.084 -9.715 1.00 81.25 325 CYS A N 1
ATOM 2587 C CA . CYS A 1 325 ? 15.535 -5.276 -9.632 1.00 81.25 325 CYS A CA 1
ATOM 2588 C C . CYS A 1 325 ? 16.996 -4.916 -9.965 1.00 81.25 325 CYS A C 1
ATOM 2590 O O . CYS A 1 325 ? 17.227 -4.229 -10.960 1.00 81.25 325 CYS A O 1
ATOM 2592 N N . PRO A 1 326 ? 17.993 -5.416 -9.210 1.00 70.94 326 PRO A N 1
ATOM 2593 C CA . PRO A 1 326 ? 19.407 -5.241 -9.548 1.00 70.94 326 PRO A CA 1
ATOM 2594 C C . PRO A 1 326 ? 19.791 -5.735 -10.950 1.00 70.94 326 PRO A C 1
ATOM 2596 O O . PRO A 1 326 ? 20.775 -5.270 -11.509 1.00 70.94 326 PRO A O 1
ATOM 2599 N N . SER A 1 327 ? 19.020 -6.665 -11.520 1.00 68.19 327 SER A N 1
ATOM 2600 C CA . SER A 1 327 ? 19.190 -7.158 -12.892 1.00 68.19 327 SER A CA 1
ATOM 2601 C C . SER A 1 327 ? 18.502 -6.284 -13.954 1.00 68.19 327 SER A C 1
ATOM 2603 O O . SER A 1 327 ? 18.500 -6.657 -15.118 1.00 68.19 327 SER A O 1
ATOM 2605 N N . GLY A 1 328 ? 17.894 -5.154 -13.577 1.00 61.31 328 GLY A N 1
ATOM 2606 C CA . GLY A 1 328 ? 17.211 -4.226 -14.491 1.00 61.31 328 GLY A CA 1
ATOM 2607 C C . GLY A 1 328 ? 15.744 -4.560 -14.792 1.00 61.31 328 GLY A C 1
ATOM 2608 O O . GLY A 1 328 ? 15.047 -3.769 -15.417 1.00 61.31 328 GLY A O 1
ATOM 2609 N N . GLU A 1 329 ? 15.229 -5.695 -14.317 1.00 66.44 329 GLU A N 1
ATOM 2610 C CA . GLU A 1 329 ? 13.880 -6.162 -14.662 1.00 66.44 329 GLU A CA 1
ATOM 2611 C C . GLU A 1 329 ? 12.794 -5.686 -13.681 1.00 66.44 329 GLU A C 1
ATOM 2613 O O . GLU A 1 329 ? 12.845 -5.948 -12.479 1.00 66.44 329 GLU A O 1
ATOM 2618 N N . HIS A 1 330 ? 11.729 -5.062 -14.186 1.00 69.31 330 HIS A N 1
ATOM 2619 C CA . HIS A 1 330 ? 10.480 -4.934 -13.432 1.00 69.31 330 HIS A CA 1
ATOM 2620 C C . HIS A 1 330 ? 9.673 -6.220 -13.596 1.00 69.31 330 HIS A C 1
ATOM 2622 O O . HIS A 1 330 ? 9.226 -6.537 -14.698 1.00 69.31 330 HIS A O 1
ATOM 2628 N N . ARG A 1 331 ? 9.429 -6.949 -12.505 1.00 81.38 331 ARG A N 1
ATOM 2629 C CA . ARG A 1 331 ? 8.778 -8.264 -12.578 1.00 81.38 331 ARG A CA 1
ATOM 2630 C C . ARG A 1 331 ? 7.456 -8.278 -11.833 1.00 81.38 331 ARG A C 1
ATOM 2632 O O . ARG A 1 331 ? 7.396 -7.937 -10.655 1.00 81.38 331 ARG A O 1
ATOM 2639 N N . VAL A 1 332 ? 6.400 -8.727 -12.508 1.00 90.38 332 VAL A N 1
ATOM 2640 C CA . VAL A 1 332 ? 5.166 -9.143 -11.833 1.00 90.38 332 VAL A CA 1
ATOM 2641 C C . VAL A 1 332 ? 5.435 -10.496 -11.182 1.00 90.38 332 VAL A C 1
ATOM 2643 O O . VAL A 1 332 ? 5.800 -11.451 -11.865 1.00 90.38 332 VAL A O 1
ATOM 2646 N N . LEU A 1 333 ? 5.293 -10.561 -9.861 1.00 93.00 333 LEU A N 1
ATOM 2647 C CA . LEU A 1 333 ? 5.461 -11.795 -9.097 1.00 93.00 333 LEU A CA 1
ATOM 2648 C C . LEU A 1 333 ? 4.171 -12.613 -9.081 1.00 93.00 333 LEU A C 1
ATOM 2650 O O . LEU A 1 333 ? 4.219 -13.832 -9.208 1.00 93.00 333 LEU A O 1
ATOM 2654 N N . ALA A 1 334 ? 3.028 -11.943 -8.913 1.00 96.25 334 ALA A N 1
ATOM 2655 C CA . ALA A 1 334 ? 1.727 -12.591 -8.827 1.00 96.25 334 ALA A CA 1
ATOM 2656 C C . ALA A 1 334 ? 0.586 -11.631 -9.177 1.00 96.25 334 ALA A C 1
ATOM 2658 O O . ALA A 1 334 ? 0.682 -10.416 -8.983 1.00 96.25 334 ALA A O 1
ATOM 2659 N N . ARG A 1 335 ? -0.526 -12.208 -9.635 1.00 96.94 335 ARG A N 1
ATOM 2660 C CA . ARG A 1 335 ? -1.837 -11.560 -9.697 1.00 96.94 335 ARG A CA 1
ATOM 2661 C C . ARG A 1 335 ? -2.779 -12.349 -8.797 1.00 96.94 335 ARG A C 1
ATOM 2663 O O . ARG A 1 335 ? -3.002 -13.524 -9.055 1.00 96.94 335 ARG A O 1
ATOM 2670 N N . VAL A 1 336 ? -3.279 -11.722 -7.740 1.00 97.19 336 VAL A N 1
ATOM 2671 C CA . VAL A 1 336 ? -4.050 -12.377 -6.677 1.00 97.19 336 VAL A CA 1
ATOM 2672 C C . VAL A 1 336 ? -5.418 -11.702 -6.572 1.00 97.19 336 VAL A C 1
ATOM 2674 O O . VAL A 1 336 ? -5.483 -10.513 -6.242 1.00 97.19 336 VAL A O 1
ATOM 2677 N N . PRO A 1 337 ? -6.528 -12.398 -6.867 1.00 95.94 337 PRO A N 1
ATOM 2678 C CA . PRO A 1 337 ? -7.867 -11.873 -6.623 1.00 95.94 337 PRO A CA 1
ATOM 2679 C C . PRO A 1 337 ? -8.060 -11.529 -5.142 1.00 95.94 337 PRO A C 1
ATOM 2681 O O . PRO A 1 337 ? -7.616 -12.270 -4.266 1.00 95.94 337 PRO A O 1
ATOM 2684 N N . TYR A 1 338 ? -8.785 -10.449 -4.840 1.00 93.50 338 TYR A N 1
ATOM 2685 C CA . TYR A 1 338 ? -9.042 -10.036 -3.454 1.00 93.50 338 TYR A CA 1
ATOM 2686 C C . TYR A 1 338 ? -9.615 -11.167 -2.592 1.00 93.50 338 TYR A C 1
ATOM 2688 O O . TYR A 1 338 ? -9.216 -11.324 -1.444 1.00 93.50 338 TYR A O 1
ATOM 2696 N N . ARG A 1 339 ? -10.538 -11.969 -3.141 1.00 92.00 339 ARG A N 1
ATOM 2697 C CA . ARG A 1 339 ? -11.161 -13.084 -2.408 1.00 92.00 339 ARG A CA 1
ATOM 2698 C C . ARG A 1 339 ? -10.134 -14.121 -1.954 1.00 92.00 339 ARG A C 1
ATOM 2700 O O . ARG A 1 339 ? -10.205 -14.578 -0.822 1.00 92.00 339 ARG A O 1
ATOM 2707 N N . GLU A 1 340 ? -9.175 -14.444 -2.817 1.00 95.25 340 GLU A N 1
ATOM 2708 C CA . GLU A 1 340 ? -8.085 -15.369 -2.503 1.00 95.25 340 GLU A CA 1
ATOM 2709 C C . GLU A 1 340 ? -7.146 -14.775 -1.446 1.00 95.25 340 GLU A C 1
ATOM 2711 O O . GLU A 1 340 ? -6.788 -15.453 -0.485 1.00 95.25 340 GLU A O 1
ATOM 2716 N N . ALA A 1 341 ? -6.792 -13.493 -1.580 1.00 96.38 341 ALA A N 1
ATOM 2717 C CA . ALA A 1 341 ? -5.977 -12.795 -0.589 1.00 96.38 341 ALA A CA 1
ATOM 2718 C C . ALA A 1 341 ? -6.659 -12.748 0.789 1.00 96.38 341 ALA A C 1
ATOM 2720 O O . ALA A 1 341 ? -6.017 -13.024 1.799 1.00 96.38 341 ALA A O 1
ATOM 2721 N N . ALA A 1 342 ? -7.958 -12.441 0.827 1.00 93.94 342 ALA A N 1
ATOM 2722 C CA . ALA A 1 342 ? -8.744 -12.401 2.054 1.00 93.94 342 ALA A CA 1
ATOM 2723 C C . ALA A 1 342 ? -8.836 -13.784 2.716 1.00 93.94 342 ALA A C 1
ATOM 2725 O O . ALA A 1 342 ? -8.662 -13.881 3.925 1.00 93.94 342 ALA A O 1
ATOM 2726 N N . GLU A 1 343 ? -9.043 -14.856 1.946 1.00 93.56 343 GLU A N 1
ATOM 2727 C CA . GLU A 1 343 ? -9.082 -16.220 2.489 1.00 93.56 343 GLU A CA 1
ATOM 2728 C C . GLU A 1 343 ? -7.745 -16.618 3.122 1.00 93.56 343 GLU A C 1
ATOM 2730 O O . GLU A 1 343 ? -7.690 -17.007 4.287 1.00 93.56 343 GLU A O 1
ATOM 2735 N N . ARG A 1 344 ? -6.638 -16.416 2.397 1.00 96.69 344 ARG A N 1
ATOM 2736 C CA . ARG A 1 344 ? -5.297 -16.684 2.937 1.00 96.69 344 ARG A CA 1
ATOM 2737 C C . ARG A 1 344 ? -5.005 -15.839 4.176 1.00 96.69 344 ARG A C 1
ATOM 2739 O O . ARG A 1 344 ? -4.359 -16.320 5.104 1.00 96.69 344 ARG A O 1
ATOM 2746 N N . PHE A 1 345 ? -5.484 -14.594 4.202 1.00 96.44 345 PHE A N 1
ATOM 2747 C CA . PHE A 1 345 ? -5.342 -13.723 5.363 1.00 96.44 345 PHE A CA 1
ATOM 2748 C C . PHE A 1 345 ? -6.093 -14.268 6.580 1.00 96.44 345 PHE A C 1
ATOM 2750 O O . PHE A 1 345 ? -5.537 -14.233 7.672 1.00 96.44 345 PHE A O 1
ATOM 2757 N N . ARG A 1 346 ? -7.310 -14.805 6.424 1.00 94.25 346 ARG A N 1
ATOM 2758 C CA . ARG A 1 346 ? -8.079 -15.383 7.544 1.00 94.25 346 ARG A CA 1
ATOM 2759 C C . ARG A 1 346 ? -7.383 -16.581 8.181 1.00 94.25 346 ARG A C 1
ATOM 2761 O O . ARG A 1 346 ? -7.342 -16.674 9.410 1.00 94.25 346 ARG A O 1
ATOM 2768 N N . VAL A 1 347 ? -6.811 -17.463 7.360 1.00 95.00 347 VAL A N 1
ATOM 2769 C CA . VAL A 1 347 ? -6.024 -18.608 7.847 1.00 95.00 347 VAL A CA 1
ATOM 2770 C C . VAL A 1 347 ? -4.824 -18.099 8.646 1.00 95.00 347 VAL A C 1
ATOM 2772 O O . VAL A 1 347 ? -4.673 -18.420 9.823 1.00 95.00 347 VAL A O 1
ATOM 2775 N N . TRP A 1 348 ? -4.045 -17.190 8.054 1.00 96.25 348 TRP A N 1
ATOM 2776 C CA . TRP A 1 348 ? -2.888 -16.589 8.715 1.00 96.25 348 TRP A CA 1
ATOM 2777 C C . TRP A 1 348 ? -3.253 -15.813 9.992 1.00 96.25 348 TRP A C 1
ATOM 2779 O O . TRP A 1 348 ? -2.502 -15.842 10.965 1.00 96.25 348 TRP A O 1
ATOM 2789 N N . LEU A 1 349 ? -4.405 -15.136 10.025 1.00 95.50 349 LEU A N 1
ATOM 2790 C CA . LEU A 1 349 ? -4.899 -14.411 11.197 1.00 95.50 349 LEU A CA 1
ATOM 2791 C C . LEU A 1 349 ? -5.207 -15.367 12.354 1.00 95.50 349 LEU A C 1
ATOM 2793 O O . LEU A 1 349 ? -4.863 -15.062 13.494 1.00 95.50 349 LEU A O 1
ATOM 2797 N N . THR A 1 350 ? -5.827 -16.511 12.062 1.00 94.12 350 THR A N 1
ATOM 2798 C CA . THR A 1 350 ? -6.131 -17.549 13.060 1.00 94.12 350 THR A CA 1
ATOM 2799 C C . THR A 1 350 ? -4.856 -18.091 13.700 1.00 94.12 350 THR A C 1
ATOM 2801 O O . THR A 1 350 ? -4.798 -18.235 14.919 1.00 94.12 350 THR A O 1
ATOM 2804 N N . GLU A 1 351 ? -3.813 -18.315 12.900 1.00 94.31 351 GLU A N 1
ATOM 2805 C CA . GLU A 1 351 ? -2.510 -18.787 13.382 1.00 94.31 351 GLU A CA 1
ATOM 2806 C C . GLU A 1 351 ? -1.744 -17.702 14.153 1.00 94.31 351 GLU A C 1
ATOM 2808 O O . GLU A 1 351 ? -1.152 -17.963 15.198 1.00 94.31 351 GLU A O 1
ATOM 2813 N N . THR A 1 352 ? -1.757 -16.466 13.649 1.00 94.75 352 THR A N 1
ATOM 2814 C CA . THR A 1 352 ? -0.892 -15.385 14.150 1.00 94.75 352 THR A CA 1
ATOM 2815 C C . THR A 1 352 ? -1.495 -14.644 15.343 1.00 94.75 352 THR A C 1
ATOM 2817 O O . THR A 1 352 ? -0.769 -14.158 16.211 1.00 94.75 352 THR A O 1
ATOM 2820 N N . ALA A 1 353 ? -2.821 -14.509 15.392 1.00 94.19 353 ALA A N 1
ATOM 2821 C CA . ALA A 1 353 ? -3.532 -13.784 16.440 1.00 94.19 353 ALA A CA 1
ATOM 2822 C C . ALA A 1 353 ? -4.911 -14.418 16.714 1.00 94.19 353 ALA A C 1
ATOM 2824 O O . ALA A 1 353 ? -5.942 -13.791 16.443 1.00 94.19 353 ALA A O 1
ATOM 2825 N N . PRO A 1 354 ? -4.962 -15.625 17.310 1.00 92.75 354 PRO A N 1
ATOM 2826 C CA . PRO A 1 354 ? -6.204 -16.378 17.509 1.00 92.75 354 PRO A CA 1
ATOM 2827 C C . PRO A 1 354 ? -7.248 -15.612 18.328 1.00 92.75 354 PRO A C 1
ATOM 2829 O O . PRO A 1 354 ? -8.435 -15.705 18.049 1.00 92.75 354 PRO A O 1
ATOM 2832 N N . ALA A 1 355 ? -6.829 -14.782 19.290 1.00 91.38 355 ALA A N 1
ATOM 2833 C CA . ALA A 1 355 ? -7.749 -13.932 20.050 1.00 91.38 355 ALA A CA 1
ATOM 2834 C C . ALA A 1 355 ? -8.426 -12.852 19.181 1.00 91.38 355 ALA A C 1
ATOM 2836 O O . ALA A 1 355 ? -9.591 -12.523 19.395 1.00 91.38 355 ALA A O 1
ATOM 2837 N N . VAL A 1 356 ? -7.713 -12.304 18.188 1.00 92.06 356 VAL A N 1
ATOM 2838 C CA . VAL A 1 356 ? -8.282 -11.345 17.225 1.00 92.06 356 VAL A CA 1
ATOM 2839 C C . VAL A 1 356 ? -9.192 -12.072 16.240 1.00 92.06 356 VAL A C 1
ATOM 2841 O O . VAL A 1 356 ? -10.279 -11.577 15.956 1.00 92.06 356 VAL A O 1
ATOM 2844 N N . ALA A 1 357 ? -8.777 -13.253 15.770 1.00 90.56 357 ALA A N 1
ATOM 2845 C CA . ALA A 1 357 ? -9.584 -14.108 14.905 1.00 90.56 357 ALA A CA 1
ATOM 2846 C C . ALA A 1 357 ? -10.899 -14.523 15.583 1.00 90.56 357 ALA A C 1
ATOM 2848 O O . ALA A 1 357 ? -11.955 -14.378 14.988 1.00 90.56 357 ALA A O 1
ATOM 2849 N N . ALA A 1 358 ? -10.857 -14.945 16.849 1.00 87.81 358 ALA A N 1
ATOM 2850 C CA . ALA A 1 358 ? -12.039 -15.333 17.618 1.00 87.81 358 ALA A CA 1
ATOM 2851 C C . ALA A 1 358 ? -12.993 -14.156 17.884 1.00 87.81 358 ALA A C 1
ATOM 2853 O O . ALA A 1 358 ? -14.207 -14.336 17.940 1.00 87.81 358 ALA A O 1
ATOM 2854 N N . ALA A 1 359 ? -12.459 -12.939 18.035 1.00 84.19 359 ALA A N 1
ATOM 2855 C CA . ALA A 1 359 ? -13.266 -11.726 18.160 1.00 84.19 359 ALA A CA 1
ATOM 2856 C C . ALA A 1 359 ? -13.840 -11.242 16.812 1.00 84.19 359 ALA A C 1
ATOM 2858 O O . ALA A 1 359 ? -14.760 -10.419 16.792 1.00 84.19 359 ALA A O 1
ATOM 2859 N N . ALA A 1 360 ? -13.290 -11.709 15.689 1.00 76.75 360 ALA A N 1
ATOM 2860 C CA . ALA A 1 360 ? -13.795 -11.452 14.351 1.00 76.75 360 ALA A CA 1
ATOM 2861 C C . ALA A 1 360 ? -14.900 -12.470 14.025 1.00 76.75 360 ALA A C 1
ATOM 2863 O O . ALA A 1 360 ? -14.670 -13.674 13.983 1.00 76.75 360 ALA A O 1
ATOM 2864 N N . GLY A 1 361 ? -16.136 -11.996 13.861 1.00 61.34 361 GLY A N 1
ATOM 2865 C CA . GLY A 1 361 ? -17.273 -12.884 13.611 1.00 61.34 361 GLY A CA 1
ATOM 2866 C C . GLY A 1 361 ? -17.209 -13.526 12.217 1.00 61.34 361 GLY A C 1
ATOM 2867 O O . GLY A 1 361 ? -16.693 -12.896 11.293 1.00 61.34 361 GLY A O 1
ATOM 2868 N N . PRO A 1 362 ? -17.766 -14.737 12.026 1.00 50.59 362 PRO A N 1
ATOM 2869 C CA . PRO A 1 362 ? -17.956 -15.305 10.699 1.00 50.59 362 PRO A CA 1
ATOM 2870 C C . PRO A 1 362 ? -19.063 -14.504 10.001 1.00 50.59 362 PRO A C 1
ATOM 2872 O O . PRO A 1 362 ? -20.237 -14.678 10.303 1.00 50.59 362 PRO A O 1
ATOM 2875 N N . ASP A 1 363 ? -18.696 -13.549 9.147 1.00 50.78 363 ASP A N 1
ATOM 2876 C CA . ASP A 1 363 ? -19.624 -12.825 8.268 1.00 50.78 363 ASP A CA 1
ATOM 2877 C C . ASP A 1 363 ? -20.865 -12.210 8.961 1.00 50.78 363 ASP A C 1
ATOM 2879 O O . ASP A 1 363 ? -21.978 -12.262 8.434 1.00 50.78 363 ASP A O 1
ATOM 2883 N N . ARG A 1 364 ? -20.708 -11.554 10.122 1.00 43.59 364 ARG A N 1
ATOM 2884 C CA . ARG A 1 364 ? -21.801 -10.740 10.696 1.00 43.59 364 ARG A CA 1
ATOM 2885 C C . ARG A 1 364 ? -21.985 -9.459 9.872 1.00 43.59 364 ARG A C 1
ATOM 2887 O O . ARG A 1 364 ? -21.449 -8.403 10.198 1.00 43.59 364 ARG A O 1
ATOM 2894 N N . LEU A 1 365 ? -22.727 -9.563 8.771 1.00 46.56 365 LEU A N 1
ATOM 2895 C CA . LEU A 1 365 ? -23.202 -8.418 7.984 1.00 46.56 365 LEU A CA 1
ATOM 2896 C C . LEU A 1 365 ? -24.339 -7.661 8.695 1.00 46.56 365 LEU A C 1
ATOM 2898 O O . LEU A 1 365 ? -24.627 -6.521 8.329 1.00 46.56 365 LEU A O 1
ATOM 2902 N N . ASP A 1 366 ? -24.933 -8.261 9.730 1.00 38.16 366 ASP A N 1
ATOM 2903 C CA . ASP A 1 366 ? -26.026 -7.685 10.511 1.00 38.16 366 ASP A CA 1
ATOM 2904 C C . ASP A 1 366 ? -25.531 -6.481 11.325 1.00 38.16 366 ASP A C 1
ATOM 2906 O O . ASP A 1 366 ? -24.937 -6.613 12.397 1.00 38.16 366 ASP A O 1
ATOM 2910 N N . GLY A 1 367 ? -25.742 -5.286 10.773 1.00 41.00 367 GLY A N 1
ATOM 2911 C CA . GLY A 1 367 ? -25.431 -4.004 11.410 1.00 41.00 367 GLY A CA 1
ATOM 2912 C C . GLY A 1 367 ? -24.465 -3.108 10.635 1.00 41.00 367 GLY A C 1
ATOM 2913 O O . GLY A 1 367 ? -24.240 -1.972 11.052 1.00 41.00 367 GLY A O 1
ATOM 2914 N N . LEU A 1 368 ? -23.909 -3.561 9.505 1.00 44.97 368 LEU A N 1
ATOM 2915 C CA . LEU A 1 368 ? -23.163 -2.673 8.610 1.00 44.97 368 LEU A CA 1
ATOM 2916 C C . LEU A 1 368 ? -24.137 -2.004 7.630 1.00 44.97 368 LEU A C 1
ATOM 2918 O O . LEU A 1 368 ? -24.968 -2.698 7.044 1.00 44.97 368 LEU A O 1
ATOM 2922 N N . PRO A 1 369 ? -24.062 -0.678 7.415 1.00 41.53 369 PRO A N 1
ATOM 2923 C CA . PRO A 1 369 ? -24.918 -0.024 6.436 1.00 41.53 369 PRO A CA 1
ATOM 2924 C C . PRO A 1 369 ? -24.739 -0.686 5.062 1.00 41.53 369 PRO A C 1
ATOM 2926 O O . PRO A 1 369 ? -23.625 -0.779 4.547 1.00 41.53 369 PRO A O 1
ATOM 2929 N N . ALA A 1 370 ? -25.849 -1.146 4.472 1.00 38.16 370 ALA A N 1
ATOM 2930 C CA . ALA A 1 370 ? -25.883 -1.831 3.174 1.00 38.16 370 ALA A CA 1
ATOM 2931 C C . ALA A 1 370 ? -25.296 -0.980 2.032 1.00 38.16 370 ALA A C 1
ATOM 2933 O O . ALA A 1 370 ? -24.853 -1.503 1.010 1.00 38.16 370 ALA A O 1
ATOM 2934 N N . GLN A 1 371 ? -25.260 0.339 2.224 1.00 36.66 371 GLN A N 1
ATOM 2935 C CA . GLN A 1 371 ? -24.558 1.274 1.366 1.00 36.66 371 GLN A CA 1
ATOM 2936 C C . GLN A 1 371 ? -23.291 1.755 2.065 1.00 36.66 371 GLN A C 1
ATOM 2938 O O . GLN A 1 371 ? -23.339 2.479 3.062 1.00 36.66 371 GLN A O 1
ATOM 2943 N N . PHE A 1 372 ? -22.146 1.418 1.473 1.00 39.84 372 PHE A N 1
ATOM 2944 C CA . PHE A 1 372 ? -20.943 2.213 1.644 1.00 39.84 372 PHE A CA 1
ATOM 2945 C C . PHE A 1 372 ? -21.274 3.619 1.154 1.00 39.84 372 PHE A C 1
ATOM 2947 O O . PHE A 1 372 ? -21.329 3.864 -0.053 1.00 39.84 372 PHE A O 1
ATOM 2954 N N . ARG A 1 373 ? -21.495 4.569 2.066 1.00 35.12 373 ARG A N 1
ATOM 2955 C CA . ARG A 1 373 ? -21.244 5.949 1.672 1.00 35.12 373 ARG A CA 1
ATOM 2956 C C . ARG A 1 373 ? -19.762 5.997 1.338 1.00 35.12 373 ARG A C 1
ATOM 2958 O O . ARG A 1 373 ? -18.966 5.570 2.179 1.00 35.12 373 ARG A O 1
ATOM 2965 N N . PRO A 1 374 ? -19.376 6.479 0.146 1.00 34.19 374 PRO A N 1
ATOM 2966 C CA . PRO A 1 374 ? -17.998 6.846 -0.061 1.00 34.19 374 PRO A CA 1
ATOM 2967 C C . PRO A 1 374 ? -17.662 7.758 1.112 1.00 34.19 374 PRO A C 1
ATOM 2969 O O . PRO A 1 374 ? -18.288 8.809 1.279 1.00 34.19 374 PRO A O 1
ATOM 2972 N N . VAL A 1 375 ? -16.681 7.377 1.927 1.00 33.56 375 VAL A N 1
ATOM 2973 C CA . VAL A 1 375 ? -15.827 8.418 2.467 1.00 33.56 375 VAL A CA 1
ATOM 2974 C C . VAL A 1 375 ? -15.199 8.986 1.205 1.00 33.56 375 VAL A C 1
ATOM 2976 O O . VAL A 1 375 ? -14.231 8.455 0.665 1.00 33.56 375 VAL A O 1
ATOM 2979 N N . ILE A 1 376 ? -15.870 9.998 0.642 1.00 30.66 376 ILE A N 1
ATOM 2980 C CA . ILE A 1 376 ? -15.224 11.006 -0.174 1.00 30.66 376 ILE A CA 1
ATOM 2981 C C . ILE A 1 376 ? -13.985 11.301 0.648 1.00 30.66 376 ILE A C 1
ATOM 2983 O O . ILE A 1 376 ? -14.121 11.737 1.790 1.00 30.66 376 ILE A O 1
ATOM 2987 N N . ALA A 1 377 ? -12.809 10.911 0.158 1.00 31.84 377 ALA A N 1
ATOM 2988 C CA . ALA A 1 377 ? -11.569 11.356 0.760 1.00 31.84 377 ALA A CA 1
ATOM 2989 C C . ALA A 1 377 ? -11.723 12.866 0.827 1.00 31.84 377 ALA A C 1
ATOM 2991 O O . ALA A 1 377 ? -11.696 13.461 -0.238 1.00 31.84 377 ALA A O 1
ATOM 2992 N N . ASP A 1 378 ? -12.016 13.431 2.000 1.00 30.33 378 ASP A N 1
ATOM 2993 C CA . ASP A 1 378 ? -12.722 14.708 2.139 1.00 30.33 378 ASP A CA 1
ATOM 2994 C C . ASP A 1 378 ? -12.001 15.781 1.323 1.00 30.33 378 ASP A C 1
ATOM 2996 O O . ASP A 1 378 ? -10.932 16.248 1.717 1.00 30.33 378 ASP A O 1
ATOM 3000 N N . THR A 1 379 ? -12.449 15.983 0.079 1.00 32.81 379 THR A N 1
ATOM 3001 C CA . THR A 1 379 ? -11.799 16.841 -0.922 1.00 32.81 379 THR A CA 1
ATOM 3002 C C . THR A 1 379 ? -12.317 18.268 -0.814 1.00 32.81 379 THR A C 1
ATOM 3004 O O . THR A 1 379 ? -11.729 19.153 -1.426 1.00 32.81 379 THR A O 1
ATOM 3007 N N . SER A 1 380 ? -13.367 18.486 -0.023 1.00 26.05 380 SER A N 1
ATOM 3008 C CA . SER A 1 380 ? -13.691 19.749 0.635 1.00 26.05 380 SER A CA 1
ATOM 3009 C C . SER A 1 380 ? -12.746 19.871 1.838 1.00 26.05 380 SER A C 1
ATOM 3011 O O . SER A 1 380 ? -12.777 19.053 2.739 1.00 26.05 380 SER A O 1
ATOM 3013 N N . GLY A 1 381 ? -11.741 20.739 1.861 1.00 32.94 381 GLY A N 1
ATOM 3014 C CA . GLY A 1 381 ? -11.906 22.171 1.677 1.00 32.94 381 GLY A CA 1
ATOM 3015 C C . GLY A 1 381 ? -12.589 22.743 2.917 1.00 32.94 381 GLY A C 1
ATOM 3016 O O . GLY A 1 381 ? -13.757 23.070 2.808 1.00 32.94 381 GLY A O 1
ATOM 3017 N N . GLU A 1 382 ? -11.908 22.702 4.076 1.00 26.36 382 GLU A N 1
ATOM 3018 C CA . GLU A 1 382 ? -11.878 23.742 5.138 1.00 26.36 382 GLU A CA 1
ATOM 3019 C C . GLU A 1 382 ? -11.413 23.216 6.514 1.00 26.36 382 GLU A C 1
ATOM 3021 O O . GLU A 1 382 ? -10.759 23.955 7.235 1.00 26.36 382 GLU A O 1
ATOM 3026 N N . ASP A 1 383 ? -11.558 21.930 6.852 1.00 31.05 383 ASP A N 1
ATOM 3027 C CA . ASP A 1 383 ? -11.224 21.464 8.220 1.00 31.05 383 ASP A CA 1
ATOM 3028 C C . ASP A 1 383 ? -9.763 21.010 8.439 1.00 31.05 383 ASP A C 1
ATOM 3030 O O . ASP A 1 383 ? -9.416 20.493 9.498 1.00 31.05 383 ASP A O 1
ATOM 3034 N N . LEU A 1 384 ? -8.857 21.211 7.474 1.00 33.06 384 LEU A N 1
ATOM 3035 C CA . LEU A 1 384 ? -7.458 20.759 7.578 1.00 33.06 384 LEU A CA 1
ATOM 3036 C C . LEU A 1 384 ? -6.544 21.656 8.445 1.00 33.06 384 LEU A C 1
ATOM 3038 O O . LEU A 1 384 ? -5.334 21.427 8.465 1.00 33.06 384 LEU A O 1
ATOM 3042 N N . GLU A 1 385 ? -7.059 22.638 9.183 1.00 24.06 385 GLU A N 1
ATOM 3043 C CA . GLU A 1 385 ? -6.215 23.520 10.013 1.00 24.06 385 GLU A CA 1
ATOM 3044 C C . GLU A 1 385 ? -5.722 22.889 11.333 1.00 24.06 385 GLU A C 1
ATOM 3046 O O . GLU A 1 385 ? -4.955 23.511 12.063 1.00 24.06 385 GLU A O 1
ATOM 3051 N N . LEU A 1 386 ? -6.071 21.631 11.635 1.00 23.70 386 LEU A N 1
ATOM 3052 C CA . LEU A 1 386 ? -5.614 20.938 12.853 1.00 23.70 386 LEU A CA 1
ATOM 3053 C C . LEU A 1 386 ? -5.133 19.488 12.634 1.00 23.70 386 LEU A C 1
ATOM 3055 O O . LEU A 1 386 ? -5.385 18.631 13.483 1.00 23.70 386 LEU A O 1
ATOM 3059 N N . PHE A 1 387 ? -4.424 19.185 11.536 1.00 29.97 387 PHE A N 1
ATOM 3060 C CA . PHE A 1 387 ? -3.844 17.839 11.341 1.00 29.97 387 PHE A CA 1
ATOM 3061 C C . PHE A 1 387 ? -2.378 17.815 10.955 1.00 29.97 387 PHE A C 1
ATOM 3063 O O . PHE A 1 387 ? -1.994 18.636 10.098 1.00 29.97 387 PHE A O 1
#

Secondary structure (DSSP, 8-state):
---TTS-----HHHHHHHHHHHHT----SSSEEEEEPPPP----SS------HHHHHHHHHHHGGGSTT-TTSS-TT---EETTEEGGGG-EEEEETTTEEEEEEEHHHHHHHHHHHHHHHHHHHHHHHHHHHHHTTS-------------------------PBPP-STTTT-BHHHHHTSTTHHHHHTTBBPTTTSSSBP-EEEE-TTT-BEEEEE-HHHHHHHS-EEEETTEEEE-THHHIIIIISHHHHHHHHTTSHHHHHTT---HHHHHHHIIIIITGGGS-EEEETTEEEE-SEEEEEEES-TTSGGG-EEEEEEES-TTS--EEEEEEEHHHHHHHHHHHHHHH-HHHHHHS-SS--TTS-SS---------SSGGGG-

InterPro domains:
  IPR004211 Recombination endonuclease VII [PF02945] (191-225)
  IPR038563 Recombination endonuclease VII superfamily [G3DSA:3.40.1800.10] (181-243)
  IPR044925 His-Me finger superfamily [SSF54060] (189-232)

Sequence (387 aa):
MRTSGGQWSVPEAEVHRAAAELNAVRMDRQDLVRIGPFRRGPRQGCDEETPLRWRQRITGELQERGGPERAAQREVGRPYHLAGIDWRQVLVERTRDGTQRTWWLPRAVVRLLDAAEHAETQWVQAARTRQESAAVTDPPSHPRQTQNAGGRQTTNPKSPTASLRPYHKELEGQLYSALSRKPGTSRRVAEWACAVCRAAPATVLDHCHEHGYVRAPLCQSCNTQERPDHLYSNDIRVANRYTRLFHTDTAAWLHHWHRCPGCRARTTLPLPHLAAWTAFIACRSLRPTHPAPRGRKPCGVLRVSWTGSQNTPRSCLLTVAVDFCPSGEHRVLARVPYREAAERFRVWLTETAPAVAAAAGPDRLDGLPAQFRPVIADTSGEDLELF

Radius of gyration: 25.27 Å; chains: 1; bounding box: 75×55×68 Å

Organism: NCBI:txid66895

pLDDT: mean 75.07, std 21.25, range [23.7, 97.19]